Protein AF-A0A5D6YFV2-F1 (afdb_monomer)

Radius of gyration: 38.52 Å; Cα contacts (8 Å, |Δi|>4): 990; chains: 1; bounding box: 111×89×128 Å

Structure (mmCIF, N/CA/C/O backbone):
data_AF-A0A5D6YFV2-F1
#
_entry.id   AF-A0A5D6YFV2-F1
#
loop_
_atom_site.group_PDB
_atom_site.id
_atom_site.type_symbol
_atom_site.label_atom_id
_atom_site.label_alt_id
_atom_site.label_comp_id
_atom_site.label_asym_id
_atom_site.label_entity_id
_atom_site.label_seq_id
_atom_site.pdbx_PDB_ins_code
_atom_site.Cartn_x
_atom_site.Cartn_y
_atom_site.Cartn_z
_atom_site.occupancy
_atom_site.B_iso_or_equiv
_atom_site.auth_seq_id
_atom_site.auth_comp_id
_atom_site.auth_asym_id
_atom_site.auth_atom_id
_atom_site.pdbx_PDB_model_num
ATOM 1 N N . MET A 1 1 ? -24.839 -44.107 23.299 1.00 35.53 1 MET A N 1
ATOM 2 C CA . MET A 1 1 ? -23.986 -43.819 24.477 1.00 35.53 1 MET A CA 1
ATOM 3 C C . MET A 1 1 ? -22.687 -44.593 24.330 1.00 35.53 1 MET A C 1
ATOM 5 O O . MET A 1 1 ? -22.775 -45.678 23.767 1.00 35.53 1 MET A O 1
ATOM 9 N N . PRO A 1 2 ? -21.539 -44.120 24.850 1.00 41.88 2 PRO A N 1
ATOM 10 C CA . PRO A 1 2 ? -21.250 -42.819 25.483 1.00 41.88 2 PRO A CA 1
ATOM 11 C C . PRO A 1 2 ? -20.372 -41.919 24.570 1.00 41.88 2 PRO A C 1
ATOM 13 O O . PRO A 1 2 ? -19.940 -42.372 23.519 1.00 41.88 2 PRO A O 1
ATOM 16 N N . LEU A 1 3 ? -20.027 -40.661 24.872 1.00 28.83 3 LEU A N 1
ATOM 17 C CA . LEU A 1 3 ? -20.658 -39.598 25.675 1.00 28.83 3 LEU A CA 1
ATOM 18 C C . LEU A 1 3 ? -20.130 -38.251 25.133 1.00 28.83 3 LEU A C 1
ATOM 20 O O . LEU A 1 3 ? -18.968 -38.154 24.743 1.00 28.83 3 LEU A O 1
ATOM 24 N N . ALA A 1 4 ? -20.950 -37.199 25.126 1.00 34.59 4 ALA A N 1
ATOM 25 C CA . ALA A 1 4 ? -20.521 -35.880 24.653 1.00 34.59 4 ALA A CA 1
ATOM 26 C C . ALA A 1 4 ? -19.786 -35.082 25.745 1.00 34.59 4 ALA A C 1
ATOM 28 O O . ALA A 1 4 ? -20.222 -35.055 26.893 1.00 34.59 4 ALA A O 1
ATOM 29 N N . THR A 1 5 ? -18.736 -34.339 25.375 1.00 29.38 5 THR A N 1
ATOM 30 C CA . THR A 1 5 ? -18.154 -33.279 26.222 1.00 29.38 5 THR A CA 1
ATOM 31 C C . THR A 1 5 ? -17.934 -31.984 25.433 1.00 29.38 5 THR A C 1
ATOM 33 O O . THR A 1 5 ? -16.835 -31.668 24.982 1.00 29.38 5 THR A O 1
ATOM 36 N N . ARG A 1 6 ? -18.996 -31.173 25.308 1.00 32.97 6 ARG A N 1
ATOM 37 C CA . ARG A 1 6 ? -18.859 -29.748 24.956 1.00 32.97 6 ARG A CA 1
ATOM 38 C C . ARG A 1 6 ? -18.007 -29.064 26.032 1.00 32.97 6 ARG A C 1
ATOM 40 O O . ARG A 1 6 ? -18.499 -28.807 27.129 1.00 32.97 6 ARG A O 1
ATOM 47 N N . ARG A 1 7 ? -16.750 -28.725 25.729 1.00 31.53 7 ARG A N 1
ATOM 48 C CA . ARG A 1 7 ? -15.988 -27.783 26.560 1.00 31.53 7 ARG A CA 1
ATOM 49 C C . ARG A 1 7 ? -16.483 -26.368 26.280 1.00 31.53 7 ARG A C 1
ATOM 51 O O . ARG A 1 7 ? -16.124 -25.776 25.269 1.00 31.53 7 ARG A O 1
ATOM 58 N N . LEU A 1 8 ? -17.272 -25.820 27.202 1.00 32.00 8 LEU A N 1
ATOM 59 C CA . LEU A 1 8 ? -17.444 -24.373 27.312 1.00 32.00 8 LEU A CA 1
ATOM 60 C C . LEU A 1 8 ? -16.071 -23.747 27.596 1.00 32.00 8 LEU A C 1
ATOM 62 O O . LEU A 1 8 ? -15.563 -23.854 28.714 1.00 32.00 8 LEU A O 1
ATOM 66 N N . ARG A 1 9 ? -15.476 -23.072 26.607 1.00 29.91 9 ARG A N 1
ATOM 67 C CA . ARG A 1 9 ? -14.547 -21.984 26.922 1.00 29.91 9 ARG A CA 1
ATOM 68 C C . ARG A 1 9 ? -15.394 -20.860 27.517 1.00 29.91 9 ARG A C 1
ATOM 70 O O . ARG A 1 9 ? -16.321 -20.380 26.879 1.00 29.91 9 ARG A O 1
ATOM 77 N N . ARG A 1 10 ? -15.097 -20.489 28.763 1.00 31.03 10 ARG A N 1
ATOM 78 C CA . ARG A 1 10 ? -15.384 -19.136 29.239 1.00 31.03 10 ARG A CA 1
ATOM 79 C C . ARG A 1 10 ? -14.319 -18.239 28.635 1.00 31.03 10 ARG A C 1
ATOM 81 O O . ARG A 1 10 ? -13.136 -18.547 28.792 1.00 31.03 10 ARG A O 1
ATOM 88 N N . ASP A 1 11 ? -14.734 -17.143 28.023 1.00 30.80 11 ASP A N 1
ATOM 89 C CA . ASP A 1 11 ? -13.821 -16.109 27.552 1.00 30.80 11 ASP A CA 1
ATOM 90 C C . ASP A 1 11 ? -13.281 -15.330 28.756 1.00 30.80 11 ASP A C 1
ATOM 92 O O . ASP A 1 11 ? -13.808 -14.301 29.177 1.00 30.80 11 ASP A O 1
ATOM 96 N N . LEU A 1 12 ? -12.230 -15.878 29.368 1.00 33.62 12 LEU A N 1
ATOM 97 C CA . LEU A 1 12 ? -11.334 -15.095 30.205 1.00 33.62 12 LEU A CA 1
ATOM 98 C C . LEU A 1 12 ? -10.536 -14.190 29.271 1.00 33.62 12 LEU A C 1
ATOM 100 O O . LEU A 1 12 ? -9.853 -14.677 28.372 1.00 33.62 12 LEU A O 1
ATOM 104 N N . ASN A 1 13 ? -10.657 -12.884 29.492 1.00 37.09 13 ASN A N 1
ATOM 105 C CA . ASN A 1 13 ? -10.076 -11.843 28.655 1.00 37.09 13 ASN A CA 1
ATOM 106 C C . ASN A 1 13 ? -8.542 -11.818 28.795 1.00 37.09 13 ASN A C 1
ATOM 108 O O . ASN A 1 13 ? -7.990 -11.031 29.562 1.00 37.09 13 ASN A O 1
ATOM 112 N N . VAL A 1 14 ? -7.863 -12.726 28.092 1.00 35.38 14 VAL A N 1
ATOM 113 C CA . VAL A 1 14 ? -6.410 -12.707 27.920 1.00 35.38 14 VAL A CA 1
ATOM 114 C C . VAL A 1 14 ? -6.098 -11.651 26.869 1.00 35.38 14 VAL A C 1
ATOM 116 O O . VAL A 1 14 ? -6.455 -11.809 25.704 1.00 35.38 14 VAL A O 1
ATOM 119 N N . SER A 1 15 ? -5.442 -10.572 27.287 1.00 35.88 15 SER A N 1
ATOM 120 C CA . SER A 1 15 ? -4.888 -9.574 26.377 1.00 35.88 15 SER A CA 1
ATOM 121 C C . SER A 1 15 ? -3.721 -10.191 25.608 1.00 35.88 15 SER A C 1
ATOM 123 O O . SER A 1 15 ? -2.602 -10.264 26.117 1.00 35.88 15 SER A O 1
ATOM 125 N N . ASP A 1 16 ? -4.020 -10.673 24.406 1.00 39.03 16 ASP A N 1
ATOM 126 C CA . ASP A 1 16 ? -3.049 -11.135 23.419 1.00 39.03 16 ASP A CA 1
ATOM 127 C C . ASP A 1 16 ? -2.071 -9.987 23.080 1.00 39.03 16 ASP A C 1
ATOM 129 O O . ASP A 1 16 ? -2.526 -8.908 22.685 1.00 39.03 16 ASP A O 1
ATOM 133 N N . PRO A 1 17 ? -0.745 -10.164 23.249 1.00 44.19 17 PRO A N 1
ATOM 134 C CA . PRO A 1 17 ? 0.232 -9.104 23.001 1.00 44.19 17 PRO A CA 1
ATOM 135 C C . PRO A 1 17 ? 0.345 -8.707 21.519 1.00 44.19 17 PRO A C 1
ATOM 137 O O . PRO A 1 17 ? 0.905 -7.653 21.224 1.00 44.19 17 PRO A O 1
ATOM 140 N N . THR A 1 18 ? -0.187 -9.510 20.591 1.00 41.53 18 THR A N 1
ATOM 141 C CA . THR A 1 18 ? -0.239 -9.193 19.154 1.00 41.53 18 THR A CA 1
ATOM 142 C C . THR A 1 18 ? -1.463 -8.350 18.769 1.00 41.53 18 THR A C 1
ATOM 144 O O . THR A 1 18 ? -1.486 -7.785 17.672 1.00 41.53 18 THR A O 1
ATOM 147 N N . ALA A 1 19 ? -2.466 -8.214 19.653 1.00 39.03 19 ALA A N 1
ATOM 148 C CA . ALA A 1 19 ? -3.772 -7.609 19.365 1.00 39.03 19 ALA A CA 1
ATOM 149 C C . ALA A 1 19 ? -3.711 -6.086 19.116 1.00 39.03 19 ALA A C 1
ATOM 151 O O . ALA A 1 19 ? -4.071 -5.265 19.960 1.00 39.03 19 ALA A O 1
ATOM 152 N N . GLY A 1 20 ? -3.273 -5.722 17.912 1.00 48.12 20 GLY A N 1
ATOM 153 C CA . GLY A 1 20 ? -3.100 -4.350 17.434 1.00 48.12 20 GLY A CA 1
ATOM 154 C C . GLY A 1 20 ? -1.929 -4.186 16.457 1.00 48.12 20 GLY A C 1
ATOM 155 O O . GLY A 1 20 ? -1.920 -3.225 15.691 1.00 48.12 20 GLY A O 1
ATOM 156 N N . ILE A 1 21 ? -0.972 -5.124 16.430 1.00 58.47 21 ILE A N 1
ATOM 157 C CA . ILE A 1 21 ? 0.205 -5.072 15.549 1.00 58.47 21 ILE A CA 1
ATOM 158 C C . ILE A 1 21 ? -0.118 -5.750 14.211 1.00 58.47 21 ILE A C 1
ATOM 160 O O . ILE A 1 21 ? 0.247 -6.901 13.965 1.00 58.47 21 ILE A O 1
ATOM 164 N N . VAL A 1 22 ? -0.819 -5.016 13.345 1.00 71.62 22 VAL A N 1
ATOM 165 C CA . VAL A 1 22 ? -1.089 -5.421 11.958 1.00 71.62 22 VAL A CA 1
ATOM 166 C C . VAL A 1 22 ? 0.122 -5.078 11.091 1.00 71.62 22 VAL A C 1
ATOM 168 O O . VAL A 1 22 ? 0.454 -3.904 10.928 1.00 71.62 22 VAL A O 1
ATOM 171 N N . VAL A 1 23 ? 0.775 -6.091 10.518 1.00 73.50 23 VAL A N 1
ATOM 172 C CA . VAL A 1 23 ? 1.847 -5.891 9.531 1.00 73.50 23 VAL A CA 1
ATOM 173 C C . VAL A 1 23 ? 1.238 -5.267 8.260 1.00 73.50 23 VAL A C 1
ATOM 175 O O . VAL A 1 23 ? 0.237 -5.789 7.766 1.00 73.50 23 VAL A O 1
ATOM 178 N N . PRO A 1 24 ? 1.789 -4.160 7.719 1.00 76.94 24 PRO A N 1
ATOM 179 C CA . PRO A 1 24 ? 1.215 -3.444 6.577 1.00 76.94 24 PRO A CA 1
ATOM 180 C C . PRO A 1 24 ? 1.545 -4.146 5.249 1.00 76.94 24 PRO A C 1
ATOM 182 O O . PRO A 1 24 ? 2.288 -3.628 4.418 1.00 76.94 24 PRO A O 1
ATOM 185 N N . ALA A 1 25 ? 1.019 -5.355 5.078 1.00 74.62 25 ALA A N 1
ATOM 186 C CA . ALA A 1 25 ? 1.188 -6.158 3.878 1.00 74.62 25 ALA A CA 1
ATOM 187 C C . ALA A 1 25 ? 0.149 -5.815 2.802 1.00 74.62 25 ALA A C 1
ATOM 189 O O . ALA A 1 25 ? -1.027 -5.579 3.089 1.00 74.62 25 ALA A O 1
ATOM 190 N N . GLU A 1 26 ? 0.577 -5.832 1.544 1.00 74.44 26 GLU A N 1
ATOM 191 C CA . GLU A 1 26 ? -0.286 -5.602 0.392 1.00 74.44 26 GLU A CA 1
ATOM 192 C C . GLU A 1 26 ? -1.013 -6.890 0.003 1.00 74.44 26 GLU A C 1
ATOM 194 O O . GLU A 1 26 ? -0.428 -7.869 -0.467 1.00 74.44 26 GLU A O 1
ATOM 199 N N . THR A 1 27 ? -2.333 -6.866 0.180 1.00 60.03 27 THR A N 1
ATOM 200 C CA . THR A 1 27 ? -3.248 -7.970 -0.153 1.00 60.03 27 THR A CA 1
ATOM 201 C C . THR A 1 27 ? -3.311 -8.277 -1.651 1.00 60.03 27 THR A C 1
ATOM 203 O O . THR A 1 27 ? -3.638 -9.402 -2.017 1.00 60.03 27 THR A O 1
ATOM 206 N N . MET A 1 28 ? -2.964 -7.302 -2.498 1.00 67.00 28 MET A N 1
ATOM 207 C CA . MET A 1 28 ? -2.949 -7.407 -3.963 1.00 67.00 28 MET A CA 1
ATOM 208 C C . MET A 1 28 ? -1.536 -7.506 -4.561 1.00 67.00 28 MET A C 1
ATOM 210 O O . MET A 1 28 ? -1.401 -7.613 -5.779 1.00 67.00 28 MET A O 1
ATOM 214 N N . PHE A 1 29 ? -0.476 -7.494 -3.741 1.00 76.62 29 PHE A N 1
ATOM 215 C CA . PHE A 1 29 ? 0.890 -7.657 -4.243 1.00 76.62 29 PHE A CA 1
ATOM 216 C C . PHE A 1 29 ? 1.061 -9.040 -4.887 1.00 76.62 29 PHE A C 1
ATOM 218 O O . PHE A 1 29 ? 0.683 -10.063 -4.313 1.00 76.62 29 PHE A O 1
ATOM 225 N N . VAL A 1 30 ? 1.681 -9.081 -6.066 1.00 79.00 30 VAL A N 1
ATOM 226 C CA . VAL A 1 30 ? 2.044 -10.318 -6.764 1.00 79.00 30 VAL A CA 1
ATOM 227 C C . VAL A 1 30 ? 3.493 -10.203 -7.208 1.00 79.00 30 VAL A C 1
ATOM 229 O O . VAL A 1 30 ? 3.828 -9.334 -8.011 1.00 79.00 30 VAL A O 1
ATOM 232 N N . PHE A 1 31 ? 4.357 -11.108 -6.740 1.00 82.69 31 PHE A N 1
ATOM 233 C CA . PHE A 1 31 ? 5.738 -11.168 -7.213 1.00 82.69 31 PHE A CA 1
ATOM 234 C C . PHE A 1 31 ? 5.804 -11.712 -8.649 1.00 82.69 31 PHE A C 1
ATOM 236 O O . PHE A 1 31 ? 5.993 -12.902 -8.881 1.00 82.69 31 PHE A O 1
ATOM 243 N N . ASN A 1 32 ? 5.637 -10.807 -9.609 1.00 77.50 32 ASN A N 1
ATOM 244 C CA . ASN A 1 32 ? 5.796 -10.983 -11.056 1.00 77.50 32 ASN A CA 1
ATOM 245 C C . ASN A 1 32 ? 7.164 -10.472 -11.568 1.00 77.50 32 ASN A C 1
ATOM 247 O O . ASN A 1 32 ? 7.466 -10.598 -12.751 1.00 77.50 32 ASN A O 1
ATOM 251 N N . GLY A 1 33 ? 7.976 -9.872 -10.688 1.00 76.44 33 GLY A N 1
ATOM 252 C CA . GLY A 1 33 ? 9.259 -9.257 -11.023 1.00 76.44 33 GLY A CA 1
ATOM 253 C C . GLY A 1 33 ? 9.188 -7.873 -11.674 1.00 76.44 33 GLY A C 1
ATOM 254 O O . GLY A 1 33 ? 10.175 -7.468 -12.277 1.00 76.44 33 GLY A O 1
ATOM 255 N N . SER A 1 34 ? 8.076 -7.136 -11.560 1.00 78.62 34 SER A N 1
ATOM 256 C CA . SER A 1 34 ? 8.010 -5.704 -11.911 1.00 78.62 34 SER A CA 1
ATOM 257 C C . SER A 1 34 ? 8.313 -4.764 -10.732 1.00 78.62 34 SER A C 1
ATOM 259 O O . SER A 1 34 ? 8.278 -3.550 -10.900 1.00 78.62 34 SER A O 1
ATOM 261 N N . SER A 1 35 ? 8.587 -5.309 -9.542 1.00 86.44 35 SER A N 1
ATOM 262 C CA . SER A 1 35 ? 8.900 -4.578 -8.305 1.00 86.44 35 SER A CA 1
ATOM 263 C C . SER A 1 35 ? 10.035 -5.271 -7.547 1.00 86.44 35 SER A C 1
ATOM 265 O O . SER A 1 35 ? 10.163 -6.496 -7.612 1.00 86.44 35 SER A O 1
ATOM 267 N N . ALA A 1 36 ? 10.837 -4.490 -6.817 1.00 93.31 36 ALA A N 1
ATOM 268 C CA . ALA A 1 36 ? 11.890 -4.980 -5.930 1.00 93.31 36 ALA A CA 1
ATOM 269 C C . ALA A 1 36 ? 11.419 -5.125 -4.466 1.00 93.31 36 ALA A C 1
ATOM 271 O O . ALA A 1 36 ? 12.233 -5.408 -3.583 1.00 93.31 36 ALA A O 1
ATOM 272 N N . ASP A 1 37 ? 10.115 -4.988 -4.179 1.00 92.25 37 ASP A N 1
ATOM 273 C CA . ASP A 1 37 ? 9.571 -5.259 -2.842 1.00 92.25 37 ASP A CA 1
ATOM 274 C C . ASP A 1 37 ? 9.513 -6.765 -2.537 1.00 92.25 37 ASP A C 1
ATOM 276 O O . ASP A 1 37 ? 8.481 -7.439 -2.570 1.00 92.25 37 ASP A O 1
ATOM 280 N N . LEU A 1 38 ? 10.679 -7.317 -2.222 1.00 93.69 38 LEU A N 1
ATOM 281 C CA . LEU A 1 38 ? 10.806 -8.695 -1.775 1.00 93.69 38 LEU A CA 1
ATOM 282 C C . LEU A 1 38 ? 10.366 -8.858 -0.314 1.00 93.69 38 LEU A C 1
ATOM 284 O O . LEU A 1 38 ? 10.139 -9.988 0.113 1.00 93.69 38 LEU A O 1
ATOM 288 N N . ALA A 1 39 ? 10.196 -7.772 0.451 1.00 94.31 39 ALA A N 1
ATOM 289 C CA . ALA A 1 39 ? 9.686 -7.838 1.818 1.00 94.31 39 ALA A CA 1
ATOM 290 C C . ALA A 1 39 ? 8.206 -8.254 1.833 1.00 94.31 39 ALA A C 1
ATOM 292 O O . ALA A 1 39 ? 7.849 -9.160 2.591 1.00 94.31 39 ALA A O 1
ATOM 293 N N . GLN A 1 40 ? 7.388 -7.694 0.932 1.00 92.69 40 GLN A N 1
ATOM 294 C CA . GLN A 1 40 ? 6.024 -8.166 0.659 1.00 92.69 40 GLN A CA 1
ATOM 295 C C . GLN A 1 40 ? 6.023 -9.653 0.285 1.00 92.69 40 GLN A C 1
ATOM 297 O O . GLN A 1 40 ? 5.297 -10.443 0.891 1.00 92.69 40 GLN A O 1
ATOM 302 N N . GLN A 1 41 ? 6.893 -10.078 -0.643 1.00 92.25 41 GLN A N 1
ATOM 303 C CA . GLN A 1 41 ? 6.957 -11.484 -1.058 1.00 92.25 41 GLN A CA 1
ATOM 304 C C . GLN A 1 41 ? 7.345 -12.421 0.097 1.00 92.25 41 GLN A C 1
ATOM 306 O O . GLN A 1 41 ? 6.686 -13.441 0.304 1.00 92.25 41 GLN A O 1
ATOM 311 N N . PHE A 1 42 ? 8.378 -12.089 0.880 1.00 94.44 42 PHE A N 1
ATOM 312 C CA . PHE A 1 42 ? 8.787 -12.886 2.041 1.00 94.44 42 PHE A CA 1
ATOM 313 C C . PHE A 1 42 ? 7.686 -12.966 3.108 1.00 94.44 42 PHE A C 1
ATOM 315 O O . PHE A 1 42 ? 7.531 -14.021 3.726 1.00 94.44 42 PHE A O 1
ATOM 322 N N . TYR A 1 43 ? 6.903 -11.902 3.305 1.00 93.44 43 TYR A N 1
ATOM 323 C CA . TYR A 1 43 ? 5.790 -11.905 4.253 1.00 93.44 43 TYR A CA 1
ATOM 324 C C . TYR A 1 43 ? 4.584 -12.701 3.753 1.00 93.44 43 TYR A C 1
ATOM 326 O O . TYR A 1 43 ? 4.098 -13.572 4.468 1.00 93.44 43 TYR A O 1
ATOM 334 N N . GLN A 1 44 ? 4.160 -12.522 2.498 1.00 89.56 44 GLN A N 1
ATOM 335 C CA . GLN A 1 44 ? 3.104 -13.357 1.919 1.00 89.56 44 GLN A CA 1
ATOM 336 C C . GLN A 1 44 ? 3.473 -14.847 1.922 1.00 89.56 44 GLN A C 1
ATOM 338 O O . GLN A 1 44 ? 2.607 -15.702 2.110 1.00 89.56 44 GLN A O 1
ATOM 343 N N . ARG A 1 45 ? 4.755 -15.189 1.720 1.00 89.31 45 ARG A N 1
ATOM 344 C CA . ARG A 1 45 ? 5.211 -16.581 1.836 1.00 89.31 45 ARG A CA 1
ATOM 345 C C . ARG A 1 45 ? 5.186 -17.079 3.287 1.00 89.31 45 ARG A C 1
ATOM 347 O O . ARG A 1 45 ? 4.888 -18.250 3.492 1.00 89.31 45 ARG A O 1
ATOM 354 N N . TYR A 1 46 ? 5.426 -16.217 4.276 1.00 91.06 46 TYR A N 1
ATOM 355 C CA . TYR A 1 46 ? 5.279 -16.543 5.700 1.00 91.06 46 TYR A CA 1
ATOM 356 C C . TYR A 1 46 ? 3.813 -16.775 6.101 1.00 91.06 46 TYR A C 1
ATOM 358 O O . TYR A 1 46 ? 3.523 -17.814 6.689 1.00 91.06 46 TYR A O 1
ATOM 366 N N . GLU A 1 47 ? 2.890 -15.896 5.700 1.00 87.38 47 GLU A N 1
ATOM 367 C CA . GLU A 1 47 ? 1.440 -16.074 5.904 1.00 87.38 47 GLU A CA 1
ATOM 368 C C . GLU A 1 47 ? 0.917 -17.349 5.216 1.00 87.38 47 GLU A C 1
ATOM 370 O O . GLU A 1 47 ? 0.096 -18.079 5.765 1.00 87.38 47 GLU A O 1
ATOM 375 N N . ALA A 1 48 ? 1.462 -17.690 4.042 1.00 83.50 48 ALA A N 1
ATOM 376 C CA . ALA A 1 48 ? 1.197 -18.955 3.353 1.00 83.50 48 ALA A CA 1
ATOM 377 C C . ALA A 1 48 ? 1.874 -20.190 4.002 1.00 83.50 48 ALA A C 1
ATOM 379 O O . ALA A 1 48 ? 1.850 -21.276 3.420 1.00 83.50 48 ALA A O 1
ATOM 380 N N . GLY A 1 49 ? 2.506 -20.045 5.173 1.00 82.75 49 GLY A N 1
ATOM 381 C CA . GLY A 1 49 ? 3.154 -21.125 5.922 1.00 82.75 49 GLY A CA 1
ATOM 382 C C . GLY A 1 49 ? 4.439 -21.677 5.292 1.00 82.75 49 GLY A C 1
ATOM 383 O O . GLY A 1 49 ? 4.899 -22.751 5.685 1.00 82.75 49 GLY A O 1
ATOM 384 N N . ALA A 1 50 ? 5.023 -20.990 4.307 1.00 80.75 50 ALA A N 1
ATOM 385 C CA . ALA A 1 50 ? 6.189 -21.483 3.586 1.00 80.75 50 ALA A CA 1
ATOM 386 C C . ALA A 1 50 ? 7.470 -21.388 4.432 1.00 80.75 50 ALA A C 1
ATOM 388 O O . ALA A 1 50 ? 7.753 -20.382 5.086 1.00 80.75 50 ALA A O 1
ATOM 389 N N . MET A 1 51 ? 8.275 -22.447 4.376 1.00 81.06 51 MET A N 1
ATOM 390 C CA . MET A 1 51 ? 9.531 -22.570 5.114 1.00 81.06 51 MET A CA 1
ATOM 391 C C . MET A 1 51 ? 10.732 -22.429 4.176 1.00 81.06 51 MET A C 1
ATOM 393 O O . MET A 1 51 ? 10.685 -22.839 3.019 1.00 81.06 51 MET A O 1
ATOM 397 N N . ALA A 1 52 ? 11.831 -21.892 4.703 1.00 85.50 52 ALA A N 1
ATOM 398 C CA . ALA A 1 52 ? 13.116 -21.792 4.017 1.00 85.50 52 ALA A CA 1
ATOM 399 C C . ALA A 1 52 ? 14.248 -22.234 4.952 1.00 85.50 52 ALA A C 1
ATOM 401 O O . ALA A 1 52 ? 14.102 -22.178 6.176 1.00 85.50 52 ALA A O 1
ATOM 402 N N . ALA A 1 53 ? 15.396 -22.621 4.389 1.00 86.12 53 ALA A N 1
ATOM 403 C CA . ALA A 1 53 ? 16.599 -22.884 5.176 1.00 86.12 53 ALA A CA 1
ATOM 404 C C . ALA A 1 53 ? 16.975 -21.643 6.003 1.00 86.12 53 ALA A C 1
ATOM 406 O O . ALA A 1 53 ? 16.955 -20.515 5.491 1.00 86.12 53 ALA A O 1
ATOM 407 N N . LYS A 1 54 ? 17.291 -21.839 7.287 1.00 87.38 54 LYS A N 1
ATOM 408 C CA . LYS A 1 54 ? 17.652 -20.737 8.181 1.00 87.38 54 LYS A CA 1
ATOM 409 C C . LYS A 1 54 ? 18.998 -20.143 7.768 1.00 87.38 54 LYS A C 1
ATOM 411 O O . LYS A 1 54 ? 19.910 -20.886 7.427 1.00 87.38 54 LYS A O 1
ATOM 416 N N . LEU A 1 55 ? 19.107 -18.817 7.797 1.00 88.88 55 LEU A N 1
ATOM 417 C CA . LEU A 1 55 ? 20.381 -18.136 7.598 1.00 88.88 55 LEU A CA 1
ATOM 418 C C . LEU A 1 55 ? 21.173 -18.222 8.902 1.00 88.88 55 LEU A C 1
ATOM 420 O O . LEU A 1 55 ? 20.779 -17.617 9.906 1.00 88.88 55 LEU A O 1
ATOM 424 N N . ASP A 1 56 ? 22.245 -19.008 8.884 1.00 83.25 56 ASP A N 1
ATOM 425 C CA . ASP A 1 56 ? 23.156 -19.172 10.013 1.00 83.25 56 ASP A CA 1
ATOM 426 C C . ASP A 1 56 ? 24.314 -18.184 9.845 1.00 83.25 56 ASP A C 1
ATOM 428 O O . ASP A 1 56 ? 25.262 -18.411 9.097 1.00 83.25 56 ASP A O 1
ATOM 432 N N . ILE A 1 57 ? 24.147 -17.011 10.456 1.00 85.94 57 ILE A N 1
ATOM 433 C CA . ILE A 1 57 ? 25.095 -15.897 10.411 1.00 85.94 57 ILE A CA 1
ATOM 434 C C . ILE A 1 57 ? 25.407 -15.533 11.857 1.00 85.94 57 ILE A C 1
ATOM 436 O O . ILE A 1 57 ? 24.493 -15.224 12.635 1.00 85.94 57 ILE A O 1
ATOM 440 N N . ASP A 1 58 ? 26.690 -15.578 12.213 1.00 80.25 58 ASP A N 1
ATOM 441 C CA . ASP A 1 58 ? 27.159 -15.216 13.546 1.00 80.25 58 ASP A CA 1
ATOM 442 C C . ASP A 1 58 ? 26.794 -13.775 13.901 1.00 80.25 58 ASP A C 1
ATOM 444 O O . ASP A 1 58 ? 26.737 -12.887 13.050 1.00 80.25 58 ASP A O 1
ATOM 448 N N . SER A 1 59 ? 26.541 -13.530 15.188 1.00 77.94 59 SER A N 1
ATOM 449 C CA . SER A 1 59 ? 26.010 -12.230 15.630 1.00 77.94 59 SER A CA 1
ATOM 450 C C . SER A 1 59 ? 26.993 -11.085 15.368 1.00 77.94 59 SER A C 1
ATOM 452 O O . SER A 1 59 ? 26.562 -9.987 15.028 1.00 77.94 59 SER A O 1
ATOM 454 N N . ASP A 1 60 ? 28.292 -11.376 15.435 1.00 79.06 60 ASP A N 1
ATOM 455 C CA . ASP A 1 60 ? 29.382 -10.432 15.174 1.00 79.06 60 ASP A CA 1
ATOM 456 C C . ASP A 1 60 ? 29.667 -10.247 13.667 1.00 79.06 60 ASP A C 1
ATOM 458 O O . ASP A 1 60 ? 30.294 -9.268 13.272 1.00 79.06 60 ASP A O 1
ATOM 462 N N . ALA A 1 61 ? 29.168 -11.155 12.817 1.00 84.75 61 ALA A N 1
ATOM 463 C CA . ALA A 1 61 ? 29.240 -11.073 11.355 1.00 84.75 61 ALA A CA 1
ATOM 464 C C . ALA A 1 61 ? 28.034 -10.342 10.725 1.00 84.75 61 ALA A C 1
ATOM 466 O O . ALA A 1 61 ? 28.030 -10.070 9.522 1.00 84.75 61 ALA A O 1
ATOM 467 N N . LEU A 1 62 ? 27.005 -10.009 11.513 1.00 90.88 62 LEU A N 1
ATOM 468 C CA . LEU A 1 62 ? 25.871 -9.207 11.049 1.00 90.88 62 LEU A CA 1
ATOM 469 C C . LEU A 1 62 ? 26.266 -7.729 10.884 1.00 90.88 62 LEU A C 1
ATOM 471 O O . LEU A 1 62 ? 26.918 -7.179 11.773 1.00 90.88 62 LEU A O 1
ATOM 475 N N . PRO A 1 63 ? 25.807 -7.034 9.827 1.00 92.88 63 PRO A N 1
ATOM 476 C CA . PRO A 1 63 ? 26.052 -5.603 9.660 1.00 92.88 63 PRO A CA 1
ATOM 477 C C . PRO A 1 63 ? 25.482 -4.758 10.808 1.00 92.88 63 PRO A C 1
ATOM 479 O O . PRO A 1 63 ? 24.401 -5.043 11.326 1.00 92.88 63 PRO A O 1
ATOM 482 N N . GLN A 1 64 ? 26.171 -3.673 11.177 1.00 91.12 64 GLN A N 1
ATOM 483 C CA . GLN A 1 64 ? 25.801 -2.824 12.323 1.00 91.12 64 GLN A CA 1
ATOM 484 C C . GLN A 1 64 ? 24.383 -2.235 12.227 1.00 91.12 64 GLN A C 1
ATOM 486 O O . GLN A 1 64 ? 23.686 -2.151 13.234 1.00 91.12 64 GLN A O 1
ATOM 491 N N . SER A 1 65 ? 23.920 -1.882 11.026 1.00 91.25 65 SER A N 1
ATOM 492 C CA . SER A 1 65 ? 22.547 -1.423 10.761 1.00 91.25 65 SER A CA 1
ATOM 493 C C . SER A 1 65 ? 21.502 -2.504 11.074 1.00 91.25 65 SER A C 1
ATOM 495 O O . SER A 1 65 ? 20.503 -2.235 11.743 1.00 91.25 65 SER A O 1
ATOM 497 N N . VAL A 1 66 ? 21.766 -3.754 10.680 1.00 95.06 66 VAL A N 1
ATOM 498 C CA . VAL A 1 66 ? 20.933 -4.924 11.006 1.00 95.06 66 VAL A CA 1
ATOM 499 C C . VAL A 1 66 ? 20.945 -5.190 12.516 1.00 95.06 66 VAL A C 1
ATOM 501 O O . VAL A 1 66 ? 19.884 -5.397 13.108 1.00 95.06 66 VAL A O 1
ATOM 504 N N . GLN A 1 67 ? 22.116 -5.118 13.162 1.00 94.31 67 GLN A N 1
ATOM 505 C CA . GLN A 1 67 ? 22.234 -5.237 14.621 1.00 94.31 67 GLN A CA 1
ATOM 506 C C . GLN A 1 67 ? 21.438 -4.144 15.356 1.00 94.31 67 GLN A C 1
ATOM 508 O O . GLN A 1 67 ? 20.727 -4.448 16.312 1.00 94.31 67 GLN A O 1
ATOM 513 N N . ALA A 1 68 ? 21.494 -2.890 14.896 1.00 92.88 68 ALA A N 1
ATOM 514 C CA . ALA A 1 68 ? 20.770 -1.770 15.498 1.00 92.88 68 ALA A CA 1
ATOM 515 C C . ALA A 1 68 ? 19.243 -1.942 15.400 1.00 92.88 68 ALA A C 1
ATOM 517 O O . ALA A 1 68 ? 18.541 -1.777 16.402 1.00 92.88 68 ALA A O 1
ATOM 518 N N . ARG A 1 69 ? 18.725 -2.357 14.232 1.00 93.75 69 ARG A N 1
ATOM 519 C CA . ARG A 1 69 ? 17.292 -2.669 14.053 1.00 93.75 69 ARG A CA 1
ATOM 520 C C . ARG A 1 69 ? 16.832 -3.796 14.978 1.00 93.75 69 ARG A C 1
ATOM 522 O O . ARG A 1 69 ? 15.762 -3.694 15.569 1.00 93.75 69 ARG A O 1
ATOM 529 N N . LEU A 1 70 ? 17.647 -4.841 15.140 1.00 93.56 70 LEU A N 1
ATOM 530 C CA . LEU A 1 70 ? 17.388 -5.952 16.064 1.00 93.56 70 LEU A CA 1
ATOM 531 C C . LEU A 1 70 ? 17.406 -5.514 17.535 1.00 93.56 70 LEU A C 1
ATOM 533 O O . LEU A 1 70 ? 16.535 -5.922 18.304 1.00 93.56 70 LEU A O 1
ATOM 537 N N . ALA A 1 71 ? 18.364 -4.671 17.924 1.00 91.31 71 ALA A N 1
ATOM 538 C CA . ALA A 1 71 ? 18.499 -4.167 19.288 1.00 91.31 71 ALA A CA 1
ATOM 539 C C . ALA A 1 71 ? 17.301 -3.295 19.702 1.00 91.31 71 ALA A C 1
ATOM 541 O O . ALA A 1 71 ? 16.775 -3.470 20.801 1.00 91.31 71 ALA A O 1
ATOM 542 N N . ALA A 1 72 ? 16.808 -2.429 18.806 1.00 89.94 72 ALA A N 1
ATOM 543 C CA . ALA A 1 72 ? 15.639 -1.578 19.054 1.00 89.94 72 ALA A CA 1
ATOM 544 C C . ALA A 1 72 ? 14.369 -2.377 19.425 1.00 89.94 72 ALA A C 1
ATOM 546 O O . ALA A 1 72 ? 13.551 -1.927 20.232 1.00 89.94 72 ALA A O 1
ATOM 547 N N . VAL A 1 73 ? 14.217 -3.593 18.887 1.00 90.19 73 VAL A N 1
ATOM 548 C CA . VAL A 1 73 ? 13.093 -4.496 19.189 1.00 90.19 73 VAL A CA 1
ATOM 549 C C . VAL A 1 73 ? 13.434 -5.622 20.177 1.00 90.19 73 VAL A C 1
ATOM 551 O O . VAL A 1 73 ? 12.576 -6.460 20.429 1.00 90.19 73 VAL A O 1
ATOM 554 N N . ASP A 1 74 ? 14.638 -5.662 20.762 1.00 89.38 74 ASP A N 1
ATOM 555 C CA . ASP A 1 74 ? 15.125 -6.804 21.562 1.00 89.38 74 ASP A CA 1
ATOM 556 C C . ASP A 1 74 ? 14.903 -8.153 20.836 1.00 89.38 74 ASP A C 1
ATOM 558 O O . ASP A 1 74 ? 14.243 -9.071 21.329 1.00 89.38 74 ASP A O 1
ATOM 562 N N . LEU A 1 75 ? 15.431 -8.295 19.620 1.00 91.12 75 LEU A N 1
ATOM 563 C CA . LEU A 1 75 ? 15.454 -9.571 18.899 1.00 91.12 75 LEU A CA 1
ATOM 564 C C . LEU A 1 75 ? 16.883 -10.013 18.582 1.00 91.12 75 LEU A C 1
ATOM 566 O O . LEU A 1 75 ? 17.824 -9.227 18.563 1.00 91.12 75 LEU A O 1
ATOM 570 N N . LYS A 1 76 ? 17.050 -11.317 18.339 1.00 90.62 76 LYS A N 1
ATOM 571 C CA . LYS A 1 76 ? 18.317 -11.911 17.896 1.00 90.62 76 LYS A CA 1
ATOM 572 C C . LYS A 1 76 ? 18.087 -12.592 16.559 1.00 90.62 76 LYS A C 1
ATOM 574 O O . LYS A 1 76 ? 17.173 -13.408 16.446 1.00 90.62 76 LYS A O 1
ATOM 579 N N . PHE A 1 77 ? 18.938 -12.309 15.575 1.00 92.44 77 PHE A N 1
ATOM 580 C CA . PHE A 1 77 ? 18.792 -12.795 14.199 1.00 92.44 77 PHE A CA 1
ATOM 581 C C . PHE A 1 77 ? 18.574 -14.315 14.111 1.00 92.44 77 PHE A C 1
ATOM 583 O O . PHE A 1 77 ? 17.650 -14.775 13.444 1.00 92.44 77 PHE A O 1
ATOM 590 N N . LYS A 1 78 ? 19.347 -15.097 14.878 1.00 89.44 78 LYS A N 1
ATOM 591 C CA . LYS A 1 78 ? 19.234 -16.566 14.950 1.00 89.44 78 LYS A CA 1
ATOM 592 C C . LYS A 1 78 ? 17.926 -17.103 15.553 1.00 89.44 78 LYS A C 1
ATOM 594 O O . LYS A 1 78 ? 17.673 -18.306 15.497 1.00 89.44 78 LYS A O 1
ATOM 599 N N . HIS A 1 79 ? 17.071 -16.248 16.114 1.00 89.19 79 HIS A N 1
ATOM 600 C CA . HIS A 1 79 ? 15.746 -16.618 16.626 1.00 89.19 79 HIS A CA 1
ATOM 601 C C . HIS A 1 79 ? 14.591 -16.143 15.731 1.00 89.19 79 HIS A C 1
ATOM 603 O O . HIS A 1 79 ? 13.486 -16.644 15.895 1.00 89.19 79 HIS A O 1
ATOM 609 N N . LEU A 1 80 ? 14.842 -15.286 14.733 1.00 91.31 80 LEU A N 1
ATOM 610 C CA . LEU A 1 80 ? 13.836 -14.888 13.741 1.00 91.31 80 LEU A CA 1
ATOM 611 C C . LEU A 1 80 ? 13.357 -16.071 12.879 1.00 91.31 80 LEU A C 1
ATOM 613 O O . LEU A 1 80 ? 14.039 -17.098 12.762 1.00 91.31 80 LEU A O 1
ATOM 617 N N . HIS A 1 81 ? 12.209 -15.894 12.222 1.00 92.81 81 HIS A N 1
ATOM 618 C CA . HIS A 1 81 ? 11.729 -16.784 11.163 1.00 92.81 81 HIS A CA 1
ATOM 619 C C . HIS A 1 81 ? 12.655 -16.719 9.922 1.00 92.81 81 HIS A C 1
ATOM 621 O O . HIS A 1 81 ? 13.091 -15.617 9.580 1.00 92.81 81 HIS A O 1
ATOM 627 N N . PRO A 1 82 ? 12.941 -17.824 9.198 1.00 91.69 82 PRO A N 1
ATOM 628 C CA . PRO A 1 82 ? 13.857 -17.820 8.044 1.00 91.69 82 PRO A CA 1
ATOM 629 C C . PRO A 1 82 ? 13.495 -16.863 6.896 1.00 91.69 82 PRO A C 1
ATOM 631 O O . PRO A 1 82 ? 14.374 -16.462 6.131 1.00 91.69 82 PRO A O 1
ATOM 634 N N . LEU A 1 83 ? 12.217 -16.487 6.769 1.00 94.25 83 LEU A N 1
ATOM 635 C CA . LEU A 1 83 ? 11.765 -15.474 5.805 1.00 94.25 83 LEU A CA 1
ATOM 636 C C . LEU A 1 83 ? 11.943 -14.042 6.339 1.00 94.25 83 LEU A C 1
ATOM 638 O O . LEU A 1 83 ? 12.394 -13.179 5.596 1.00 94.25 83 LEU A O 1
ATOM 642 N N . LEU A 1 84 ? 11.717 -13.807 7.638 1.00 95.31 84 LEU A N 1
ATOM 643 C CA . LEU A 1 84 ? 11.998 -12.517 8.288 1.00 95.31 84 LEU A CA 1
ATOM 644 C C . LEU A 1 84 ? 13.510 -12.234 8.362 1.00 95.31 84 LEU A C 1
ATOM 646 O O . LEU A 1 84 ? 13.919 -11.086 8.248 1.00 95.31 84 LEU A O 1
ATOM 650 N N . GLN A 1 85 ? 14.361 -13.262 8.467 1.00 94.94 85 GLN A N 1
ATOM 651 C CA . GLN A 1 85 ? 15.814 -13.106 8.300 1.00 94.94 85 GLN A CA 1
ATOM 652 C C . GLN A 1 85 ? 16.179 -12.541 6.917 1.00 94.94 85 GLN A C 1
ATOM 654 O O . GLN A 1 85 ? 16.983 -11.615 6.830 1.00 94.94 85 GLN A O 1
ATOM 659 N N . ARG A 1 86 ? 15.582 -13.080 5.843 1.00 94.81 86 ARG A N 1
ATOM 660 C CA . ARG A 1 86 ? 15.818 -12.624 4.462 1.00 94.81 86 ARG A CA 1
ATOM 661 C C . ARG A 1 86 ? 15.242 -11.232 4.221 1.00 94.81 86 ARG A C 1
ATOM 663 O O . ARG A 1 86 ? 15.952 -10.376 3.704 1.00 94.81 86 ARG A O 1
ATOM 670 N N . ALA A 1 87 ? 14.011 -10.987 4.670 1.00 96.19 87 ALA A N 1
ATOM 671 C CA . ALA A 1 87 ? 13.374 -9.678 4.589 1.00 96.19 87 ALA A CA 1
ATOM 672 C C . ALA A 1 87 ? 14.179 -8.603 5.335 1.00 96.19 87 ALA A C 1
ATOM 674 O O . ALA A 1 87 ? 14.384 -7.526 4.792 1.00 96.19 87 ALA A O 1
ATOM 675 N N . LEU A 1 88 ? 14.703 -8.903 6.529 1.00 96.50 88 LEU A N 1
ATOM 676 C CA . LEU A 1 88 ? 15.523 -7.968 7.302 1.00 96.50 88 LEU A CA 1
ATOM 677 C C . LEU A 1 88 ? 16.862 -7.637 6.636 1.00 96.50 88 LEU A C 1
ATOM 679 O O . LEU A 1 88 ? 17.276 -6.481 6.680 1.00 96.50 88 LEU A O 1
ATOM 683 N N . LEU A 1 89 ? 17.545 -8.617 6.037 1.00 95.75 89 LEU A N 1
ATOM 684 C CA . LEU A 1 89 ? 18.775 -8.351 5.286 1.00 95.75 89 LEU A CA 1
ATOM 685 C C . LEU A 1 89 ? 18.483 -7.504 4.044 1.00 95.75 89 LEU A C 1
ATOM 687 O O . LEU A 1 89 ? 19.117 -6.466 3.867 1.00 95.75 89 LEU A O 1
ATOM 691 N N . TRP A 1 90 ? 17.474 -7.893 3.255 1.00 96.38 90 TRP A N 1
ATOM 692 C CA . TRP A 1 90 ? 17.054 -7.166 2.057 1.00 96.38 90 TRP A CA 1
ATOM 693 C C . TRP A 1 90 ? 16.701 -5.712 2.367 1.00 96.38 90 TRP A C 1
ATOM 695 O O . TRP A 1 90 ? 17.333 -4.799 1.852 1.00 96.38 90 TRP A O 1
ATOM 705 N N . ASP A 1 91 ? 15.761 -5.501 3.285 1.00 96.62 91 ASP A N 1
ATOM 706 C CA . ASP A 1 91 ? 15.231 -4.195 3.689 1.00 96.62 91 ASP A CA 1
ATOM 707 C C . ASP A 1 91 ? 16.241 -3.323 4.462 1.00 96.62 91 ASP A C 1
ATOM 709 O O . ASP A 1 91 ? 15.979 -2.155 4.727 1.00 96.62 91 ASP A O 1
ATOM 713 N N . SER A 1 92 ? 17.400 -3.876 4.835 1.00 95.75 92 SER A N 1
ATOM 714 C CA . SER A 1 92 ? 18.522 -3.116 5.407 1.00 95.75 92 SER A CA 1
ATOM 715 C C . SER A 1 92 ? 19.662 -2.881 4.408 1.00 95.75 92 SER A C 1
ATOM 717 O O . SER A 1 92 ? 20.702 -2.370 4.812 1.00 95.75 92 SER A O 1
ATOM 719 N N . GLY A 1 93 ? 19.498 -3.262 3.135 1.00 95.88 93 GLY A N 1
ATOM 720 C CA . GLY A 1 93 ? 20.508 -3.064 2.093 1.00 95.88 93 GLY A CA 1
ATOM 721 C C . GLY A 1 93 ? 21.613 -4.120 2.071 1.00 95.88 93 GLY A C 1
ATOM 722 O O . GLY A 1 93 ? 22.773 -3.770 1.872 1.00 95.88 93 GLY A O 1
ATOM 723 N N . TYR A 1 94 ? 21.298 -5.405 2.278 1.00 94.62 94 TYR A N 1
ATOM 724 C CA . TYR A 1 94 ? 22.287 -6.489 2.196 1.00 94.62 94 TYR A CA 1
ATOM 725 C C . TYR A 1 94 ? 21.840 -7.665 1.331 1.00 94.62 94 TYR A C 1
ATOM 727 O O . TYR A 1 94 ? 20.714 -8.155 1.423 1.00 94.62 94 TYR A O 1
ATOM 735 N N . VAL A 1 95 ? 22.789 -8.156 0.536 1.00 92.94 95 VAL A N 1
ATOM 736 C CA . VAL A 1 95 ? 22.686 -9.356 -0.305 1.00 92.94 95 VAL A CA 1
ATOM 737 C C . VAL A 1 95 ? 23.929 -10.220 -0.114 1.00 92.94 95 VAL A C 1
ATOM 739 O O . VAL A 1 95 ? 24.956 -9.741 0.369 1.00 92.94 95 VAL A O 1
ATOM 742 N N . PHE A 1 96 ? 23.867 -11.494 -0.491 1.00 90.25 96 PHE A N 1
ATOM 743 C CA . PHE A 1 96 ? 25.056 -12.344 -0.492 1.00 90.25 96 PHE A CA 1
ATOM 744 C C . PHE A 1 96 ? 25.914 -12.061 -1.730 1.00 90.25 96 PHE A C 1
ATOM 746 O O . PHE A 1 96 ? 25.386 -11.864 -2.822 1.00 90.25 96 PHE A O 1
ATOM 753 N N . ALA A 1 97 ? 27.238 -12.095 -1.602 1.00 87.06 97 ALA A N 1
ATOM 754 C CA . ALA A 1 97 ? 28.097 -12.367 -2.749 1.00 87.06 97 ALA A CA 1
ATOM 755 C C . ALA A 1 97 ? 27.682 -13.718 -3.357 1.00 87.06 97 ALA A C 1
ATOM 757 O O . ALA A 1 97 ? 27.443 -14.672 -2.611 1.00 87.06 97 ALA A O 1
ATOM 758 N N . SER A 1 98 ? 27.579 -13.802 -4.685 1.00 78.62 98 SER A N 1
ATOM 759 C CA . SER A 1 98 ? 27.437 -15.095 -5.358 1.00 78.62 98 SER A CA 1
ATOM 760 C C . SER A 1 98 ? 28.612 -15.996 -4.981 1.00 78.62 98 SER A C 1
ATOM 762 O O . SER A 1 98 ? 29.755 -15.549 -5.030 1.00 78.62 98 SER A O 1
ATOM 764 N N . ASP A 1 99 ? 28.335 -17.258 -4.646 1.00 66.06 99 ASP A N 1
ATOM 765 C CA . ASP A 1 99 ? 29.360 -18.294 -4.544 1.00 66.06 99 ASP A CA 1
ATOM 766 C C . ASP A 1 99 ? 29.304 -19.225 -5.763 1.00 66.06 99 ASP A C 1
ATOM 768 O O . ASP A 1 99 ? 28.251 -19.480 -6.356 1.00 66.06 99 ASP A O 1
ATOM 772 N N . SER A 1 100 ? 30.456 -19.776 -6.138 1.00 49.22 100 SER A N 1
ATOM 773 C CA . SER A 1 100 ? 30.588 -20.752 -7.230 1.00 49.22 100 SER A CA 1
ATOM 774 C C . SER A 1 100 ? 30.031 -22.147 -6.874 1.00 49.22 100 SER A C 1
ATOM 776 O O . SER A 1 100 ? 30.253 -23.115 -7.601 1.00 49.22 100 SER A O 1
ATOM 778 N N . ARG A 1 101 ? 29.282 -22.267 -5.764 1.00 49.78 101 ARG A N 1
ATOM 779 C CA . ARG A 1 101 ? 28.560 -23.477 -5.330 1.00 49.78 101 ARG A CA 1
ATOM 780 C C . ARG A 1 101 ? 27.040 -23.347 -5.498 1.00 49.78 101 ARG A C 1
ATOM 782 O O . ARG A 1 101 ? 26.333 -24.333 -5.300 1.00 49.78 101 ARG A O 1
ATOM 789 N N . GLY A 1 102 ? 26.544 -22.177 -5.911 1.00 48.38 102 GLY A N 1
ATOM 790 C CA . GLY A 1 102 ? 25.130 -21.927 -6.193 1.00 48.38 102 GLY A CA 1
ATOM 791 C C . GLY A 1 102 ? 24.271 -21.666 -4.951 1.00 48.38 102 GLY A C 1
ATOM 792 O O . GLY A 1 102 ? 23.059 -21.852 -5.013 1.00 48.38 102 GLY A O 1
ATOM 793 N N . GLY A 1 103 ? 24.867 -21.257 -3.828 1.00 50.12 103 GLY A N 1
ATOM 794 C CA . GLY A 1 103 ? 24.159 -21.001 -2.573 1.00 50.12 103 GLY A CA 1
ATOM 795 C C . GLY A 1 103 ? 23.844 -19.521 -2.337 1.00 50.12 103 GLY A C 1
ATOM 796 O O . GLY A 1 103 ? 24.597 -18.821 -1.663 1.00 50.12 103 GLY A O 1
ATOM 797 N N . GLY A 1 104 ? 22.673 -19.041 -2.779 1.00 54.28 104 GLY A N 1
ATOM 798 C CA . GLY A 1 104 ? 22.170 -17.675 -2.508 1.00 54.28 104 GLY A CA 1
ATOM 799 C C . GLY A 1 104 ? 21.755 -17.417 -1.045 1.00 54.28 104 GLY A C 1
ATOM 800 O O . GLY A 1 104 ? 20.722 -16.803 -0.774 1.00 54.28 104 GLY A O 1
ATOM 801 N N . SER A 1 105 ? 22.488 -17.995 -0.090 1.00 58.22 105 SER A N 1
ATOM 802 C CA . SER A 1 105 ? 22.258 -17.960 1.362 1.00 58.22 105 SER A CA 1
ATOM 803 C C . SER A 1 105 ? 23.512 -18.310 2.197 1.00 58.22 105 SER A C 1
ATOM 805 O O . SER A 1 105 ? 23.401 -18.381 3.418 1.00 58.22 105 SER A O 1
ATOM 807 N N . THR A 1 106 ? 24.679 -18.552 1.575 1.00 60.75 106 THR A N 1
ATOM 808 C CA . THR A 1 106 ? 25.908 -19.060 2.238 1.00 60.75 106 THR A CA 1
ATOM 809 C C . THR A 1 106 ? 27.162 -18.196 2.049 1.00 60.75 106 THR A C 1
ATOM 811 O O . THR A 1 106 ? 28.216 -18.530 2.588 1.00 60.75 106 THR A O 1
ATOM 814 N N . GLY A 1 107 ? 27.072 -17.096 1.297 1.00 71.06 107 GLY A N 1
ATOM 815 C CA . GLY A 1 107 ? 28.209 -16.224 0.983 1.00 71.06 107 GLY A CA 1
ATOM 816 C C . GLY A 1 107 ? 28.528 -15.151 2.037 1.00 71.06 107 GLY A C 1
ATOM 817 O O . GLY A 1 107 ? 27.865 -15.009 3.064 1.00 71.06 107 GLY A O 1
ATOM 818 N N . LYS A 1 108 ? 29.529 -14.319 1.731 1.00 85.81 108 LYS A N 1
ATOM 819 C CA . LYS A 1 108 ? 29.790 -13.045 2.425 1.00 85.81 108 LYS A CA 1
ATOM 820 C C . LYS A 1 108 ? 28.635 -12.069 2.161 1.00 85.81 108 LYS A C 1
ATOM 822 O O . LYS A 1 108 ? 28.208 -11.948 1.017 1.00 85.81 108 LYS A O 1
ATOM 827 N N . LEU A 1 109 ? 28.169 -11.328 3.169 1.00 90.69 109 LEU A N 1
ATOM 828 C CA . LEU A 1 109 ? 27.232 -10.218 2.944 1.00 90.69 109 LEU A CA 1
ATOM 829 C C . LEU A 1 109 ? 27.943 -9.015 2.305 1.00 90.69 109 LEU A C 1
ATOM 831 O O . LEU A 1 109 ? 29.007 -8.597 2.766 1.00 90.69 109 LEU A O 1
ATOM 835 N N . LEU A 1 110 ? 27.326 -8.445 1.273 1.00 91.75 110 LEU A N 1
ATOM 836 C CA . LEU A 1 110 ? 27.735 -7.208 0.608 1.00 91.75 110 LEU A CA 1
ATOM 837 C C . LEU A 1 110 ? 26.638 -6.149 0.755 1.00 91.75 110 LEU A C 1
ATOM 839 O O . LEU A 1 110 ? 25.448 -6.473 0.811 1.00 91.75 110 LEU A O 1
ATOM 843 N N . ARG A 1 111 ? 27.054 -4.883 0.852 1.00 93.75 111 ARG A N 1
ATOM 844 C CA . ARG A 1 111 ? 26.171 -3.737 1.101 1.00 93.75 111 ARG A CA 1
ATOM 845 C C . ARG A 1 111 ? 25.645 -3.169 -0.211 1.00 93.75 111 ARG A C 1
ATOM 847 O O . ARG A 1 111 ? 26.410 -2.944 -1.152 1.00 93.75 111 ARG A O 1
ATOM 854 N N . VAL A 1 112 ? 24.343 -2.920 -0.236 1.00 95.31 112 VAL A N 1
ATOM 855 C CA . VAL A 1 112 ? 23.611 -2.268 -1.317 1.00 95.31 112 VAL A CA 1
ATOM 856 C C . VAL A 1 112 ? 23.211 -0.879 -0.839 1.00 95.31 112 VAL A C 1
ATOM 858 O O . VAL A 1 112 ? 22.444 -0.728 0.109 1.00 95.31 112 VAL A O 1
ATOM 861 N N . TYR A 1 113 ? 23.742 0.126 -1.517 1.00 94.00 113 TYR A N 1
ATOM 862 C CA . TYR A 1 113 ? 23.325 1.515 -1.406 1.00 94.00 113 TYR A CA 1
ATOM 863 C C . TYR A 1 113 ? 22.233 1.796 -2.436 1.00 94.00 113 TYR A C 1
ATOM 865 O O . TYR A 1 113 ? 22.197 1.175 -3.502 1.00 94.00 113 TYR A O 1
ATOM 873 N N . THR A 1 114 ? 21.372 2.766 -2.157 1.00 94.44 114 THR A N 1
ATOM 874 C CA . THR A 1 114 ? 20.286 3.169 -3.053 1.00 94.44 114 THR A CA 1
ATOM 875 C C . THR A 1 114 ? 20.422 4.627 -3.474 1.00 94.44 114 THR A C 1
ATOM 877 O O . THR A 1 114 ? 21.098 5.437 -2.827 1.00 94.44 114 THR A O 1
ATOM 880 N N . ALA A 1 115 ? 19.812 4.962 -4.610 1.00 91.38 115 ALA A N 1
ATOM 881 C CA . ALA A 1 115 ? 19.783 6.313 -5.142 1.00 91.38 115 ALA A CA 1
ATOM 882 C C . ALA A 1 115 ? 19.030 7.243 -4.179 1.00 91.38 115 ALA A C 1
ATOM 884 O O . ALA A 1 115 ? 17.839 7.069 -3.927 1.00 91.38 115 ALA A O 1
ATOM 885 N N . ASN A 1 116 ? 19.731 8.246 -3.651 1.00 88.19 116 ASN A N 1
ATOM 886 C CA . ASN A 1 116 ? 19.202 9.279 -2.759 1.00 88.19 116 ASN A CA 1
ATOM 887 C C . ASN A 1 116 ? 18.521 8.730 -1.482 1.00 88.19 116 ASN A C 1
ATOM 889 O O . ASN A 1 116 ? 17.688 9.414 -0.891 1.00 88.19 116 ASN A O 1
ATOM 893 N N . GLY A 1 117 ? 18.875 7.511 -1.053 1.00 86.06 117 GLY A N 1
ATOM 894 C CA . GLY A 1 117 ? 18.331 6.863 0.147 1.00 86.06 117 GLY A CA 1
ATOM 895 C C . GLY A 1 117 ? 16.934 6.253 -0.015 1.00 86.06 117 GLY A C 1
ATOM 896 O O . GLY A 1 117 ? 16.286 5.961 0.988 1.00 86.06 117 GLY A O 1
ATOM 897 N N . MET A 1 118 ? 16.454 6.051 -1.249 1.00 92.00 118 MET A N 1
ATOM 898 C CA . MET A 1 118 ? 15.180 5.361 -1.516 1.00 92.00 118 MET A CA 1
ATOM 899 C C . MET A 1 118 ? 15.153 3.930 -0.945 1.00 92.00 118 MET A C 1
ATOM 901 O O . MET A 1 118 ? 16.198 3.346 -0.643 1.00 92.00 118 MET A O 1
ATOM 905 N N . SER A 1 119 ? 13.973 3.340 -0.776 1.00 94.44 119 SER A N 1
ATOM 906 C CA . SER A 1 119 ? 13.852 2.002 -0.191 1.00 94.44 119 SER A CA 1
ATOM 907 C C . SER A 1 119 ? 14.307 0.898 -1.156 1.00 94.44 119 SER A C 1
ATOM 909 O O . SER A 1 119 ? 14.312 1.054 -2.380 1.00 94.44 119 SER A O 1
ATOM 911 N N . MET A 1 120 ? 14.632 -0.276 -0.610 1.00 95.06 120 MET A N 1
ATOM 912 C CA . MET A 1 120 ? 14.983 -1.462 -1.407 1.00 95.06 120 MET A CA 1
ATOM 913 C C . MET A 1 120 ? 13.799 -2.028 -2.215 1.00 95.06 120 MET A C 1
ATOM 915 O O . MET A 1 120 ? 14.007 -2.882 -3.071 1.00 95.06 120 MET A O 1
ATOM 919 N N . ALA A 1 121 ? 12.573 -1.538 -1.995 1.00 92.94 121 ALA A N 1
ATOM 920 C CA . ALA A 1 121 ? 11.411 -1.857 -2.823 1.00 92.94 121 ALA A CA 1
ATOM 921 C C . ALA A 1 121 ? 11.448 -1.172 -4.205 1.00 92.94 121 ALA A C 1
ATOM 923 O O . ALA A 1 121 ? 10.900 -1.690 -5.179 1.00 92.94 121 ALA A O 1
ATOM 924 N N . GLU A 1 122 ? 12.116 -0.019 -4.305 1.00 91.88 122 GLU A N 1
ATOM 925 C CA . GLU A 1 122 ? 12.044 0.881 -5.465 1.00 91.88 122 GLU A CA 1
ATOM 926 C C . GLU A 1 122 ? 13.177 0.671 -6.484 1.00 91.88 122 GLU A C 1
ATOM 928 O O . GLU A 1 122 ? 13.125 1.208 -7.591 1.00 91.88 122 GLU A O 1
ATOM 933 N N . ILE A 1 123 ? 14.206 -0.115 -6.141 1.00 94.88 123 ILE A N 1
ATOM 934 C CA . ILE A 1 123 ? 15.438 -0.219 -6.942 1.00 94.88 123 ILE A CA 1
ATOM 935 C C . ILE A 1 123 ? 15.302 -1.024 -8.246 1.00 94.88 123 ILE A C 1
ATOM 937 O O . ILE A 1 123 ? 16.257 -1.089 -9.020 1.00 94.88 123 ILE A O 1
ATOM 941 N N . ALA A 1 124 ? 14.139 -1.622 -8.522 1.00 93.88 124 ALA A N 1
ATOM 942 C CA . ALA A 1 124 ? 13.879 -2.287 -9.797 1.00 93.88 124 ALA A CA 1
ATOM 943 C C . ALA A 1 124 ? 13.956 -1.286 -10.963 1.00 93.88 124 ALA A C 1
ATOM 945 O O . ALA A 1 124 ? 13.266 -0.265 -10.974 1.00 93.88 124 ALA A O 1
ATOM 946 N N . VAL A 1 125 ? 14.760 -1.604 -11.978 1.00 92.44 125 VAL A N 1
ATOM 947 C CA . VAL A 1 125 ? 14.729 -0.911 -13.274 1.00 92.44 125 VAL A CA 1
ATOM 948 C C . VAL A 1 125 ? 13.606 -1.538 -14.097 1.00 92.44 125 VAL A C 1
ATOM 950 O O . VAL A 1 125 ? 13.652 -2.733 -14.390 1.00 92.44 125 VAL A O 1
ATOM 953 N N . SER A 1 126 ? 12.581 -0.760 -14.432 1.00 91.25 126 SER A N 1
ATOM 954 C CA . SER A 1 126 ? 11.439 -1.223 -15.228 1.00 91.25 126 SER A CA 1
ATOM 955 C C . SER A 1 126 ? 11.826 -1.508 -16.683 1.00 91.25 126 SER A C 1
ATOM 957 O O . SER A 1 126 ? 12.867 -1.064 -17.168 1.00 91.25 126 SER A O 1
ATOM 959 N N . THR A 1 127 ? 10.969 -2.235 -17.408 1.00 88.88 127 THR A N 1
ATOM 960 C CA . THR A 1 127 ? 11.202 -2.548 -18.828 1.00 88.88 127 THR A CA 1
ATOM 961 C C . THR A 1 127 ? 11.349 -1.285 -19.679 1.00 88.88 127 THR A C 1
ATOM 963 O O . THR A 1 127 ? 12.246 -1.247 -20.513 1.00 88.88 127 THR A O 1
ATOM 966 N N . SER A 1 128 ? 10.544 -0.241 -19.437 1.00 89.31 128 SER A N 1
ATOM 967 C CA . SER A 1 128 ? 10.664 1.043 -20.144 1.00 89.31 128 SER A CA 1
ATOM 968 C C . SER A 1 128 ? 11.972 1.757 -19.815 1.00 89.31 128 SER A C 1
ATOM 970 O O . SER A 1 128 ? 12.721 2.074 -20.732 1.00 89.31 128 SER A O 1
ATOM 972 N N . GLU A 1 129 ? 12.315 1.907 -18.527 1.00 91.25 129 GLU A N 1
ATOM 973 C CA . GLU A 1 129 ? 13.588 2.522 -18.115 1.00 91.25 129 GLU A CA 1
ATOM 974 C C . GLU A 1 129 ? 14.795 1.792 -18.723 1.00 91.25 129 GLU A C 1
ATOM 976 O O . GLU A 1 129 ? 15.781 2.428 -19.080 1.00 91.25 129 GLU A O 1
ATOM 981 N N . PHE A 1 130 ? 14.723 0.467 -18.886 1.00 90.00 130 PHE A N 1
ATOM 982 C CA . PHE A 1 130 ? 15.778 -0.303 -19.540 1.00 90.00 130 PHE A CA 1
ATOM 983 C C . PHE A 1 130 ? 15.835 -0.081 -21.063 1.00 90.00 130 PHE A C 1
ATOM 985 O O . PHE A 1 130 ? 16.928 0.056 -21.611 1.00 90.00 130 PHE A O 1
ATOM 992 N N . THR A 1 131 ? 14.693 -0.035 -21.761 1.00 89.56 131 THR A N 1
ATOM 993 C CA . THR A 1 131 ? 14.650 0.168 -23.225 1.00 89.56 131 THR A CA 1
ATOM 994 C C . THR A 1 131 ? 14.886 1.613 -23.662 1.00 89.56 131 THR A C 1
ATOM 996 O O . THR A 1 131 ? 15.356 1.837 -24.776 1.00 89.56 131 THR A O 1
ATOM 999 N N . ASP A 1 132 ? 14.608 2.590 -22.796 1.00 88.50 132 ASP A N 1
ATOM 1000 C CA . ASP A 1 132 ? 14.885 4.009 -23.048 1.00 88.50 132 ASP A CA 1
ATOM 1001 C C . ASP A 1 132 ? 16.402 4.296 -23.072 1.00 88.50 132 ASP A C 1
ATOM 1003 O O . ASP A 1 132 ? 16.861 5.283 -23.659 1.00 88.50 132 ASP A O 1
ATOM 1007 N N . VAL A 1 133 ? 17.219 3.399 -22.500 1.00 85.94 133 VAL A N 1
ATOM 1008 C CA . VAL A 1 133 ? 18.673 3.433 -22.664 1.00 85.94 133 VAL A CA 1
ATOM 1009 C C . VAL A 1 133 ? 19.045 3.027 -24.091 1.00 85.94 133 VAL A C 1
ATOM 1011 O O . VAL A 1 133 ? 19.077 1.853 -24.456 1.00 85.94 133 VAL A O 1
ATOM 1014 N N . ALA A 1 134 ? 19.412 4.017 -24.903 1.00 80.56 134 ALA A N 1
ATOM 1015 C CA . ALA A 1 134 ? 19.849 3.812 -26.281 1.00 80.56 134 ALA A CA 1
ATOM 1016 C C . ALA A 1 134 ? 20.937 2.721 -26.416 1.00 80.56 134 ALA A C 1
ATOM 1018 O O . ALA A 1 134 ? 22.040 2.838 -25.875 1.00 80.56 134 ALA A O 1
ATOM 1019 N N . GLY A 1 135 ? 20.627 1.683 -27.198 1.00 79.69 135 GLY A N 1
ATOM 1020 C CA . GLY A 1 135 ? 21.476 0.503 -27.400 1.00 79.69 135 GLY A CA 1
ATOM 1021 C C . GLY A 1 135 ? 21.151 -0.679 -26.481 1.00 79.69 135 GLY A C 1
ATOM 1022 O O . GLY A 1 135 ? 21.804 -1.714 -26.605 1.00 79.69 135 GLY A O 1
ATOM 1023 N N . CYS A 1 136 ? 20.168 -0.547 -25.586 1.00 87.88 136 CYS A N 1
ATOM 1024 C CA . CYS A 1 136 ? 19.704 -1.611 -24.703 1.00 87.88 136 CYS A CA 1
ATOM 1025 C C . CYS A 1 136 ? 18.376 -2.197 -25.199 1.00 87.88 136 CYS A C 1
ATOM 1027 O O . CYS A 1 136 ? 17.470 -1.479 -25.616 1.00 87.88 136 CYS A O 1
ATOM 1029 N N . ALA A 1 137 ? 18.302 -3.526 -25.240 1.00 87.75 137 ALA A N 1
ATOM 1030 C CA . ALA A 1 137 ? 17.231 -4.274 -25.894 1.00 87.75 137 ALA A CA 1
ATOM 1031 C C . ALA A 1 137 ? 16.811 -5.486 -25.058 1.00 87.75 137 ALA A C 1
ATOM 1033 O O . ALA A 1 137 ? 17.613 -6.036 -24.297 1.00 87.75 137 ALA A O 1
ATOM 1034 N N . THR A 1 138 ? 15.556 -5.907 -25.220 1.00 88.56 138 THR A N 1
ATOM 1035 C CA . THR A 1 138 ? 14.922 -6.954 -24.409 1.00 88.56 138 THR A CA 1
ATOM 1036 C C . THR A 1 138 ? 14.275 -8.039 -25.264 1.00 88.56 138 THR A C 1
ATOM 1038 O O . THR A 1 138 ? 13.663 -7.733 -26.287 1.00 88.56 138 THR A O 1
ATOM 1041 N N . ALA A 1 139 ? 14.303 -9.286 -24.794 1.00 85.56 139 ALA A N 1
ATOM 1042 C CA . ALA A 1 139 ? 13.482 -10.379 -25.313 1.00 85.56 139 ALA A CA 1
ATOM 1043 C C . ALA A 1 139 ? 12.445 -10.823 -24.277 1.00 85.56 139 ALA A C 1
ATOM 1045 O O . ALA A 1 139 ? 12.748 -10.903 -23.085 1.00 85.56 139 ALA A O 1
ATOM 1046 N N . ASN A 1 140 ? 11.240 -11.152 -24.745 1.00 83.94 140 ASN A N 1
ATOM 1047 C CA . ASN A 1 140 ? 10.165 -11.677 -23.908 1.00 83.94 140 ASN A CA 1
ATOM 1048 C C . ASN A 1 140 ? 10.169 -13.211 -23.946 1.00 83.94 140 ASN A C 1
ATOM 1050 O O . ASN A 1 140 ? 9.917 -13.816 -24.986 1.00 83.94 140 ASN A O 1
ATOM 1054 N N . CYS A 1 141 ? 10.436 -13.829 -22.800 1.00 75.00 141 CYS A N 1
ATOM 1055 C CA . CYS A 1 141 ? 10.418 -15.271 -22.605 1.00 75.00 141 CYS A CA 1
ATOM 1056 C C . CYS A 1 141 ? 9.002 -15.709 -22.207 1.00 75.00 141 CYS A C 1
ATOM 1058 O O . CYS A 1 141 ? 8.540 -15.417 -21.101 1.00 75.00 141 CYS A O 1
ATOM 1060 N N . SER A 1 142 ? 8.311 -16.423 -23.096 1.00 64.50 142 SER A N 1
ATOM 1061 C CA . SER A 1 142 ? 7.022 -17.053 -22.806 1.00 64.50 142 SER A CA 1
ATOM 1062 C C . SER A 1 142 ? 7.219 -18.480 -22.286 1.00 64.50 142 SER A C 1
ATOM 1064 O O . SER A 1 142 ? 7.643 -19.380 -23.009 1.00 64.50 142 SER A O 1
ATOM 1066 N N . ALA A 1 143 ? 6.892 -18.697 -21.012 1.00 54.84 143 ALA A N 1
ATOM 1067 C CA . ALA A 1 143 ? 6.799 -20.028 -20.419 1.00 54.84 143 ALA A CA 1
ATOM 1068 C C . ALA A 1 143 ? 5.398 -20.637 -20.638 1.00 54.84 143 ALA A C 1
ATOM 1070 O O . ALA A 1 143 ? 4.427 -19.927 -20.892 1.00 54.84 143 ALA A O 1
ATOM 1071 N N . SER A 1 144 ? 5.257 -21.952 -20.450 1.00 48.22 144 SER A N 1
ATOM 1072 C CA . SER A 1 144 ? 3.970 -22.676 -20.452 1.00 48.22 144 SER A CA 1
ATOM 1073 C C . SER A 1 144 ? 3.132 -22.464 -19.170 1.00 48.22 144 SER A C 1
ATOM 1075 O O . SER A 1 144 ? 2.343 -23.317 -18.772 1.00 48.22 144 SER A O 1
ATOM 1077 N N . SER A 1 145 ? 3.335 -21.331 -18.498 1.00 45.28 145 SER A N 1
ATOM 1078 C CA . SER A 1 145 ? 2.756 -20.919 -17.216 1.00 45.28 145 SER A CA 1
ATOM 1079 C C . SER A 1 145 ? 2.784 -19.380 -17.173 1.00 45.28 145 SER A C 1
ATOM 1081 O O . SER A 1 145 ? 3.732 -18.814 -17.719 1.00 45.28 145 SER A O 1
ATOM 1083 N N . PRO A 1 146 ? 1.802 -18.673 -16.575 1.00 46.75 146 PRO A N 1
ATOM 1084 C CA . PRO A 1 146 ? 1.567 -17.235 -16.809 1.00 46.75 146 PRO A CA 1
ATOM 1085 C C . PRO A 1 146 ? 2.652 -16.245 -16.327 1.00 46.75 146 PRO A C 1
ATOM 1087 O O . PRO A 1 146 ? 2.455 -15.037 -16.437 1.00 46.75 146 PRO A O 1
ATOM 1090 N N . ALA A 1 147 ? 3.801 -16.715 -15.835 1.00 53.31 147 ALA A N 1
ATOM 1091 C CA . ALA A 1 147 ? 4.964 -15.874 -15.566 1.00 53.31 147 ALA A CA 1
ATOM 1092 C C . ALA A 1 147 ? 5.639 -15.441 -16.884 1.00 53.31 147 ALA A C 1
ATOM 1094 O O . ALA A 1 147 ? 6.495 -16.144 -17.424 1.00 53.31 147 ALA A O 1
ATOM 1095 N N . GLN A 1 148 ? 5.249 -14.274 -17.403 1.00 66.12 148 GLN A N 1
ATOM 1096 C CA . GLN A 1 148 ? 6.008 -13.577 -18.444 1.00 66.12 148 GLN A CA 1
ATOM 1097 C C . GLN A 1 148 ? 7.339 -13.079 -17.855 1.00 66.12 148 GLN A C 1
ATOM 1099 O O . GLN A 1 148 ? 7.342 -12.472 -16.785 1.00 66.12 148 GLN A O 1
ATOM 1104 N N . ARG A 1 149 ? 8.458 -13.303 -18.558 1.00 78.56 149 ARG A N 1
ATOM 1105 C CA . ARG A 1 149 ? 9.755 -12.663 -18.266 1.00 78.56 149 ARG A CA 1
ATOM 1106 C C . ARG A 1 149 ? 10.171 -11.785 -19.435 1.00 78.56 149 ARG A C 1
ATOM 1108 O O . ARG A 1 149 ? 10.085 -12.227 -20.577 1.00 78.56 149 ARG A O 1
ATOM 1115 N N . SER A 1 150 ? 10.707 -10.604 -19.155 1.00 84.38 150 SER A N 1
ATOM 1116 C CA . SER A 1 150 ? 11.531 -9.852 -20.105 1.00 84.38 150 SER A CA 1
ATOM 1117 C C . SER A 1 150 ? 12.983 -9.926 -19.637 1.00 84.38 150 SER A C 1
ATOM 1119 O O . SER A 1 150 ? 13.257 -9.777 -18.452 1.00 84.38 150 SER A O 1
ATOM 1121 N N . THR A 1 151 ? 13.926 -10.176 -20.543 1.00 86.88 151 THR A N 1
ATOM 1122 C CA . THR A 1 151 ? 15.362 -10.283 -20.230 1.00 86.88 151 THR A CA 1
ATOM 1123 C C . THR A 1 151 ? 16.178 -9.418 -21.178 1.00 86.88 151 THR A C 1
ATOM 1125 O O . THR A 1 151 ? 15.831 -9.308 -22.355 1.00 86.88 151 THR A O 1
ATOM 1128 N N . GLY A 1 152 ? 17.271 -8.825 -20.698 1.00 85.31 152 GLY A N 1
ATOM 1129 C CA . GLY A 1 152 ? 18.184 -8.059 -21.548 1.00 85.31 152 GLY A CA 1
ATOM 1130 C C . GLY A 1 152 ? 18.864 -8.960 -22.585 1.00 85.31 152 GLY A C 1
ATOM 1131 O O . GLY A 1 152 ? 19.219 -10.098 -22.272 1.00 85.31 152 GLY A O 1
ATOM 1132 N N . THR A 1 153 ? 19.036 -8.463 -23.813 1.00 79.94 153 THR A N 1
ATOM 1133 C CA . THR A 1 153 ? 19.721 -9.167 -24.920 1.00 79.94 153 THR A CA 1
ATOM 1134 C C . THR A 1 153 ? 20.927 -8.425 -25.477 1.00 79.94 153 THR A C 1
ATOM 1136 O O . THR A 1 153 ? 21.849 -9.052 -25.987 1.00 79.94 153 THR A O 1
ATOM 1139 N N . ALA A 1 154 ? 20.936 -7.100 -25.372 1.00 75.69 154 ALA A N 1
ATOM 1140 C CA . ALA A 1 154 ? 22.076 -6.237 -25.661 1.00 75.69 154 ALA A CA 1
ATOM 1141 C C . ALA A 1 154 ? 21.973 -4.990 -24.777 1.00 75.69 154 ALA A C 1
ATOM 1143 O O . ALA A 1 154 ? 20.865 -4.628 -24.381 1.00 75.69 154 ALA A O 1
ATOM 1144 N N . CYS A 1 155 ? 23.102 -4.350 -24.458 1.00 77.06 155 CYS A N 1
ATOM 1145 C CA . CYS A 1 155 ? 23.151 -3.033 -23.817 1.00 77.06 155 CYS A CA 1
ATOM 1146 C C . CYS A 1 155 ? 24.557 -2.422 -23.916 1.00 77.06 155 CYS A C 1
ATOM 1148 O O . CYS A 1 155 ? 25.552 -3.150 -23.893 1.00 77.06 155 CYS A O 1
ATOM 1150 N N . SER A 1 156 ? 24.662 -1.091 -23.991 1.00 69.31 156 SER A N 1
ATOM 1151 C CA . SER A 1 156 ? 25.953 -0.390 -23.891 1.00 69.31 156 SER A CA 1
ATOM 1152 C C . SER A 1 156 ? 26.167 0.093 -22.454 1.00 69.31 156 SER A C 1
ATOM 1154 O O . SER A 1 156 ? 25.439 0.956 -21.967 1.00 69.31 156 SER A O 1
ATOM 1156 N N . GLY A 1 157 ? 27.149 -0.476 -21.745 1.00 62.91 157 GLY A N 1
ATOM 1157 C CA . GLY A 1 157 ? 27.290 -0.266 -20.296 1.00 62.91 157 GLY A CA 1
ATOM 1158 C C . GLY A 1 157 ? 27.501 1.198 -19.902 1.00 62.91 157 GLY A C 1
ATOM 1159 O O . GLY A 1 157 ? 26.932 1.655 -18.914 1.00 62.91 157 GLY A O 1
ATOM 1160 N N . ALA A 1 158 ? 28.198 1.968 -20.745 1.00 62.78 158 ALA A N 1
ATOM 1161 C CA . ALA A 1 158 ? 28.377 3.415 -20.593 1.00 62.78 158 ALA A CA 1
ATOM 1162 C C . ALA A 1 158 ? 27.066 4.225 -20.500 1.00 62.78 158 ALA A C 1
ATOM 1164 O O . ALA A 1 158 ? 27.096 5.377 -20.074 1.00 62.78 158 ALA A O 1
ATOM 1165 N N . ARG A 1 159 ? 25.921 3.657 -20.909 1.00 72.69 159 ARG A N 1
ATOM 1166 C CA . ARG A 1 159 ? 24.608 4.319 -20.877 1.00 72.69 159 ARG A CA 1
ATOM 1167 C C . ARG A 1 159 ? 23.644 3.738 -19.839 1.00 72.69 159 ARG A C 1
ATOM 1169 O O . ARG A 1 159 ? 22.558 4.283 -19.689 1.00 72.69 159 ARG A O 1
ATOM 1176 N N . LEU A 1 160 ? 24.030 2.703 -19.085 1.00 82.56 160 LEU A N 1
ATOM 1177 C CA . LEU A 1 160 ? 23.209 2.199 -17.975 1.00 82.56 160 LEU A CA 1
ATOM 1178 C C . LEU A 1 160 ? 23.193 3.151 -16.775 1.00 82.56 160 LEU A C 1
ATOM 1180 O O . LEU A 1 160 ? 22.159 3.276 -16.127 1.00 82.56 160 LEU A O 1
ATOM 1184 N N . ALA A 1 161 ? 24.305 3.836 -16.482 1.00 82.06 161 ALA A N 1
ATOM 1185 C CA . ALA A 1 161 ? 24.450 4.649 -15.269 1.00 82.06 161 ALA A CA 1
ATOM 1186 C C . ALA A 1 161 ? 23.278 5.630 -15.001 1.00 82.06 161 ALA A C 1
ATOM 1188 O O . ALA A 1 161 ? 22.846 5.687 -13.850 1.00 82.06 161 ALA A O 1
ATOM 1189 N N . PRO A 1 162 ? 22.671 6.318 -15.997 1.00 84.06 162 PRO A N 1
ATOM 1190 C CA . PRO A 1 162 ? 21.451 7.126 -15.835 1.00 84.06 162 PRO A CA 1
ATOM 1191 C C . PRO A 1 162 ? 20.180 6.417 -15.329 1.00 84.06 162 PRO A C 1
ATOM 1193 O O . PRO A 1 162 ? 19.308 7.109 -14.808 1.00 84.06 162 PRO A O 1
ATOM 1196 N N . VAL A 1 163 ? 20.076 5.083 -15.383 1.00 89.19 163 VAL A N 1
ATOM 1197 C CA . VAL A 1 163 ? 18.887 4.333 -14.903 1.00 89.19 163 VAL A CA 1
ATOM 1198 C C . VAL A 1 163 ? 19.148 3.411 -13.706 1.00 89.19 163 VAL A C 1
ATOM 1200 O O . VAL A 1 163 ? 18.204 2.864 -13.143 1.00 89.19 163 VAL A O 1
ATOM 1203 N N . LEU A 1 164 ? 20.402 3.256 -13.263 1.00 91.44 164 LEU A N 1
ATOM 1204 C CA . LEU A 1 164 ? 20.730 2.457 -12.073 1.00 91.44 164 LEU A CA 1
ATOM 1205 C C . LEU A 1 164 ? 20.206 3.131 -10.791 1.00 91.44 164 LEU A C 1
ATOM 1207 O O . LEU A 1 164 ? 20.550 4.275 -10.496 1.00 91.44 164 LEU A O 1
ATOM 1211 N N . LYS A 1 165 ? 19.399 2.401 -10.011 1.00 94.31 165 LYS A N 1
ATOM 1212 C CA . LYS A 1 165 ? 18.786 2.870 -8.747 1.00 94.31 165 LYS A CA 1
ATOM 1213 C C . LYS A 1 165 ? 19.493 2.354 -7.490 1.00 94.31 165 LYS A C 1
ATOM 1215 O O . LYS A 1 165 ? 19.215 2.817 -6.387 1.00 94.31 165 LYS A O 1
ATOM 1220 N N . CYS A 1 166 ? 20.420 1.418 -7.656 1.00 95.19 166 CYS A N 1
ATOM 1221 C CA . CYS A 1 166 ? 21.216 0.813 -6.595 1.00 95.19 166 CYS A CA 1
ATOM 1222 C C . CYS A 1 166 ? 22.704 0.812 -6.953 1.00 95.19 166 CYS A C 1
ATOM 1224 O O . CYS A 1 166 ? 23.083 0.927 -8.121 1.00 95.19 166 CYS A O 1
ATOM 1226 N N . ALA A 1 167 ? 23.542 0.634 -5.939 1.00 93.38 167 ALA A N 1
ATOM 1227 C CA . ALA A 1 167 ? 24.986 0.522 -6.049 1.00 93.38 167 ALA A CA 1
ATOM 1228 C C . ALA A 1 167 ? 25.514 -0.492 -5.026 1.00 93.38 167 ALA A C 1
ATOM 1230 O O . ALA A 1 167 ? 24.994 -0.569 -3.917 1.00 93.38 167 ALA A O 1
ATOM 1231 N N . VAL A 1 168 ? 26.526 -1.284 -5.382 1.00 93.12 168 VAL A N 1
ATOM 1232 C CA . VAL A 1 168 ? 27.050 -2.358 -4.517 1.00 93.12 168 VAL A CA 1
ATOM 1233 C C . VAL A 1 168 ? 28.516 -2.114 -4.183 1.00 93.12 168 VAL A C 1
ATOM 1235 O O . VAL A 1 168 ? 29.326 -1.845 -5.074 1.00 93.12 168 VAL A O 1
ATOM 1238 N N . GLU A 1 169 ? 28.833 -2.216 -2.893 1.00 87.69 169 GLU A N 1
ATOM 1239 C CA . GLU A 1 169 ? 30.169 -2.019 -2.329 1.00 87.69 169 GLU A CA 1
ATOM 1240 C C . GLU A 1 169 ? 30.973 -3.327 -2.262 1.00 87.69 169 GLU A C 1
ATOM 1242 O O . GLU A 1 169 ? 30.494 -4.355 -1.776 1.00 87.69 169 GLU A O 1
ATOM 1247 N N . GLY A 1 170 ? 32.243 -3.241 -2.666 1.00 80.62 170 GLY A N 1
ATOM 1248 C CA . GLY A 1 170 ? 33.248 -4.286 -2.476 1.00 80.62 170 GLY A CA 1
ATOM 1249 C C . GLY A 1 170 ? 33.456 -5.212 -3.676 1.00 80.62 170 GLY A C 1
ATOM 1250 O O . GLY A 1 170 ? 32.940 -4.998 -4.775 1.00 80.62 170 GLY A O 1
ATOM 1251 N N . ASP A 1 171 ? 34.272 -6.242 -3.461 1.00 79.50 171 ASP A N 1
ATOM 1252 C CA . ASP A 1 171 ? 34.608 -7.223 -4.489 1.00 79.50 171 ASP A CA 1
ATOM 1253 C C . ASP A 1 171 ? 33.467 -8.218 -4.714 1.00 79.50 171 ASP A C 1
ATOM 1255 O O . ASP A 1 171 ? 33.104 -8.995 -3.830 1.00 79.50 171 ASP A O 1
ATOM 1259 N N . VAL A 1 172 ? 32.924 -8.174 -5.929 1.00 85.69 172 VAL A N 1
ATOM 1260 C CA . VAL A 1 172 ? 31.856 -9.039 -6.433 1.00 85.69 172 VAL A CA 1
ATOM 1261 C C . VAL A 1 172 ? 32.467 -10.030 -7.431 1.00 85.69 172 VAL A C 1
ATOM 1263 O O . VAL A 1 172 ? 33.198 -9.612 -8.333 1.00 85.69 172 VAL A O 1
ATOM 1266 N N . GLU A 1 173 ? 32.185 -11.329 -7.281 1.00 85.62 173 GLU A N 1
ATOM 1267 C CA . GLU A 1 173 ? 32.633 -12.369 -8.225 1.00 85.62 173 GLU A CA 1
ATOM 1268 C C . GLU A 1 173 ? 31.967 -12.205 -9.602 1.00 85.62 173 GLU A C 1
ATOM 1270 O O . GLU A 1 173 ? 30.811 -11.787 -9.697 1.00 85.62 173 GLU A O 1
ATOM 1275 N N . SER A 1 174 ? 32.690 -12.526 -10.679 1.00 85.38 174 SER A N 1
ATOM 1276 C CA . SER A 1 174 ? 32.169 -12.386 -12.04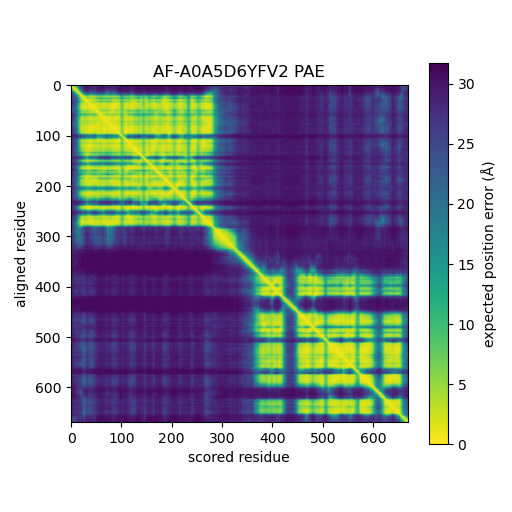3 1.00 85.38 174 SER A CA 1
ATOM 1277 C C . SER A 1 174 ? 31.140 -13.464 -12.396 1.00 85.38 174 SER A C 1
ATOM 1279 O O . SER A 1 174 ? 31.333 -14.640 -12.087 1.00 85.38 174 SER A O 1
ATOM 1281 N N . SER A 1 175 ? 30.071 -13.073 -13.089 1.00 82.81 175 SER A N 1
ATOM 1282 C CA . SER A 1 175 ? 29.101 -13.996 -13.685 1.00 82.81 175 SER A CA 1
ATOM 1283 C C . SER A 1 175 ? 29.650 -14.649 -14.969 1.00 82.81 175 SER A C 1
ATOM 1285 O O . SER A 1 175 ? 30.582 -14.128 -15.589 1.00 82.81 175 SER A O 1
ATOM 1287 N N . PRO A 1 176 ? 29.071 -15.779 -15.417 1.00 79.62 176 PRO A N 1
ATOM 1288 C CA . PRO A 1 176 ? 29.279 -16.284 -16.772 1.00 79.62 176 PRO A CA 1
ATOM 1289 C C . PRO A 1 176 ? 28.725 -15.309 -17.824 1.00 79.62 176 PRO A C 1
ATOM 1291 O O . PRO A 1 176 ? 27.599 -14.832 -17.687 1.00 79.62 176 PRO A O 1
ATOM 1294 N N . GLU A 1 177 ? 29.462 -15.097 -18.921 1.00 74.00 177 GLU A N 1
ATOM 1295 C CA . GLU A 1 177 ? 29.103 -14.181 -20.027 1.00 74.00 177 GLU A CA 1
ATOM 1296 C C . GLU A 1 177 ? 27.717 -14.443 -20.650 1.00 74.00 177 GLU A C 1
ATOM 1298 O O . GLU A 1 177 ? 27.125 -13.561 -21.268 1.00 74.00 177 GLU A O 1
ATOM 1303 N N . SER A 1 178 ? 27.189 -15.660 -20.502 1.00 72.81 178 SER A N 1
ATOM 1304 C CA . SER A 1 178 ? 25.878 -16.064 -21.014 1.00 72.81 178 SER A CA 1
ATOM 1305 C C . SER A 1 178 ? 24.694 -15.630 -20.143 1.00 72.81 178 SER A C 1
ATOM 1307 O O . SER A 1 178 ? 23.555 -15.911 -20.514 1.00 72.81 178 SER A O 1
ATOM 1309 N N . GLN A 1 179 ? 24.913 -14.976 -18.998 1.00 79.81 179 GLN A N 1
ATOM 1310 C CA . GLN A 1 179 ? 23.848 -14.566 -18.076 1.00 79.81 179 GLN A CA 1
ATOM 1311 C C . GLN A 1 179 ? 23.418 -13.110 -18.275 1.00 79.81 179 GLN A C 1
ATOM 1313 O O . GLN A 1 179 ? 24.207 -12.247 -18.648 1.00 79.81 179 GLN A O 1
ATOM 1318 N N . ALA A 1 180 ? 22.138 -12.828 -18.027 1.00 85.25 180 ALA A N 1
ATOM 1319 C CA . ALA A 1 180 ? 21.611 -11.471 -18.101 1.00 85.25 180 ALA A CA 1
ATOM 1320 C C . ALA A 1 180 ? 21.886 -10.697 -16.800 1.00 85.25 180 ALA A C 1
ATOM 1322 O O . ALA A 1 180 ? 21.703 -11.231 -15.710 1.00 85.25 180 ALA A O 1
ATOM 1323 N N . PHE A 1 181 ? 22.251 -9.420 -16.921 1.00 88.75 181 PHE A N 1
ATOM 1324 C CA . PHE A 1 181 ? 22.385 -8.463 -15.807 1.00 88.75 181 PHE A CA 1
ATOM 1325 C C . PHE A 1 181 ? 21.090 -7.681 -15.516 1.00 88.75 181 PHE A C 1
ATOM 1327 O O . PHE A 1 181 ? 21.033 -6.910 -14.561 1.00 88.75 181 PHE A O 1
ATOM 1334 N N . TRP A 1 182 ? 20.056 -7.852 -16.344 1.00 92.00 182 TRP A N 1
ATOM 1335 C CA . TRP A 1 182 ? 18.723 -7.280 -16.149 1.00 92.00 182 TRP A CA 1
ATOM 1336 C C . TRP A 1 182 ? 17.651 -8.245 -16.657 1.00 92.00 182 TRP A C 1
ATOM 1338 O O . TRP A 1 182 ? 17.758 -8.771 -17.772 1.00 92.00 182 TRP A O 1
ATOM 1348 N N . ALA A 1 183 ? 16.610 -8.441 -15.848 1.00 89.62 183 ALA A N 1
ATOM 1349 C CA . ALA A 1 183 ? 15.381 -9.117 -16.237 1.00 89.62 183 ALA A CA 1
ATOM 1350 C C . ALA A 1 183 ? 14.235 -8.750 -15.285 1.00 89.62 183 ALA A C 1
ATOM 1352 O O . ALA A 1 183 ? 14.428 -8.713 -14.069 1.00 89.62 183 ALA A O 1
ATOM 1353 N N . THR A 1 184 ? 13.033 -8.568 -15.827 1.00 87.94 184 THR A N 1
ATOM 1354 C CA . THR A 1 184 ? 11.782 -8.579 -15.061 1.00 87.94 184 THR A CA 1
ATOM 1355 C C . THR A 1 184 ? 11.161 -9.967 -15.165 1.00 87.94 184 THR A C 1
ATOM 1357 O O . THR A 1 184 ? 10.986 -10.504 -16.258 1.00 87.94 184 THR A O 1
ATOM 1360 N N . GLY A 1 185 ? 10.858 -10.587 -14.028 1.00 80.00 185 GLY A N 1
ATOM 1361 C CA . GLY A 1 185 ? 10.245 -11.912 -13.969 1.00 80.00 185 GLY A CA 1
ATOM 1362 C C . GLY A 1 185 ? 10.067 -12.396 -12.532 1.00 80.00 185 GLY A C 1
ATOM 1363 O O . GLY A 1 185 ? 10.872 -12.102 -11.652 1.00 80.00 185 GLY A O 1
ATOM 1364 N N . GLY A 1 186 ? 8.999 -13.135 -12.267 1.00 76.69 186 GLY A N 1
ATOM 1365 C CA . GLY A 1 186 ? 8.659 -13.558 -10.916 1.00 76.69 186 GLY A CA 1
ATOM 1366 C C . GLY A 1 186 ? 7.524 -14.568 -10.906 1.00 76.69 186 GLY A C 1
ATOM 1367 O O . GLY A 1 186 ? 6.789 -14.724 -11.883 1.00 76.69 186 GLY A O 1
ATOM 1368 N N . HIS A 1 187 ? 7.403 -15.270 -9.786 1.00 76.31 187 HIS A N 1
ATOM 1369 C CA . HIS A 1 187 ? 6.384 -16.278 -9.570 1.00 76.31 187 HIS A CA 1
ATOM 1370 C C . HIS A 1 187 ? 5.857 -16.164 -8.141 1.00 76.31 187 HIS A C 1
ATOM 1372 O O . HIS A 1 187 ? 6.633 -16.200 -7.185 1.00 76.31 187 HIS A O 1
ATOM 1378 N N . GLU A 1 188 ? 4.533 -16.108 -7.991 1.00 79.12 188 GLU A N 1
ATOM 1379 C CA . GLU A 1 188 ? 3.817 -15.944 -6.715 1.00 79.12 188 GLU A CA 1
ATOM 1380 C C . GLU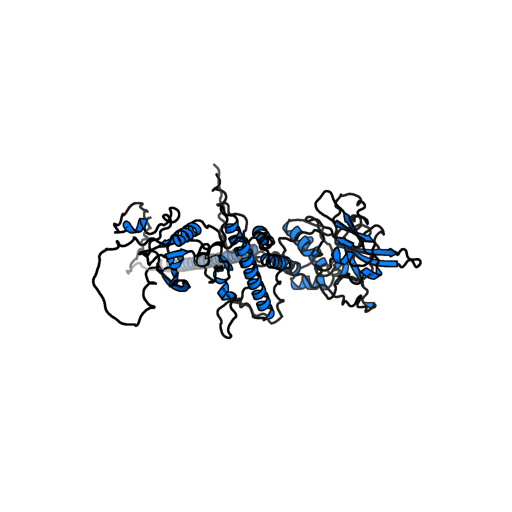 A 1 188 ? 4.316 -16.853 -5.574 1.00 79.12 188 GLU A C 1
ATOM 1382 O O . GLU A 1 188 ? 4.325 -16.442 -4.418 1.00 79.12 188 GLU A O 1
ATOM 1387 N N . ARG A 1 189 ? 4.779 -18.076 -5.871 1.00 81.12 189 ARG A N 1
ATOM 1388 C CA . ARG A 1 189 ? 5.255 -19.054 -4.866 1.00 81.12 189 ARG A CA 1
ATOM 1389 C C . ARG A 1 189 ? 6.775 -19.074 -4.665 1.00 81.12 189 ARG A C 1
ATOM 1391 O O . ARG A 1 189 ? 7.262 -19.919 -3.922 1.00 81.12 189 ARG A O 1
ATOM 1398 N N . ALA A 1 190 ? 7.530 -18.200 -5.329 1.00 81.81 190 ALA A N 1
ATOM 1399 C CA . ALA A 1 190 ? 8.982 -18.144 -5.178 1.00 81.81 190 ALA A CA 1
ATOM 1400 C C . ALA A 1 190 ? 9.387 -17.652 -3.777 1.00 81.81 190 ALA A C 1
ATOM 1402 O O . ALA A 1 190 ? 8.738 -16.780 -3.199 1.00 81.81 190 ALA A O 1
ATOM 1403 N N . ILE A 1 191 ? 10.497 -18.170 -3.256 1.00 87.75 191 ILE A N 1
ATOM 1404 C CA . ILE A 1 191 ? 11.217 -17.589 -2.119 1.00 87.75 191 ILE A CA 1
ATOM 1405 C C . ILE A 1 191 ? 12.543 -17.075 -2.695 1.00 87.75 191 ILE A C 1
ATOM 1407 O O . ILE A 1 191 ? 13.363 -17.908 -3.078 1.00 87.75 191 ILE A O 1
ATOM 1411 N N . PRO A 1 192 ? 12.745 -15.750 -2.824 1.00 88.44 192 PRO A N 1
ATOM 1412 C CA . PRO A 1 192 ? 13.968 -15.207 -3.409 1.00 88.44 192 PRO A CA 1
ATOM 1413 C C . PRO A 1 192 ? 15.251 -15.618 -2.666 1.00 88.44 192 PRO A C 1
ATOM 1415 O O . PRO A 1 192 ? 15.335 -15.537 -1.436 1.00 88.44 192 PRO A O 1
ATOM 1418 N N . GLU A 1 193 ? 16.265 -16.012 -3.434 1.00 86.38 193 GLU A N 1
ATOM 1419 C CA . GLU A 1 193 ? 17.627 -16.334 -2.993 1.00 86.38 193 GLU A CA 1
ATOM 1420 C C . GLU A 1 193 ? 18.565 -15.246 -3.525 1.00 86.38 193 GLU A C 1
ATOM 1422 O O . GLU A 1 193 ? 18.895 -15.223 -4.709 1.00 86.38 193 GLU A O 1
ATOM 1427 N N . LEU A 1 194 ? 18.930 -14.295 -2.662 1.00 89.94 194 LEU A N 1
ATOM 1428 C CA . LEU A 1 194 ? 19.470 -13.003 -3.088 1.00 89.94 194 LEU A CA 1
ATOM 1429 C C . LEU A 1 194 ? 20.995 -13.001 -3.138 1.00 89.94 194 LEU A C 1
ATOM 1431 O O . LEU A 1 194 ? 21.659 -12.939 -2.101 1.00 89.94 194 LEU A O 1
ATOM 1435 N N . SER A 1 195 ? 21.533 -13.032 -4.356 1.00 89.50 195 SER A N 1
ATOM 1436 C CA . SER A 1 195 ? 22.974 -13.039 -4.619 1.00 89.50 195 SER A CA 1
ATOM 1437 C C . SER A 1 195 ? 23.375 -11.973 -5.638 1.00 89.50 195 SER A C 1
ATOM 1439 O O . SER A 1 195 ? 22.618 -11.690 -6.561 1.00 89.50 195 SER A O 1
ATOM 1441 N N . VAL A 1 196 ? 24.551 -11.363 -5.479 1.00 91.81 196 VAL A N 1
ATOM 1442 C CA . VAL A 1 196 ? 25.104 -10.386 -6.430 1.00 91.81 196 VAL A CA 1
ATOM 1443 C C . VAL A 1 196 ? 26.308 -10.954 -7.176 1.00 91.81 196 VAL A C 1
ATOM 1445 O O . VAL A 1 196 ? 27.185 -11.578 -6.573 1.00 91.81 196 VAL A O 1
ATOM 1448 N N . ALA A 1 197 ? 26.349 -10.708 -8.485 1.00 90.31 197 ALA A N 1
ATOM 1449 C CA . ALA A 1 197 ? 27.449 -11.067 -9.374 1.00 90.31 197 ALA A CA 1
ATOM 1450 C C . ALA A 1 197 ? 27.810 -9.904 -10.314 1.00 90.31 197 ALA A C 1
ATOM 1452 O O . ALA A 1 197 ? 27.001 -9.009 -10.565 1.00 90.31 197 ALA A O 1
ATOM 1453 N N . ARG A 1 198 ? 29.043 -9.906 -10.822 1.00 90.62 198 ARG A N 1
ATOM 1454 C CA . ARG A 1 198 ? 29.608 -8.863 -11.682 1.00 90.62 198 ARG A CA 1
ATOM 1455 C C . ARG A 1 198 ? 29.561 -9.317 -13.137 1.00 90.62 198 ARG A C 1
ATOM 1457 O O . ARG A 1 198 ? 30.276 -10.235 -13.523 1.00 90.62 198 ARG A O 1
ATOM 1464 N N . HIS A 1 199 ? 28.758 -8.650 -13.951 1.00 88.75 199 HIS A N 1
ATOM 1465 C CA . HIS A 1 199 ? 28.658 -8.920 -15.382 1.00 88.75 199 HIS A CA 1
ATOM 1466 C C . HIS A 1 199 ? 29.619 -8.008 -16.139 1.00 88.75 199 HIS A C 1
ATOM 1468 O O . HIS A 1 199 ? 29.598 -6.791 -15.943 1.00 88.75 199 HIS A O 1
ATOM 1474 N N . THR A 1 200 ? 30.447 -8.592 -17.004 1.00 86.00 200 THR A N 1
ATOM 1475 C CA . THR A 1 200 ? 31.460 -7.875 -17.788 1.00 86.00 200 THR A CA 1
ATOM 1476 C C . THR A 1 200 ? 31.382 -8.291 -19.255 1.00 86.00 200 THR A C 1
ATOM 1478 O O . THR A 1 200 ? 31.283 -9.475 -19.555 1.00 86.00 200 THR A O 1
ATOM 1481 N N . TRP A 1 201 ? 31.416 -7.321 -20.172 1.00 83.00 201 TRP A N 1
ATOM 1482 C CA . TRP A 1 201 ? 31.336 -7.550 -21.619 1.00 83.00 201 TRP A CA 1
ATOM 1483 C C . TRP A 1 201 ? 32.132 -6.501 -22.400 1.00 83.00 201 TRP A C 1
ATOM 1485 O O . TRP A 1 201 ? 32.507 -5.467 -21.851 1.00 83.00 201 TRP A O 1
ATOM 1495 N N . GLN A 1 202 ? 32.395 -6.756 -23.683 1.00 81.94 202 GLN A N 1
ATOM 1496 C CA . GLN A 1 202 ? 33.043 -5.800 -24.589 1.00 81.94 202 GLN A CA 1
ATOM 1497 C C . GLN A 1 202 ? 32.071 -5.316 -25.666 1.00 81.94 202 GLN A C 1
ATOM 1499 O O . GLN A 1 202 ? 31.188 -6.065 -26.088 1.00 81.94 202 GLN A O 1
ATOM 1504 N N . ASP A 1 203 ? 32.234 -4.076 -26.132 1.00 73.12 203 ASP A N 1
ATOM 1505 C CA . ASP A 1 203 ? 31.562 -3.639 -27.356 1.00 73.12 203 ASP A CA 1
ATOM 1506 C C . ASP A 1 203 ? 32.211 -4.206 -28.626 1.00 73.12 203 ASP A C 1
ATOM 1508 O O . ASP A 1 203 ? 33.374 -4.607 -28.661 1.00 73.12 203 ASP A O 1
ATOM 1512 N N . GLY A 1 204 ? 31.441 -4.192 -29.716 1.00 69.69 204 GLY A N 1
ATOM 1513 C CA . GLY A 1 204 ? 31.936 -4.482 -31.061 1.00 69.69 204 GLY A CA 1
ATOM 1514 C C . GLY A 1 204 ? 32.751 -3.340 -31.681 1.00 69.69 204 GLY A C 1
ATOM 1515 O O . GLY A 1 204 ? 32.862 -3.287 -32.905 1.00 69.69 204 GLY A O 1
ATOM 1516 N N . SER A 1 205 ? 33.269 -2.391 -30.890 1.00 73.06 205 SER A N 1
ATOM 1517 C CA . SER A 1 205 ? 34.110 -1.316 -31.423 1.00 73.06 205 SER A CA 1
ATOM 1518 C C . SER A 1 205 ? 35.521 -1.825 -31.722 1.00 73.06 205 SER A C 1
ATOM 1520 O O . SER A 1 205 ? 36.004 -2.792 -31.130 1.00 73.06 205 SER A O 1
ATOM 1522 N N . ALA A 1 206 ? 36.244 -1.114 -32.590 1.00 73.25 206 ALA A N 1
ATOM 1523 C CA . ALA A 1 206 ? 37.660 -1.392 -32.839 1.00 73.25 206 ALA A CA 1
ATOM 1524 C C . ALA A 1 206 ? 38.547 -1.225 -31.583 1.00 73.25 206 ALA A C 1
ATOM 1526 O O . ALA A 1 206 ? 39.664 -1.735 -31.560 1.00 73.25 206 ALA A O 1
ATOM 1527 N N . ALA A 1 207 ? 38.055 -0.535 -30.545 1.00 77.38 207 ALA A N 1
ATOM 1528 C CA . ALA A 1 207 ? 38.741 -0.348 -29.269 1.00 77.38 207 ALA A CA 1
ATOM 1529 C C . ALA A 1 207 ? 38.382 -1.410 -28.210 1.00 77.38 207 ALA A C 1
ATOM 1531 O O . ALA A 1 207 ? 39.059 -1.466 -27.186 1.00 77.38 207 ALA A O 1
ATOM 1532 N N . LYS A 1 208 ? 37.342 -2.234 -28.440 1.00 80.12 208 LYS A N 1
ATOM 1533 C CA . LYS A 1 208 ? 36.827 -3.255 -27.508 1.00 80.12 208 LYS A CA 1
ATOM 1534 C C . LYS A 1 208 ? 36.671 -2.736 -26.074 1.00 80.12 208 LYS A C 1
ATOM 1536 O O . LYS A 1 208 ? 37.253 -3.280 -25.129 1.00 80.12 208 LYS A O 1
ATOM 1541 N N . GLN A 1 209 ? 35.912 -1.653 -25.902 1.00 78.88 209 GLN A N 1
ATOM 1542 C CA . GLN A 1 209 ? 35.705 -1.083 -24.574 1.00 78.88 209 GLN A CA 1
ATOM 1543 C C . GLN A 1 209 ? 35.012 -2.106 -23.678 1.00 78.88 209 GLN A C 1
ATOM 1545 O O . GLN A 1 209 ? 33.979 -2.665 -24.039 1.00 78.88 209 GLN A O 1
ATOM 1550 N N . THR A 1 210 ? 35.616 -2.360 -22.518 1.00 82.06 210 THR A N 1
ATOM 1551 C CA . THR A 1 210 ? 35.109 -3.322 -21.539 1.00 82.06 210 THR A CA 1
ATOM 1552 C C . THR A 1 210 ? 34.190 -2.603 -20.558 1.00 82.06 210 THR A C 1
ATOM 1554 O O . THR A 1 210 ? 34.602 -1.645 -19.905 1.00 82.06 210 THR A O 1
ATOM 1557 N N . TYR A 1 211 ? 32.952 -3.075 -20.455 1.00 81.75 211 TYR A N 1
ATOM 1558 C CA . TYR A 1 211 ? 31.937 -2.586 -19.531 1.00 81.75 211 TYR A CA 1
ATOM 1559 C C . TYR A 1 211 ? 31.712 -3.581 -18.404 1.00 81.75 211 TYR A C 1
ATOM 1561 O O . TYR A 1 211 ? 31.817 -4.787 -18.609 1.00 81.75 211 TYR A O 1
ATOM 1569 N N . THR A 1 212 ? 31.369 -3.057 -17.229 1.00 85.00 212 THR A N 1
ATOM 1570 C CA . THR A 1 212 ? 31.119 -3.834 -16.015 1.00 85.00 212 THR A CA 1
ATOM 1571 C C . THR A 1 212 ? 29.896 -3.271 -15.302 1.00 85.00 212 THR A C 1
ATOM 1573 O O . THR A 1 212 ? 29.781 -2.056 -15.144 1.00 85.00 212 THR A O 1
ATOM 1576 N N . VAL A 1 213 ? 28.999 -4.144 -14.844 1.00 88.94 213 VAL A N 1
ATOM 1577 C CA . VAL A 1 213 ? 27.874 -3.795 -13.965 1.00 88.94 213 VAL A CA 1
ATOM 1578 C C . VAL A 1 213 ? 27.707 -4.886 -12.906 1.00 88.94 213 VAL A C 1
ATOM 1580 O O . VAL A 1 213 ? 27.928 -6.064 -13.186 1.00 88.94 213 VAL A O 1
ATOM 1583 N N . ASN A 1 214 ? 27.328 -4.521 -11.684 1.00 92.25 214 ASN A N 1
ATOM 1584 C CA . ASN A 1 214 ? 26.918 -5.509 -10.686 1.00 92.25 214 ASN A CA 1
ATOM 1585 C C . ASN A 1 214 ? 25.429 -5.813 -10.900 1.00 92.25 214 ASN A C 1
ATOM 1587 O O . ASN A 1 214 ? 24.671 -4.910 -11.239 1.00 92.25 214 ASN A O 1
ATOM 1591 N N . ALA A 1 215 ? 24.983 -7.048 -10.696 1.00 92.81 215 ALA A N 1
ATOM 1592 C CA . ALA A 1 215 ? 23.571 -7.408 -10.798 1.00 92.81 215 ALA A CA 1
ATOM 1593 C C . ALA A 1 215 ? 23.144 -8.287 -9.622 1.00 92.81 215 ALA A C 1
ATOM 1595 O O . ALA A 1 215 ? 23.812 -9.272 -9.302 1.00 92.81 215 ALA A O 1
ATOM 1596 N N . ILE A 1 216 ? 22.037 -7.921 -8.976 1.00 94.38 216 ILE A N 1
ATOM 1597 C CA . ILE A 1 216 ? 21.407 -8.707 -7.914 1.00 94.38 216 ILE A CA 1
ATOM 1598 C C . ILE A 1 216 ? 20.421 -9.674 -8.564 1.00 94.38 216 ILE A C 1
ATOM 1600 O O . ILE A 1 216 ? 19.435 -9.250 -9.166 1.00 94.38 216 ILE A O 1
ATOM 1604 N N . HIS A 1 217 ? 20.675 -10.965 -8.406 1.00 91.25 217 HIS A N 1
ATOM 1605 C CA . HIS A 1 217 ? 19.816 -12.062 -8.826 1.00 91.25 217 HIS A CA 1
ATOM 1606 C C . HIS A 1 217 ? 18.925 -12.511 -7.665 1.00 91.25 217 HIS A C 1
ATOM 1608 O O . HIS A 1 217 ? 19.369 -12.593 -6.518 1.00 91.25 217 HIS A O 1
ATOM 1614 N N . SER A 1 218 ? 17.666 -12.827 -7.972 1.00 89.69 218 SER A N 1
ATOM 1615 C CA . SER A 1 218 ? 16.676 -13.344 -7.010 1.00 89.69 218 SER A CA 1
ATOM 1616 C C . SER A 1 218 ? 16.574 -14.878 -6.971 1.00 89.69 218 SER A C 1
ATOM 1618 O O . SER A 1 218 ? 15.772 -15.420 -6.209 1.00 89.69 218 SER A O 1
ATOM 1620 N N . ILE A 1 219 ? 17.395 -15.576 -7.761 1.00 83.75 219 ILE A N 1
ATOM 1621 C CA . ILE A 1 219 ? 17.662 -17.017 -7.670 1.00 83.75 219 ILE A CA 1
ATOM 1622 C C . ILE A 1 219 ? 19.176 -17.253 -7.767 1.00 83.75 219 ILE A C 1
ATOM 1624 O O . ILE A 1 219 ? 19.908 -16.399 -8.266 1.00 83.75 219 ILE A O 1
ATOM 1628 N N . ALA A 1 220 ? 19.653 -18.423 -7.338 1.00 79.25 220 ALA A N 1
ATOM 1629 C CA . ALA A 1 220 ? 21.049 -18.813 -7.531 1.00 79.25 220 ALA A CA 1
ATOM 1630 C C . ALA A 1 220 ? 21.477 -18.780 -9.015 1.00 79.25 220 ALA A C 1
ATOM 1632 O O . ALA A 1 220 ? 20.792 -19.348 -9.868 1.00 79.25 220 ALA A O 1
ATOM 1633 N N . LEU A 1 221 ? 22.656 -18.213 -9.310 1.00 77.62 221 LEU A N 1
ATOM 1634 C CA . LEU A 1 221 ? 23.169 -18.044 -10.680 1.00 77.62 221 LEU A CA 1
ATOM 1635 C C . LEU A 1 221 ? 23.206 -19.342 -11.503 1.00 77.62 221 LEU A C 1
ATOM 1637 O O . LEU A 1 221 ? 22.945 -19.310 -12.700 1.00 77.62 221 LEU A O 1
ATOM 1641 N N . ALA A 1 222 ? 23.472 -20.498 -10.889 1.00 74.62 222 ALA A N 1
ATOM 1642 C CA . ALA A 1 222 ? 23.471 -21.796 -11.579 1.00 74.62 222 ALA A CA 1
ATOM 1643 C C . ALA A 1 222 ? 22.086 -22.225 -12.124 1.00 74.62 222 ALA A C 1
ATOM 1645 O O . ALA A 1 222 ? 21.988 -23.213 -12.849 1.00 74.62 222 ALA A O 1
ATOM 1646 N N . ARG A 1 223 ? 21.016 -21.504 -11.760 1.00 75.94 223 ARG A N 1
ATOM 1647 C CA . ARG A 1 223 ? 19.625 -21.726 -12.186 1.00 75.94 223 ARG A CA 1
ATOM 1648 C C . ARG A 1 223 ? 19.085 -20.597 -13.072 1.00 75.94 223 ARG A C 1
ATOM 1650 O O . ARG A 1 223 ? 17.934 -20.675 -13.497 1.00 75.94 223 ARG A O 1
ATOM 1657 N N . GLU A 1 224 ? 19.876 -19.557 -13.335 1.00 76.44 224 GLU A N 1
ATOM 1658 C CA . GLU A 1 224 ? 19.469 -18.457 -14.210 1.00 76.44 224 GLU A CA 1
ATOM 1659 C C . GLU A 1 224 ? 19.303 -18.906 -15.660 1.00 76.44 224 GLU A C 1
ATOM 1661 O O . GLU A 1 224 ? 20.092 -19.689 -16.193 1.00 76.44 224 GLU A O 1
ATOM 1666 N N . ALA A 1 225 ? 18.276 -18.365 -16.316 1.00 71.12 225 ALA A N 1
ATOM 1667 C CA . ALA A 1 225 ? 18.121 -18.514 -17.754 1.00 71.12 225 ALA A CA 1
ATOM 1668 C C . ALA A 1 225 ? 19.136 -17.617 -18.469 1.00 71.12 225 ALA A C 1
ATOM 1670 O O . ALA A 1 225 ? 19.276 -16.434 -18.138 1.00 71.12 225 ALA A O 1
ATOM 1671 N N . ALA A 1 226 ? 19.819 -18.180 -19.462 1.00 70.50 226 ALA A N 1
ATOM 1672 C CA . ALA A 1 226 ? 20.803 -17.454 -20.243 1.00 70.50 226 ALA A CA 1
ATOM 1673 C C . ALA A 1 226 ? 20.147 -16.385 -21.142 1.00 70.50 226 ALA A C 1
ATOM 1675 O O . ALA A 1 226 ? 18.940 -16.405 -21.420 1.00 70.50 226 ALA A O 1
ATOM 1676 N N . VAL A 1 227 ? 20.965 -15.421 -21.571 1.00 72.88 227 VAL A N 1
ATOM 1677 C CA . VAL A 1 227 ? 20.580 -14.275 -22.406 1.00 72.88 227 VAL A CA 1
ATOM 1678 C C . VAL A 1 227 ? 19.733 -14.728 -23.603 1.00 72.88 227 VAL A C 1
ATOM 1680 O O . VAL A 1 227 ? 19.995 -15.755 -24.233 1.00 72.88 227 VAL A O 1
ATOM 1683 N N . GLY A 1 228 ? 18.682 -13.960 -23.911 1.00 63.50 228 GLY A N 1
ATOM 1684 C CA . GLY A 1 228 ? 17.794 -14.255 -25.040 1.00 63.50 228 GLY A CA 1
ATOM 1685 C C . GLY A 1 228 ? 16.895 -15.481 -24.851 1.00 63.50 228 GLY A C 1
ATOM 1686 O O . GLY A 1 228 ? 16.517 -16.105 -25.838 1.00 63.50 228 GLY A O 1
ATOM 1687 N N . CYS A 1 229 ? 16.535 -15.819 -23.607 1.00 69.94 229 CYS A N 1
ATOM 1688 C CA . CYS A 1 229 ? 15.589 -16.895 -23.271 1.00 69.94 229 CYS A CA 1
ATOM 1689 C C . CYS A 1 229 ? 16.067 -18.316 -23.627 1.00 69.94 229 CYS A C 1
ATOM 1691 O O . CYS A 1 229 ? 15.250 -19.226 -23.777 1.00 69.94 229 CYS A O 1
ATOM 1693 N N . THR A 1 230 ? 17.379 -18.531 -23.745 1.00 59.72 230 THR A N 1
ATOM 1694 C CA . THR A 1 230 ? 17.930 -19.877 -23.944 1.00 59.72 230 THR A CA 1
ATOM 1695 C C . THR A 1 230 ? 17.762 -20.719 -22.669 1.00 59.72 230 THR A C 1
ATOM 1697 O O . THR A 1 230 ? 17.877 -20.221 -21.547 1.00 59.72 230 THR A O 1
ATOM 1700 N N . ALA A 1 231 ? 17.375 -21.988 -22.839 1.00 54.62 231 ALA A N 1
ATOM 1701 C CA . ALA A 1 231 ? 16.778 -22.790 -21.769 1.00 54.62 231 ALA A CA 1
ATOM 1702 C C . ALA A 1 231 ? 17.723 -23.028 -20.576 1.00 54.62 231 ALA A C 1
ATOM 1704 O O . ALA A 1 231 ? 18.826 -23.548 -20.741 1.00 54.62 231 ALA A O 1
ATOM 1705 N N . ALA A 1 232 ? 17.248 -22.717 -19.365 1.00 50.62 232 ALA A N 1
ATOM 1706 C CA . ALA A 1 232 ? 17.951 -23.047 -18.128 1.00 50.62 232 ALA A CA 1
ATOM 1707 C C . ALA A 1 232 ? 18.065 -24.573 -17.954 1.00 50.62 232 ALA A C 1
ATOM 1709 O O . ALA A 1 232 ? 17.111 -25.321 -18.197 1.00 50.62 232 ALA A O 1
ATOM 1710 N N . SER A 1 233 ? 19.227 -25.045 -17.502 1.00 43.91 233 SER A N 1
ATOM 1711 C CA . SER A 1 233 ? 19.484 -26.468 -17.283 1.00 43.91 233 SER A CA 1
ATOM 1712 C C . SER A 1 233 ? 18.683 -27.007 -16.093 1.00 43.91 233 SER A C 1
ATOM 1714 O O . SER A 1 233 ? 19.066 -26.826 -14.940 1.00 43.91 233 SER A O 1
ATOM 1716 N N . SER A 1 234 ? 17.613 -27.746 -16.408 1.00 41.78 234 SER A N 1
ATOM 1717 C CA . SER A 1 234 ? 16.637 -28.380 -15.502 1.00 41.78 234 SER A CA 1
ATOM 1718 C C . SER A 1 234 ? 15.679 -27.427 -14.755 1.00 41.78 234 SER A C 1
ATOM 1720 O O . SER A 1 234 ? 16.066 -26.391 -14.228 1.00 41.78 234 SER A O 1
ATOM 1722 N N . GLY A 1 235 ? 14.393 -27.802 -14.687 1.00 45.28 235 GLY A N 1
ATOM 1723 C CA . GLY A 1 235 ? 13.393 -27.191 -13.792 1.00 45.28 235 GLY A CA 1
ATOM 1724 C C . GLY A 1 235 ? 12.252 -26.406 -14.455 1.00 45.28 235 GLY A C 1
ATOM 1725 O O . GLY A 1 235 ? 11.167 -26.347 -13.887 1.00 45.28 235 GLY A O 1
ATOM 1726 N N . GLY A 1 236 ? 12.438 -25.851 -15.658 1.00 45.06 236 GLY A N 1
ATOM 1727 C CA . GLY A 1 236 ? 11.331 -25.324 -16.478 1.00 45.06 236 GLY A CA 1
ATOM 1728 C C . GLY A 1 236 ? 10.609 -24.062 -15.968 1.00 45.06 236 GLY A C 1
ATOM 1729 O O . GLY A 1 236 ? 9.506 -23.783 -16.432 1.00 45.06 236 GLY A O 1
ATOM 1730 N N . GLN A 1 237 ? 11.198 -23.286 -15.049 1.00 51.62 237 GLN A N 1
ATOM 1731 C CA . GLN A 1 237 ? 10.647 -22.000 -14.596 1.00 51.62 237 GLN A CA 1
ATOM 1732 C C . GLN A 1 237 ? 11.609 -20.841 -14.887 1.00 51.62 237 GLN A C 1
ATOM 1734 O O . GLN A 1 237 ? 12.613 -20.664 -14.205 1.00 51.62 237 GLN A O 1
ATOM 1739 N N . TYR A 1 238 ? 11.262 -20.018 -15.878 1.00 52.62 238 TYR A N 1
ATOM 1740 C CA . TYR A 1 238 ? 12.028 -18.850 -16.341 1.00 52.62 238 TYR A CA 1
ATOM 1741 C C . TYR A 1 238 ? 11.802 -17.606 -15.458 1.00 52.62 238 TYR A C 1
ATOM 1743 O O . TYR A 1 238 ? 11.593 -16.509 -15.964 1.00 52.62 238 TYR A O 1
ATOM 1751 N N . SER A 1 239 ? 11.759 -17.773 -14.136 1.00 63.88 239 SER A N 1
ATOM 1752 C CA . SER A 1 239 ? 11.253 -16.762 -13.199 1.00 63.88 239 SER A CA 1
ATOM 1753 C C . SER A 1 239 ? 12.341 -16.259 -12.246 1.00 63.88 239 SER A C 1
ATOM 1755 O O . SER A 1 239 ? 12.490 -16.781 -11.139 1.00 63.88 239 SER A O 1
ATOM 1757 N N . SER A 1 240 ? 13.032 -15.189 -12.636 1.00 82.69 240 SER A N 1
ATOM 1758 C CA . SER A 1 240 ? 13.760 -14.328 -11.698 1.00 82.69 240 SER A CA 1
ATOM 1759 C C . SER A 1 240 ? 13.688 -12.857 -12.111 1.00 82.69 240 SER A C 1
ATOM 1761 O O . SER A 1 240 ? 13.590 -12.523 -13.297 1.00 82.69 240 SER A O 1
ATOM 1763 N N . LEU A 1 241 ? 13.756 -12.008 -11.091 1.00 90.69 241 LEU A N 1
ATOM 1764 C CA . LEU A 1 241 ? 14.077 -10.593 -11.157 1.00 90.69 241 LEU A CA 1
ATOM 1765 C C . LEU A 1 241 ? 15.602 -10.462 -11.069 1.00 90.69 241 LEU A C 1
ATOM 1767 O O . LEU A 1 241 ? 16.213 -11.060 -10.174 1.00 90.69 241 LEU A O 1
ATOM 1771 N N . ILE A 1 242 ? 16.193 -9.677 -11.969 1.00 92.81 242 ILE A N 1
ATOM 1772 C CA . ILE A 1 242 ? 17.621 -9.350 -11.967 1.00 92.81 242 ILE A CA 1
ATOM 1773 C C . ILE A 1 242 ? 17.766 -7.829 -12.020 1.00 92.81 242 ILE A C 1
ATOM 1775 O O . ILE A 1 242 ? 17.297 -7.192 -12.966 1.00 92.81 242 ILE A O 1
ATOM 1779 N N . ILE A 1 243 ? 18.396 -7.255 -10.995 1.00 95.38 243 ILE A N 1
ATOM 1780 C CA . ILE A 1 243 ? 18.467 -5.807 -10.765 1.00 95.38 243 ILE A CA 1
ATOM 1781 C C . ILE A 1 243 ? 19.907 -5.327 -10.999 1.00 95.38 243 ILE A C 1
ATOM 1783 O O . ILE A 1 243 ? 20.779 -5.663 -10.193 1.00 95.38 243 ILE A O 1
ATOM 1787 N N . PRO A 1 244 ? 20.190 -4.539 -12.053 1.00 94.06 244 PRO A N 1
ATOM 1788 C CA . PRO A 1 244 ? 21.510 -3.965 -12.265 1.00 94.06 244 PRO A CA 1
ATOM 1789 C C . PRO A 1 244 ? 21.765 -2.812 -11.283 1.00 94.06 244 PRO A C 1
ATOM 1791 O O . PRO A 1 244 ? 20.931 -1.923 -11.107 1.00 94.06 244 PRO A O 1
ATOM 1794 N N . CYS A 1 245 ? 22.955 -2.805 -10.690 1.00 94.00 245 CYS A N 1
ATOM 1795 C CA . CYS A 1 245 ? 23.442 -1.811 -9.744 1.00 94.00 245 CYS A CA 1
ATOM 1796 C C . CYS A 1 245 ? 24.833 -1.300 -10.154 1.00 94.00 245 CYS A C 1
ATOM 1798 O O . CYS A 1 245 ? 25.645 -2.026 -10.735 1.00 94.00 245 CYS A O 1
ATOM 1800 N N . ALA A 1 246 ? 25.143 -0.053 -9.802 1.00 91.00 246 ALA A N 1
ATOM 1801 C CA . ALA A 1 246 ? 26.462 0.5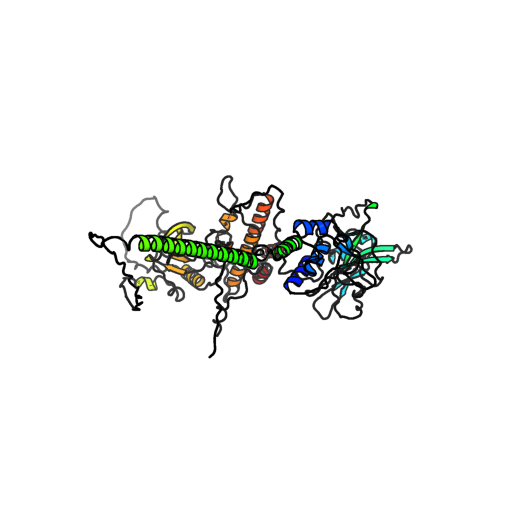27 -10.027 1.00 91.00 246 ALA A CA 1
ATOM 1802 C C . ALA A 1 246 ? 27.547 -0.200 -9.207 1.00 91.00 246 ALA A C 1
ATOM 1804 O O . ALA A 1 246 ? 27.290 -0.734 -8.122 1.00 91.00 246 ALA A O 1
ATOM 1805 N N . GLN A 1 247 ? 28.784 -0.192 -9.705 1.00 86.75 247 GLN A N 1
ATOM 1806 C CA . GLN A 1 247 ? 29.948 -0.567 -8.905 1.00 86.75 247 GLN A CA 1
ATOM 1807 C C . GLN A 1 247 ? 30.347 0.628 -8.034 1.00 86.75 247 GLN A C 1
ATOM 1809 O O . GLN A 1 247 ? 30.664 1.692 -8.562 1.00 86.75 247 GLN A O 1
ATOM 1814 N N . TYR A 1 248 ? 30.350 0.457 -6.711 1.00 83.56 248 TYR A N 1
ATOM 1815 C CA . TYR A 1 248 ? 30.651 1.535 -5.770 1.00 83.56 248 TYR A CA 1
ATOM 1816 C C . TYR A 1 248 ? 31.895 1.242 -4.933 1.00 83.56 248 TYR A C 1
ATOM 1818 O O . TYR A 1 248 ? 32.158 0.115 -4.513 1.00 83.56 248 TYR A O 1
ATOM 1826 N N . SER A 1 249 ? 32.678 2.294 -4.708 1.00 76.19 249 SER A N 1
ATOM 1827 C CA . SER A 1 249 ? 33.901 2.269 -3.918 1.00 76.19 249 SER A CA 1
ATOM 1828 C C . SER A 1 249 ? 33.951 3.560 -3.098 1.00 76.19 249 SER A C 1
ATOM 1830 O O . SER A 1 249 ? 34.127 4.627 -3.687 1.00 76.19 249 SER A O 1
ATOM 1832 N N . PRO A 1 250 ? 33.788 3.511 -1.762 1.00 65.56 250 PRO A N 1
ATOM 1833 C CA . PRO A 1 250 ? 33.751 4.721 -0.935 1.00 65.56 250 PRO A CA 1
ATOM 1834 C C . PRO A 1 250 ? 34.997 5.611 -1.070 1.00 65.56 250 PRO A C 1
ATOM 1836 O O . PRO A 1 250 ? 34.919 6.823 -0.883 1.00 65.56 250 PRO A O 1
ATOM 1839 N N . SER A 1 251 ? 36.143 5.029 -1.437 1.00 60.25 251 SER A N 1
ATOM 1840 C CA . SER A 1 251 ? 37.413 5.736 -1.629 1.00 60.25 251 SER A CA 1
ATOM 1841 C C . SER A 1 251 ? 37.505 6.566 -2.916 1.00 60.25 251 SER A C 1
ATOM 1843 O O . SER A 1 251 ? 38.421 7.379 -3.016 1.00 60.25 251 SER A O 1
ATOM 1845 N N . SER A 1 252 ? 36.593 6.415 -3.887 1.00 58.09 252 SER A N 1
ATOM 1846 C CA . SER A 1 252 ? 36.602 7.243 -5.106 1.00 58.09 252 SER A CA 1
ATOM 1847 C C . SER A 1 252 ? 35.881 8.587 -4.945 1.00 58.09 252 SER A C 1
ATOM 1849 O O . SER A 1 252 ? 36.029 9.456 -5.801 1.00 58.09 252 SER A O 1
ATOM 1851 N N . GLY A 1 253 ? 35.096 8.768 -3.872 1.00 50.62 253 GLY A N 1
ATOM 1852 C CA . GLY A 1 253 ? 34.369 10.011 -3.572 1.00 50.62 253 GLY A CA 1
ATOM 1853 C C . GLY A 1 253 ? 33.325 10.436 -4.617 1.00 50.62 253 GLY A C 1
ATOM 1854 O O . GLY A 1 253 ? 32.837 11.563 -4.564 1.00 50.62 253 GLY A O 1
ATOM 1855 N N . ALA A 1 254 ? 33.001 9.570 -5.582 1.00 48.72 254 ALA A N 1
ATOM 1856 C CA . ALA A 1 254 ? 32.269 9.945 -6.786 1.00 48.72 254 ALA A CA 1
ATOM 1857 C C . ALA A 1 254 ? 30.741 9.829 -6.635 1.00 48.72 254 ALA A C 1
ATOM 1859 O O . ALA A 1 254 ? 30.197 8.743 -6.418 1.00 48.72 254 ALA A O 1
ATOM 1860 N N . SER A 1 255 ? 30.042 10.945 -6.847 1.00 54.06 255 SER A N 1
ATOM 1861 C CA . SER A 1 255 ? 28.602 10.992 -7.117 1.00 54.06 255 SER A CA 1
ATOM 1862 C C . SER A 1 255 ? 28.315 10.573 -8.564 1.00 54.06 255 SER A C 1
ATOM 1864 O O . SER A 1 255 ? 28.231 11.402 -9.474 1.00 54.06 255 SER A O 1
ATOM 1866 N N . ASP A 1 256 ? 28.184 9.264 -8.795 1.00 59.72 256 ASP A N 1
ATOM 1867 C CA . ASP A 1 256 ? 27.898 8.728 -10.131 1.00 59.72 256 ASP A CA 1
ATOM 1868 C C . ASP A 1 256 ? 26.559 9.250 -10.686 1.00 59.72 256 ASP A C 1
ATOM 1870 O O . ASP A 1 256 ? 25.542 9.289 -9.987 1.00 59.72 256 ASP A O 1
ATOM 1874 N N . ALA A 1 257 ? 26.587 9.696 -11.945 1.00 59.34 257 ALA A N 1
ATOM 1875 C CA . ALA A 1 257 ? 25.492 10.355 -12.660 1.00 59.34 257 ALA A CA 1
ATOM 1876 C C . ALA A 1 257 ? 24.738 11.446 -11.854 1.00 59.34 257 ALA A C 1
ATOM 1878 O O . ALA A 1 257 ? 23.552 11.680 -12.084 1.00 59.34 257 ALA A O 1
ATOM 1879 N N . GLY A 1 258 ? 25.409 12.120 -10.909 1.00 63.69 258 GLY A N 1
ATOM 1880 C CA . GLY A 1 258 ? 24.810 13.167 -10.072 1.00 63.69 258 GLY A CA 1
ATOM 1881 C C . GLY A 1 258 ? 23.947 12.665 -8.906 1.00 63.69 258 GLY A C 1
ATOM 1882 O O . GLY A 1 258 ? 23.232 13.465 -8.305 1.00 63.69 258 GLY A O 1
ATOM 1883 N N . ARG A 1 259 ? 24.001 11.371 -8.565 1.00 75.94 259 ARG A N 1
ATOM 1884 C CA . ARG A 1 259 ? 23.279 10.799 -7.415 1.00 75.94 259 ARG A CA 1
ATOM 1885 C C . ARG A 1 259 ? 24.112 10.798 -6.140 1.00 75.94 259 ARG A C 1
ATOM 1887 O O . ARG A 1 259 ? 25.341 10.750 -6.181 1.00 75.94 259 ARG A O 1
ATOM 1894 N N . VAL A 1 260 ? 23.422 10.753 -5.002 1.00 84.94 260 VAL A N 1
ATOM 1895 C CA . VAL A 1 260 ? 24.020 10.390 -3.713 1.00 84.94 260 VAL A CA 1
ATOM 1896 C C . VAL A 1 260 ? 23.681 8.931 -3.424 1.00 84.94 260 VAL A C 1
ATOM 1898 O O . VAL A 1 260 ? 22.508 8.585 -3.304 1.00 84.94 260 VAL A O 1
ATOM 1901 N N . TRP A 1 261 ? 24.694 8.075 -3.311 1.00 89.38 261 TRP A N 1
ATOM 1902 C CA . TRP A 1 261 ? 24.523 6.699 -2.844 1.00 89.38 261 TRP A CA 1
ATOM 1903 C C . TRP A 1 261 ? 24.450 6.694 -1.314 1.00 89.38 261 TRP A C 1
ATOM 1905 O O . TRP A 1 261 ? 25.395 7.115 -0.649 1.00 89.38 261 TRP A O 1
ATOM 1915 N N . ALA A 1 262 ? 23.324 6.248 -0.758 1.00 90.62 262 ALA A N 1
ATOM 1916 C CA . ALA A 1 262 ? 23.065 6.220 0.683 1.00 90.62 262 ALA A CA 1
ATOM 1917 C C . ALA A 1 262 ? 22.524 4.850 1.123 1.00 90.62 262 ALA A C 1
ATOM 1919 O O . ALA A 1 262 ? 22.145 4.036 0.281 1.00 90.62 262 ALA A O 1
ATOM 1920 N N . ASP A 1 263 ? 22.504 4.581 2.431 1.00 90.81 263 ASP A N 1
ATOM 1921 C CA . ASP A 1 263 ? 21.781 3.419 2.957 1.00 90.81 263 ASP A CA 1
ATOM 1922 C C . ASP A 1 263 ? 20.277 3.539 2.635 1.00 90.81 263 ASP A C 1
ATOM 1924 O O . ASP A 1 263 ? 19.737 4.651 2.669 1.00 90.81 263 ASP A O 1
ATOM 1928 N N . PRO A 1 264 ? 19.584 2.426 2.337 1.00 94.25 264 PRO A N 1
ATOM 1929 C CA . PRO A 1 264 ? 18.159 2.456 2.033 1.00 94.25 264 PRO A CA 1
ATOM 1930 C C . PRO A 1 264 ? 17.306 2.888 3.223 1.00 94.25 264 PRO A C 1
ATOM 1932 O O . PRO A 1 264 ? 17.527 2.457 4.359 1.00 94.25 264 PRO A O 1
ATOM 1935 N N . ALA A 1 265 ? 16.250 3.652 2.940 1.00 90.50 265 ALA A N 1
ATOM 1936 C CA . ALA A 1 265 ? 15.157 3.870 3.878 1.00 90.50 265 ALA A CA 1
ATOM 1937 C C . ALA A 1 265 ? 14.518 2.520 4.290 1.00 90.50 265 ALA A C 1
ATOM 1939 O O . ALA A 1 265 ? 14.038 1.794 3.413 1.00 90.50 265 ALA A O 1
ATOM 1940 N N . PRO A 1 266 ? 14.474 2.174 5.596 1.00 88.62 266 PRO A N 1
ATOM 1941 C CA . PRO A 1 266 ? 13.871 0.926 6.060 1.00 88.62 266 PRO A CA 1
ATOM 1942 C C . PRO A 1 266 ? 12.362 0.873 5.804 1.00 88.62 266 PRO A C 1
ATOM 1944 O O . PRO A 1 266 ? 11.627 1.795 6.168 1.00 88.62 266 PRO A O 1
ATOM 1947 N N . GLY A 1 267 ? 11.876 -0.234 5.248 1.00 84.62 267 GLY A N 1
ATOM 1948 C CA . GLY A 1 267 ? 10.467 -0.437 4.947 1.00 84.62 267 GLY A CA 1
ATOM 1949 C C . GLY A 1 267 ? 9.597 -0.561 6.198 1.00 84.62 267 GLY A C 1
ATOM 1950 O O . GLY A 1 267 ? 9.978 -1.145 7.225 1.00 84.62 267 GLY A O 1
ATOM 1951 N N . ALA A 1 268 ? 8.370 -0.042 6.099 1.00 83.94 268 ALA A N 1
ATOM 1952 C CA . ALA A 1 268 ? 7.374 -0.136 7.164 1.00 83.94 268 ALA A CA 1
ATOM 1953 C C . ALA A 1 268 ? 7.019 -1.599 7.485 1.00 83.94 268 ALA A C 1
ATOM 1955 O O . ALA A 1 268 ? 6.906 -1.960 8.656 1.00 83.94 268 ALA A O 1
ATOM 1956 N N . LEU A 1 269 ? 6.911 -2.452 6.459 1.00 90.50 269 LEU A N 1
ATOM 1957 C CA . LEU A 1 269 ? 6.533 -3.858 6.599 1.00 90.50 269 LEU A CA 1
ATOM 1958 C C . LEU A 1 269 ? 7.488 -4.620 7.520 1.00 90.50 269 LEU A C 1
ATOM 1960 O O . LEU A 1 269 ? 7.056 -5.136 8.548 1.00 90.50 269 LEU A O 1
ATOM 1964 N N . VAL A 1 270 ? 8.786 -4.654 7.205 1.00 92.88 270 VAL A N 1
ATOM 1965 C CA . VAL A 1 270 ? 9.784 -5.379 8.014 1.00 92.88 270 VAL A CA 1
ATOM 1966 C C . VAL A 1 270 ? 9.890 -4.787 9.417 1.00 92.88 270 VAL A C 1
ATOM 1968 O O . VAL A 1 270 ? 10.011 -5.522 10.396 1.00 92.88 270 VAL A O 1
ATOM 1971 N N . SER A 1 271 ? 9.786 -3.463 9.534 1.00 91.31 271 SER A N 1
ATOM 1972 C CA . SER A 1 271 ? 9.863 -2.764 10.817 1.00 91.31 271 SER A CA 1
ATOM 1973 C C . SER A 1 271 ? 8.687 -3.101 11.748 1.00 91.31 271 SER A C 1
ATOM 1975 O O . SER A 1 271 ? 8.898 -3.242 12.952 1.00 91.31 271 SER A O 1
ATOM 1977 N N . VAL A 1 272 ? 7.477 -3.311 11.214 1.00 87.25 272 VAL A N 1
ATOM 1978 C CA . VAL A 1 272 ? 6.313 -3.787 11.988 1.00 87.25 272 VAL A CA 1
ATOM 1979 C C . VAL A 1 272 ? 6.338 -5.310 12.179 1.00 87.25 272 VAL A C 1
ATOM 1981 O O . VAL A 1 272 ? 6.015 -5.788 13.263 1.00 87.25 272 VAL A O 1
ATOM 1984 N N . TRP A 1 273 ? 6.798 -6.091 11.197 1.00 91.69 273 TRP A N 1
ATOM 1985 C CA . TRP A 1 273 ? 6.944 -7.550 11.324 1.00 91.69 273 TRP A CA 1
ATOM 1986 C C . TRP A 1 273 ? 7.958 -7.934 12.416 1.00 91.69 273 TRP A C 1
ATOM 1988 O O . TRP A 1 273 ? 7.731 -8.880 13.167 1.00 91.69 273 TRP A O 1
ATOM 1998 N N . LEU A 1 274 ? 9.020 -7.141 12.600 1.00 92.31 274 LEU A N 1
ATOM 1999 C CA . LEU A 1 274 ? 9.918 -7.238 13.756 1.00 92.31 274 LEU A CA 1
ATOM 2000 C C . LEU A 1 274 ? 9.213 -6.961 15.097 1.00 92.31 274 LEU A C 1
ATOM 2002 O O . LEU A 1 274 ? 9.523 -7.613 16.091 1.00 92.31 274 LEU A O 1
ATOM 2006 N N . GLN A 1 275 ? 8.267 -6.020 15.152 1.00 88.62 275 GLN A N 1
ATOM 2007 C CA . GLN A 1 275 ? 7.490 -5.747 16.370 1.00 88.62 275 GLN A CA 1
ATOM 2008 C C . GLN A 1 275 ? 6.490 -6.875 16.662 1.00 88.62 275 GLN A C 1
ATOM 2010 O O . GLN A 1 275 ? 6.358 -7.289 17.812 1.00 88.62 275 GLN A O 1
ATOM 2015 N N . HIS A 1 276 ? 5.861 -7.436 15.626 1.00 84.38 276 HIS A N 1
ATOM 2016 C CA . HIS A 1 276 ? 4.994 -8.612 15.730 1.00 84.38 276 HIS A CA 1
ATOM 2017 C C . HIS A 1 276 ? 5.783 -9.827 16.257 1.00 84.38 276 HIS A C 1
ATOM 2019 O O . HIS A 1 276 ? 5.442 -10.390 17.293 1.00 84.38 276 HIS A O 1
ATOM 2025 N N . ALA A 1 277 ? 6.945 -10.121 15.662 1.00 85.75 277 ALA A N 1
ATOM 2026 C CA . ALA A 1 277 ? 7.855 -11.174 16.123 1.00 85.75 277 ALA A CA 1
ATOM 2027 C C . ALA A 1 277 ? 8.448 -10.929 17.531 1.00 85.75 277 ALA A C 1
ATOM 2029 O O . ALA A 1 277 ? 8.968 -11.858 18.154 1.00 85.75 277 ALA A O 1
ATOM 2030 N N . ARG A 1 278 ? 8.386 -9.692 18.055 1.00 83.56 278 ARG A N 1
ATOM 2031 C CA . ARG A 1 278 ? 8.684 -9.380 19.463 1.00 83.56 278 ARG A CA 1
ATOM 2032 C C . ARG A 1 278 ? 7.501 -9.711 20.376 1.00 83.56 278 ARG A C 1
ATOM 2034 O O . ARG A 1 278 ? 7.733 -10.248 21.456 1.00 83.56 278 ARG A O 1
ATOM 2041 N N . ALA A 1 279 ? 6.272 -9.401 19.966 1.00 68.88 279 ALA A N 1
ATOM 2042 C CA . ALA A 1 279 ? 5.057 -9.747 20.706 1.00 68.88 279 ALA A CA 1
ATOM 2043 C C . ALA A 1 279 ? 4.856 -11.272 20.807 1.00 68.88 279 ALA A C 1
ATOM 2045 O O . ALA A 1 279 ? 4.472 -11.762 21.867 1.00 68.88 279 ALA A O 1
ATOM 2046 N N . ASP A 1 280 ? 5.238 -12.014 19.762 1.00 65.25 280 ASP A N 1
ATOM 2047 C CA . ASP A 1 280 ? 5.278 -13.484 19.732 1.00 65.25 280 ASP A CA 1
ATOM 2048 C C . ASP A 1 280 ? 6.340 -14.119 20.648 1.00 65.25 280 ASP A C 1
ATOM 2050 O O . ASP A 1 280 ? 6.325 -15.337 20.861 1.00 65.25 280 ASP A O 1
ATOM 2054 N N . LYS A 1 281 ? 7.288 -13.347 21.209 1.00 58.75 281 LYS A N 1
ATOM 2055 C CA . LYS A 1 281 ? 8.230 -13.901 22.196 1.00 58.75 281 LYS A CA 1
ATOM 2056 C C . LYS A 1 281 ? 7.406 -14.419 23.381 1.00 58.75 281 LYS A C 1
ATOM 2058 O O . LYS A 1 281 ? 6.705 -13.619 24.001 1.00 58.75 281 LYS A O 1
ATOM 2063 N N . PRO A 1 282 ? 7.526 -15.701 23.779 1.00 50.12 282 PRO A N 1
ATOM 2064 C CA . PRO A 1 282 ? 6.814 -16.214 24.941 1.00 50.12 282 PRO A CA 1
ATOM 2065 C C . PRO A 1 282 ? 7.359 -15.559 26.216 1.00 50.12 282 PRO A C 1
ATOM 2067 O O . PRO A 1 282 ? 8.317 -16.033 26.831 1.00 50.12 282 PRO A O 1
ATOM 2070 N N . GLY A 1 283 ? 6.735 -14.445 26.608 1.00 47.25 283 GLY A N 1
ATOM 2071 C CA . GLY A 1 283 ? 6.927 -13.811 27.903 1.00 47.25 283 GLY A CA 1
ATOM 2072 C C . GLY A 1 283 ? 6.681 -14.821 29.022 1.00 47.25 283 GLY A C 1
ATOM 2073 O O . GLY A 1 283 ? 5.880 -15.744 28.865 1.00 47.25 283 GLY A O 1
ATOM 2074 N N . PHE A 1 284 ? 7.406 -14.662 30.133 1.00 48.78 284 PHE A N 1
ATOM 2075 C CA . PHE A 1 284 ? 7.483 -15.627 31.237 1.00 48.78 284 PHE A CA 1
ATOM 2076 C C . PHE A 1 284 ? 6.103 -16.215 31.581 1.00 48.78 284 PHE A C 1
ATOM 2078 O O . PHE A 1 284 ? 5.239 -15.516 32.113 1.00 48.78 284 PHE A O 1
ATOM 2085 N N . ASN A 1 285 ? 5.889 -17.480 31.196 1.00 54.38 285 ASN A N 1
ATOM 2086 C CA . ASN A 1 285 ? 4.548 -18.008 30.934 1.00 54.38 285 ASN A CA 1
ATOM 2087 C C . ASN A 1 285 ? 3.620 -17.840 32.148 1.00 54.38 285 ASN A C 1
ATOM 2089 O O . ASN A 1 285 ? 3.848 -18.432 33.206 1.00 54.38 285 ASN A O 1
ATOM 2093 N N . GLN A 1 286 ? 2.547 -17.065 31.957 1.00 53.88 286 GLN A N 1
ATOM 2094 C CA . GLN A 1 286 ? 1.588 -16.655 32.988 1.00 53.88 286 GLN A CA 1
ATOM 2095 C C . GLN A 1 286 ? 0.982 -17.841 33.759 1.00 53.88 286 GLN A C 1
ATOM 2097 O O . GLN A 1 286 ? 0.608 -17.691 34.923 1.00 53.88 286 GLN A O 1
ATOM 2102 N N . TYR A 1 287 ? 0.945 -19.035 33.157 1.00 57.72 287 TYR A N 1
ATOM 2103 C CA . TYR A 1 287 ? 0.572 -20.276 33.834 1.00 57.72 287 TYR A CA 1
ATOM 2104 C C . TYR A 1 287 ? 1.475 -20.597 35.040 1.00 57.72 287 TYR A C 1
ATOM 2106 O O . TYR A 1 287 ? 0.962 -20.931 36.107 1.00 57.72 287 TYR A O 1
ATOM 2114 N N . TYR A 1 288 ? 2.799 -20.430 34.928 1.00 61.41 288 TYR A N 1
ATOM 2115 C CA . TYR A 1 288 ? 3.713 -20.619 36.062 1.00 61.41 288 TYR A CA 1
ATOM 2116 C C . TYR A 1 288 ? 3.516 -19.547 37.134 1.00 61.41 288 TYR A C 1
ATOM 2118 O O . TYR A 1 288 ? 3.523 -19.869 38.319 1.00 61.41 288 TYR A O 1
ATOM 2126 N N . THR A 1 289 ? 3.259 -18.297 36.743 1.00 63.75 289 THR A N 1
ATOM 2127 C CA . THR A 1 289 ? 2.937 -17.213 37.683 1.00 63.75 289 THR A CA 1
ATOM 2128 C C . THR A 1 289 ? 1.673 -17.537 38.486 1.00 63.75 289 THR A C 1
ATOM 2130 O O . THR A 1 289 ? 1.661 -17.397 39.708 1.00 63.75 289 THR A O 1
ATOM 2133 N N . LEU A 1 290 ? 0.633 -18.061 37.827 1.00 69.75 290 LEU A N 1
ATOM 2134 C CA . LEU A 1 290 ? -0.596 -18.524 38.478 1.00 69.75 290 LEU A CA 1
ATOM 2135 C C . LEU A 1 290 ? -0.362 -19.745 39.384 1.00 69.75 290 LEU A C 1
ATOM 2137 O O . LEU A 1 290 ? -0.927 -19.788 40.474 1.00 69.75 290 LEU A O 1
ATOM 2141 N N . LEU A 1 291 ? 0.489 -20.701 38.993 1.00 74.75 291 LEU A N 1
ATOM 2142 C CA . LEU A 1 291 ? 0.870 -21.833 39.851 1.00 74.75 291 LEU A CA 1
ATOM 2143 C C . LEU A 1 291 ? 1.632 -21.384 41.108 1.00 74.75 291 LEU A C 1
ATOM 2145 O O . LEU A 1 291 ? 1.351 -21.882 42.197 1.00 74.75 291 LEU A O 1
ATOM 2149 N N . ILE A 1 292 ? 2.552 -20.423 40.983 1.00 77.88 292 ILE A N 1
ATOM 2150 C CA . ILE A 1 292 ? 3.302 -19.852 42.114 1.00 77.88 292 ILE A CA 1
ATOM 2151 C C . ILE A 1 292 ? 2.349 -19.124 43.074 1.00 77.88 292 ILE A C 1
ATOM 2153 O O . ILE A 1 292 ? 2.400 -19.356 44.282 1.00 77.88 292 ILE A O 1
ATOM 2157 N N . ILE A 1 293 ? 1.429 -18.306 42.549 1.00 82.94 293 ILE A N 1
ATOM 2158 C CA . ILE A 1 293 ? 0.410 -17.609 43.351 1.00 82.94 293 ILE A CA 1
ATOM 2159 C C . ILE A 1 293 ? -0.531 -18.612 44.039 1.00 82.94 293 ILE A C 1
ATOM 2161 O O . ILE A 1 293 ? -0.791 -18.485 45.235 1.00 82.94 293 ILE A O 1
ATOM 2165 N N . ALA A 1 294 ? -1.000 -19.643 43.329 1.00 87.00 294 ALA A N 1
ATOM 2166 C CA . ALA A 1 294 ? -1.851 -20.686 43.901 1.00 87.00 294 ALA A CA 1
ATOM 2167 C C . ALA A 1 294 ? -1.134 -21.479 45.009 1.00 87.00 294 ALA A C 1
ATOM 2169 O O . ALA A 1 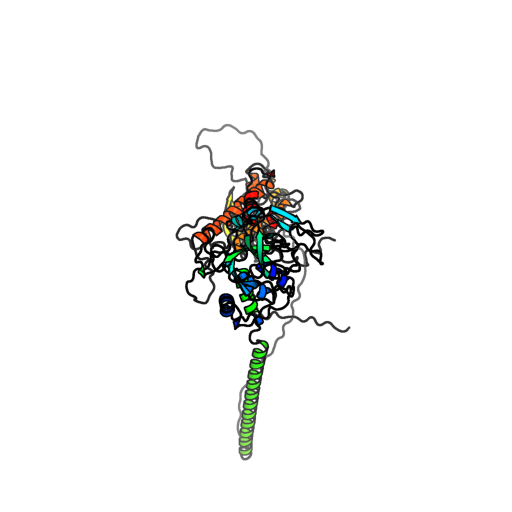294 ? -1.724 -21.729 46.061 1.00 87.00 294 ALA A O 1
ATOM 2170 N N . GLY A 1 295 ? 0.146 -21.816 44.817 1.00 89.06 295 GLY A N 1
ATOM 2171 C CA . GLY A 1 295 ? 0.981 -22.461 45.833 1.00 89.06 295 GLY A CA 1
ATOM 2172 C C . GLY A 1 295 ? 1.189 -21.587 47.073 1.00 89.06 295 GLY A C 1
ATOM 2173 O O . GLY A 1 295 ? 1.037 -22.068 48.197 1.00 89.06 295 GLY A O 1
ATOM 2174 N N . ALA A 1 296 ? 1.453 -20.290 46.888 1.00 90.06 296 ALA A N 1
ATOM 2175 C CA . ALA A 1 296 ? 1.588 -19.334 47.986 1.00 90.06 296 ALA A CA 1
ATOM 2176 C C . ALA A 1 296 ? 0.280 -19.181 48.784 1.00 90.06 296 ALA A C 1
ATOM 2178 O O . ALA A 1 296 ? 0.293 -19.250 50.014 1.00 90.06 296 ALA A O 1
ATOM 2179 N N . LEU A 1 297 ? -0.863 -19.048 48.100 1.00 93.19 297 LEU A N 1
ATOM 2180 C CA . LEU A 1 297 ? -2.183 -18.970 48.734 1.00 93.19 297 LEU A CA 1
ATOM 2181 C C . LEU A 1 297 ? -2.538 -20.263 49.483 1.00 93.19 297 LEU A C 1
ATOM 2183 O O . LEU A 1 297 ? -3.003 -20.196 50.621 1.00 93.19 297 LEU A O 1
ATOM 2187 N N . ALA A 1 298 ? -2.260 -21.435 48.904 1.00 91.94 298 ALA A N 1
ATOM 2188 C CA . ALA A 1 298 ? -2.443 -22.719 49.579 1.00 91.94 298 ALA A CA 1
ATOM 2189 C C . ALA A 1 298 ? -1.568 -22.833 50.842 1.00 91.94 298 ALA A C 1
ATOM 2191 O O . ALA A 1 298 ? -2.053 -23.273 51.885 1.00 91.94 298 ALA A O 1
ATOM 2192 N N . GLY A 1 299 ? -0.313 -22.371 50.782 1.00 92.31 299 GLY A N 1
ATOM 2193 C CA . GLY A 1 299 ? 0.588 -22.289 51.935 1.00 92.31 299 GLY A CA 1
ATOM 2194 C C . GLY A 1 299 ? 0.064 -21.368 53.042 1.00 92.31 299 GLY A C 1
ATOM 2195 O O . GLY A 1 299 ? 0.048 -21.759 54.210 1.00 92.31 299 GLY A O 1
ATOM 2196 N N . ILE A 1 300 ? -0.440 -20.182 52.686 1.00 93.62 300 ILE A N 1
ATOM 2197 C CA . ILE A 1 300 ? -1.064 -19.239 53.630 1.00 93.62 300 ILE A CA 1
ATOM 2198 C C . ILE A 1 300 ? -2.297 -19.867 54.296 1.00 93.62 300 ILE A C 1
ATOM 2200 O O . ILE A 1 300 ? -2.425 -19.808 55.519 1.00 93.62 300 ILE A O 1
ATOM 2204 N N . VAL A 1 301 ? -3.173 -20.528 53.531 1.00 93.06 301 VAL A N 1
ATOM 2205 C CA . VAL A 1 301 ? -4.342 -21.239 54.080 1.00 93.06 301 VAL A CA 1
ATOM 2206 C C . VAL A 1 301 ? -3.912 -22.361 55.031 1.00 93.06 301 VAL A C 1
ATOM 2208 O O . VAL A 1 301 ? -4.474 -22.475 56.120 1.00 93.06 301 VAL A O 1
ATOM 2211 N N . LEU A 1 302 ? -2.881 -23.141 54.691 1.00 92.81 302 LEU A N 1
ATOM 2212 C CA . LEU A 1 302 ? -2.322 -24.176 55.570 1.00 92.81 302 LEU A CA 1
ATOM 2213 C C . LEU A 1 302 ? -1.788 -23.596 56.889 1.00 92.81 302 LEU A C 1
ATOM 2215 O O . LEU A 1 302 ? -2.094 -24.123 57.960 1.00 92.81 302 LEU A O 1
ATOM 2219 N N . LEU A 1 303 ? -1.048 -22.485 56.834 1.00 92.75 303 LEU A N 1
ATOM 2220 C CA . LEU A 1 303 ? -0.540 -21.787 58.020 1.00 92.75 303 LEU A CA 1
ATOM 2221 C C . LEU A 1 303 ? -1.675 -21.218 58.885 1.00 92.75 303 LEU A C 1
ATOM 2223 O O . LEU A 1 303 ? -1.626 -21.338 60.112 1.00 92.75 303 LEU A O 1
ATOM 2227 N N . LEU A 1 304 ? -2.727 -20.665 58.275 1.00 92.69 304 LEU A N 1
ATOM 2228 C CA . LEU A 1 304 ? -3.919 -20.189 58.984 1.00 92.69 304 LEU A CA 1
ATOM 2229 C C . LEU A 1 304 ? -4.687 -21.344 59.645 1.00 92.69 304 LEU A C 1
ATOM 2231 O O . LEU A 1 304 ? -5.014 -21.253 60.828 1.00 92.69 304 LEU A O 1
ATOM 2235 N N . VAL A 1 305 ? -4.907 -22.461 58.944 1.00 91.50 305 VAL A N 1
ATOM 2236 C CA . VAL A 1 305 ? -5.564 -23.663 59.493 1.00 91.50 305 VAL A CA 1
ATOM 2237 C C . VAL A 1 305 ? -4.745 -24.275 60.633 1.00 91.50 305 VAL A C 1
ATOM 2239 O O . VAL A 1 305 ? -5.316 -24.648 61.662 1.00 91.50 305 VAL A O 1
ATOM 2242 N N . MET A 1 306 ? -3.416 -24.328 60.512 1.00 89.25 306 MET A N 1
ATOM 2243 C CA . MET A 1 306 ? -2.526 -24.790 61.582 1.00 89.25 306 MET A CA 1
ATOM 2244 C C . MET A 1 306 ? -2.531 -23.837 62.783 1.00 89.25 306 MET A C 1
ATOM 2246 O O . MET A 1 306 ? -2.663 -24.293 63.920 1.00 89.25 306 MET A O 1
ATOM 2250 N N . SER A 1 307 ? -2.487 -22.522 62.556 1.00 88.69 307 SER A N 1
ATOM 2251 C CA . SER A 1 307 ? -2.596 -21.502 63.607 1.00 88.69 307 SER A CA 1
ATOM 2252 C C . SER A 1 307 ? -3.934 -21.597 64.350 1.00 88.69 307 SER A C 1
ATOM 2254 O O . SER A 1 307 ? -3.959 -21.711 65.579 1.00 88.69 307 SER A O 1
ATOM 2256 N N . CYS A 1 308 ? -5.055 -21.679 63.627 1.00 86.75 308 CYS A N 1
ATOM 2257 C CA . CYS A 1 308 ? -6.386 -21.897 64.194 1.00 86.75 308 CYS A CA 1
ATOM 2258 C C . CYS A 1 308 ? -6.490 -23.233 64.944 1.00 86.75 308 CYS A C 1
ATOM 2260 O O . CYS A 1 308 ? -7.066 -23.274 66.032 1.00 86.75 308 CYS A O 1
ATOM 2262 N N . SER A 1 309 ? -5.884 -24.307 64.434 1.00 84.69 309 SER A N 1
ATOM 2263 C CA . SER A 1 309 ? -5.848 -25.619 65.095 1.00 84.69 309 SER A CA 1
ATOM 2264 C C . SER A 1 309 ? -5.035 -25.593 66.391 1.00 84.69 309 SER A C 1
ATOM 2266 O O . SER A 1 309 ? -5.477 -26.135 67.406 1.00 84.69 309 SER A O 1
ATOM 2268 N N . CYS A 1 310 ? -3.889 -24.910 66.411 1.00 85.44 310 CYS A N 1
ATOM 2269 C CA . CYS A 1 310 ? -3.088 -24.693 67.615 1.00 85.44 310 CYS A CA 1
ATOM 2270 C C . CYS A 1 310 ? -3.819 -23.800 68.629 1.00 85.44 310 CYS A C 1
ATOM 2272 O O . CYS A 1 310 ? -3.896 -24.156 69.803 1.00 85.44 310 CYS A O 1
ATOM 2274 N N . LYS A 1 311 ? -4.447 -22.703 68.187 1.00 85.00 311 LYS A N 1
ATOM 2275 C CA . LYS A 1 311 ? -5.243 -21.787 69.028 1.00 85.00 311 LYS A CA 1
ATOM 2276 C C . LYS A 1 311 ? -6.499 -22.469 69.594 1.00 85.00 311 LYS A C 1
ATOM 2278 O O . LYS A 1 311 ? -6.844 -22.253 70.755 1.00 85.00 311 LYS A O 1
ATOM 2283 N N . SER A 1 312 ? -7.125 -23.361 68.823 1.00 77.00 312 SER A N 1
ATOM 2284 C CA . SER A 1 312 ? -8.229 -24.240 69.237 1.00 77.00 312 SER A CA 1
ATOM 2285 C C . SER A 1 312 ? -7.779 -25.272 70.275 1.00 77.00 312 SER A C 1
ATOM 2287 O O . SER A 1 312 ? -8.354 -25.344 71.362 1.00 77.00 312 SER A O 1
ATOM 2289 N N . ARG A 1 313 ? -6.694 -26.016 70.012 1.00 79.94 313 ARG A N 1
ATOM 2290 C CA . ARG A 1 313 ? -6.101 -26.970 70.969 1.00 79.94 313 ARG A CA 1
ATOM 2291 C C . ARG A 1 313 ? -5.636 -26.274 72.254 1.00 79.94 313 ARG A C 1
ATOM 2293 O O . ARG A 1 313 ? -5.821 -26.829 73.334 1.00 79.94 313 ARG A O 1
ATOM 2300 N N . TYR A 1 314 ? -5.111 -25.052 72.164 1.00 75.25 314 TYR A N 1
ATOM 2301 C CA . TYR A 1 314 ? -4.756 -24.219 73.316 1.00 75.25 314 TYR A CA 1
ATOM 2302 C C . TYR A 1 314 ? -5.994 -23.779 74.113 1.00 75.25 314 TYR A C 1
ATOM 2304 O O . TYR A 1 314 ? -6.027 -23.997 75.322 1.00 75.25 314 TYR A O 1
ATOM 2312 N N . ARG A 1 315 ? -7.054 -23.264 73.463 1.00 72.56 315 ARG A N 1
ATOM 2313 C CA . ARG A 1 315 ? -8.338 -22.962 74.130 1.00 72.56 315 ARG A CA 1
ATOM 2314 C C . ARG A 1 315 ? -8.928 -24.198 74.815 1.00 72.56 315 ARG A C 1
ATOM 2316 O O . ARG A 1 315 ? -9.259 -24.113 75.990 1.00 72.56 315 ARG A O 1
ATOM 2323 N N . ARG A 1 316 ? -8.979 -25.356 74.143 1.00 73.19 316 ARG A N 1
ATOM 2324 C CA . ARG A 1 316 ? -9.463 -26.625 74.727 1.00 73.19 316 ARG A CA 1
ATOM 2325 C C . ARG A 1 316 ? -8.602 -27.096 75.909 1.00 73.19 316 ARG A C 1
ATOM 2327 O O . ARG A 1 316 ? -9.147 -27.587 76.890 1.00 73.19 316 ARG A O 1
ATOM 2334 N N . ARG A 1 317 ? -7.275 -26.907 75.869 1.00 72.81 317 ARG A N 1
ATOM 2335 C CA . ARG A 1 317 ? -6.378 -27.178 77.013 1.00 72.81 317 ARG A CA 1
ATOM 2336 C C . ARG A 1 317 ? -6.553 -26.173 78.160 1.00 72.81 317 ARG A C 1
ATOM 2338 O O . ARG A 1 317 ? -6.423 -26.575 79.311 1.00 72.81 317 ARG A O 1
ATOM 2345 N N . LYS A 1 318 ? -6.860 -24.899 77.879 1.00 74.12 318 LYS A N 1
ATOM 2346 C CA . LYS A 1 318 ? -7.176 -23.891 78.908 1.00 74.12 318 LYS A CA 1
ATOM 2347 C C . LYS A 1 318 ? -8.532 -24.170 79.568 1.00 74.12 318 LYS A C 1
ATOM 2349 O O . LYS A 1 318 ? -8.605 -24.106 80.786 1.00 74.12 318 LYS A O 1
ATOM 2354 N N . LEU A 1 319 ? -9.550 -24.540 78.787 1.00 64.88 319 LEU A N 1
ATOM 2355 C CA . LEU A 1 319 ? -10.871 -24.948 79.283 1.00 64.88 319 LEU A CA 1
ATOM 2356 C C . LEU A 1 319 ? -10.777 -26.202 80.158 1.00 64.88 319 LEU A C 1
ATOM 2358 O O . LEU A 1 319 ? -11.168 -26.133 81.313 1.00 64.88 319 LEU A O 1
ATOM 2362 N N . ARG A 1 320 ? -10.098 -27.268 79.710 1.00 66.25 320 ARG A N 1
ATOM 2363 C CA . ARG A 1 320 ? -9.868 -28.466 80.546 1.00 66.25 320 ARG A CA 1
ATOM 2364 C C . ARG A 1 320 ? -9.092 -28.197 81.837 1.00 66.25 320 ARG A C 1
ATOM 2366 O O . ARG A 1 320 ? -9.287 -28.899 82.820 1.00 66.25 320 ARG A O 1
ATOM 2373 N N . ARG A 1 321 ? -8.230 -27.173 81.858 1.00 62.41 321 ARG A N 1
ATOM 2374 C CA . ARG A 1 321 ? -7.547 -26.688 83.075 1.00 62.41 321 ARG A CA 1
ATOM 2375 C C . ARG A 1 321 ? -8.412 -25.777 83.957 1.00 62.41 321 ARG A C 1
ATOM 2377 O O . ARG A 1 321 ? -8.010 -25.516 85.084 1.00 62.41 321 ARG A O 1
ATOM 2384 N N . ALA A 1 322 ? -9.541 -25.280 83.457 1.00 59.38 322 ALA A N 1
ATOM 2385 C CA . ALA A 1 322 ? -10.557 -24.586 84.244 1.00 59.38 322 ALA A CA 1
ATOM 2386 C C . ALA A 1 322 ? -11.586 -25.589 84.791 1.00 59.38 322 ALA A C 1
ATOM 2388 O O . ALA A 1 322 ? -11.826 -25.593 85.989 1.00 59.38 322 ALA A O 1
ATOM 2389 N N . GLU A 1 323 ? -12.086 -26.506 83.956 1.00 58.66 323 GLU A N 1
ATOM 2390 C CA . GLU A 1 323 ? -12.977 -27.615 84.340 1.00 58.66 323 GLU A CA 1
ATOM 2391 C C . GLU A 1 323 ? -12.355 -28.452 85.474 1.00 58.66 323 GLU A C 1
ATOM 2393 O O . GLU A 1 323 ? -12.940 -28.569 86.547 1.00 58.66 323 GLU A O 1
ATOM 2398 N N . ALA A 1 324 ? -11.103 -28.905 85.314 1.00 57.12 324 ALA A N 1
ATOM 2399 C CA . ALA A 1 324 ? -10.353 -29.625 86.354 1.00 57.12 324 ALA A CA 1
ATOM 2400 C C . ALA A 1 324 ? -9.949 -28.767 87.578 1.00 57.12 324 ALA A C 1
ATOM 2402 O O . ALA A 1 324 ? -9.254 -29.250 88.468 1.00 57.12 324 ALA A O 1
ATOM 2403 N N . LYS A 1 325 ? -10.346 -27.488 87.613 1.00 52.47 325 LYS A N 1
ATOM 2404 C CA . LYS A 1 325 ? -10.217 -26.575 88.759 1.00 52.47 325 LYS A CA 1
ATOM 2405 C C . LYS A 1 325 ? -11.586 -26.117 89.296 1.00 52.47 325 LYS A C 1
ATOM 2407 O O . LYS A 1 325 ? -11.641 -25.263 90.173 1.00 52.47 325 LYS A O 1
ATOM 2412 N N . MET A 1 326 ? -12.670 -26.662 88.741 1.00 46.44 326 MET A N 1
ATOM 2413 C CA . MET A 1 326 ? -14.061 -26.344 89.066 1.00 46.44 326 MET A CA 1
ATOM 2414 C C . MET A 1 326 ? -14.817 -27.584 89.574 1.00 46.44 326 MET A C 1
ATOM 2416 O O . MET A 1 326 ? -15.764 -27.445 90.336 1.00 46.44 326 MET A O 1
ATOM 2420 N N . THR A 1 327 ? -14.323 -28.797 89.290 1.00 47.34 327 THR A N 1
ATOM 2421 C CA . THR A 1 327 ? -14.732 -30.071 89.925 1.00 47.34 327 THR A CA 1
ATOM 2422 C C . THR A 1 327 ? -14.292 -30.205 91.397 1.00 47.34 327 THR A C 1
ATOM 2424 O O . THR A 1 327 ? -13.945 -31.294 91.849 1.00 47.34 327 THR A O 1
ATOM 2427 N N . SER A 1 328 ? -14.240 -29.099 92.142 1.00 47.28 328 SER A N 1
ATOM 2428 C CA . SER A 1 328 ? -13.906 -29.048 93.574 1.00 47.28 328 SER A CA 1
ATOM 2429 C C . SER A 1 328 ? -14.667 -27.930 94.308 1.00 47.28 328 SER A C 1
ATOM 2431 O O . SER A 1 328 ? -14.151 -27.365 95.271 1.00 47.28 328 SER A O 1
ATOM 2433 N N . ALA A 1 329 ? -15.849 -27.558 93.809 1.00 41.06 329 ALA A N 1
ATOM 2434 C CA . ALA A 1 329 ? -16.742 -26.563 94.397 1.00 41.06 329 ALA A CA 1
ATOM 2435 C C . ALA A 1 329 ? -18.204 -27.030 94.271 1.00 41.06 329 ALA A C 1
ATOM 2437 O O . ALA A 1 329 ? -18.547 -27.722 93.311 1.00 41.06 329 ALA A O 1
ATOM 2438 N N . ASP A 1 330 ? -19.032 -26.678 95.256 1.00 38.53 330 ASP A N 1
ATOM 2439 C CA . ASP A 1 330 ? -20.406 -27.178 95.414 1.00 38.53 330 ASP A CA 1
ATOM 2440 C C . ASP A 1 330 ? -21.378 -26.674 94.324 1.00 38.53 330 ASP A C 1
ATOM 2442 O O . ASP A 1 330 ? -21.271 -25.521 93.892 1.00 38.53 330 ASP A O 1
ATOM 2446 N N . PRO A 1 331 ? -22.370 -27.484 93.899 1.00 38.44 331 PRO A N 1
ATOM 2447 C CA . PRO A 1 331 ? -23.355 -27.082 92.903 1.00 38.44 331 PRO A CA 1
ATOM 2448 C C . PRO A 1 331 ? -24.560 -26.378 93.547 1.00 38.44 331 PRO A C 1
ATOM 2450 O O . PRO A 1 331 ? -25.526 -27.014 93.970 1.00 38.44 331 PRO A O 1
ATOM 2453 N N . SER A 1 332 ? -24.548 -25.045 93.576 1.00 34.38 332 SER A N 1
ATOM 2454 C CA . SER A 1 332 ? -25.751 -24.234 93.819 1.00 34.38 332 SER A CA 1
ATOM 2455 C C . SER A 1 332 ? -25.632 -22.820 93.248 1.00 34.38 332 SER A C 1
ATOM 2457 O O . SER A 1 332 ? -24.535 -22.273 93.176 1.00 34.38 332 SER A O 1
ATOM 2459 N N . ALA A 1 333 ? -26.802 -22.242 92.941 1.00 31.11 333 ALA A N 1
ATOM 2460 C CA . ALA A 1 333 ? -27.079 -20.882 92.453 1.00 31.11 333 ALA A CA 1
ATOM 2461 C C . ALA A 1 333 ? -27.018 -20.625 90.922 1.00 31.11 333 ALA A C 1
ATOM 2463 O O . ALA A 1 333 ? -25.965 -20.743 90.307 1.00 31.11 333 ALA A O 1
ATOM 2464 N N . LEU A 1 334 ? -28.157 -20.110 90.408 1.00 31.45 334 LEU A N 1
ATOM 2465 C CA . LEU A 1 334 ? -28.315 -19.141 89.294 1.00 31.45 334 LEU A CA 1
ATOM 2466 C C . LEU A 1 334 ? -28.101 -19.684 87.849 1.00 31.45 334 LEU A C 1
ATOM 2468 O O . LEU A 1 334 ? -27.087 -20.312 87.574 1.00 31.45 334 LEU A O 1
ATOM 2472 N N . LEU A 1 335 ? -29.016 -19.579 86.859 1.00 30.44 335 LEU A N 1
ATOM 2473 C CA . LEU A 1 335 ? -30.080 -18.599 86.496 1.00 30.44 335 LEU A CA 1
ATOM 2474 C C . LEU A 1 335 ? -29.523 -17.173 86.297 1.00 30.44 335 LEU A C 1
ATOM 2476 O O . LEU A 1 335 ? -28.990 -16.607 87.238 1.00 30.44 335 LEU A O 1
ATOM 2480 N N . GLU A 1 336 ? -29.592 -16.505 85.141 1.00 29.00 336 GLU A N 1
ATOM 2481 C CA . GLU A 1 336 ? -30.408 -16.663 83.912 1.00 29.00 336 GLU A CA 1
ATOM 2482 C C . GLU A 1 336 ? -29.620 -16.007 82.720 1.00 29.00 336 GLU A C 1
ATOM 2484 O O . GLU A 1 336 ? -28.434 -15.732 82.913 1.00 29.00 336 GLU A O 1
ATOM 2489 N N . SER A 1 337 ? -30.054 -15.741 81.474 1.00 29.44 337 SER A N 1
ATOM 2490 C CA . SER A 1 337 ? -31.336 -15.764 80.726 1.00 29.44 337 SER A CA 1
ATOM 2491 C C . SER A 1 337 ? -31.057 -15.899 79.187 1.00 29.44 337 SER A C 1
ATOM 2493 O O . SER A 1 337 ? -30.134 -16.614 78.801 1.00 29.44 337 SER A O 1
ATOM 2495 N N . ASP A 1 338 ? -31.826 -15.201 78.334 1.00 29.33 338 ASP A N 1
ATOM 2496 C CA . ASP A 1 338 ? -31.542 -14.726 76.955 1.00 29.33 338 ASP A CA 1
ATOM 2497 C C . ASP A 1 338 ? -31.570 -15.699 75.745 1.00 29.33 338 ASP A C 1
ATOM 2499 O O . ASP A 1 338 ? -30.555 -16.198 75.264 1.00 29.33 338 ASP A O 1
ATOM 2503 N N . ASP A 1 339 ? -32.787 -15.852 75.204 1.00 28.91 339 ASP A N 1
ATOM 2504 C CA . ASP A 1 339 ? -33.223 -15.658 73.802 1.00 28.91 339 ASP A CA 1
ATOM 2505 C C . ASP A 1 339 ? -32.417 -16.169 72.584 1.00 28.91 339 ASP A C 1
ATOM 2507 O O . ASP A 1 339 ? -31.235 -15.903 72.372 1.00 28.91 339 ASP A O 1
ATOM 2511 N N . ALA A 1 340 ? -33.157 -16.783 71.647 1.00 28.38 340 ALA A N 1
ATOM 2512 C CA . ALA A 1 340 ? -32.670 -17.220 70.339 1.00 28.38 340 ALA A CA 1
ATOM 2513 C C . ALA A 1 340 ? -33.533 -16.678 69.182 1.00 28.38 340 ALA A C 1
ATOM 2515 O O . ALA A 1 340 ? -34.749 -16.862 69.159 1.00 28.38 340 ALA A O 1
ATOM 2516 N N . ILE A 1 341 ? -32.891 -16.089 68.165 1.00 26.78 341 ILE A N 1
ATOM 2517 C CA . ILE A 1 341 ? -33.537 -15.684 66.904 1.00 26.78 341 ILE A CA 1
ATOM 2518 C C . ILE A 1 341 ? -33.222 -16.716 65.816 1.00 26.78 341 ILE A C 1
ATOM 2520 O O . ILE A 1 341 ? -32.059 -16.962 65.494 1.00 26.78 341 ILE A O 1
ATOM 2524 N N . VAL A 1 342 ? -34.265 -17.293 65.214 1.00 29.58 342 VAL A N 1
ATOM 2525 C CA . VAL A 1 342 ? -34.159 -18.254 64.104 1.00 29.58 342 VAL A CA 1
ATOM 2526 C C . VAL A 1 342 ? -34.490 -17.558 62.784 1.00 29.58 342 VAL A C 1
ATOM 2528 O O . VAL A 1 342 ? -35.587 -17.032 62.612 1.00 29.58 342 VAL A O 1
ATOM 2531 N N . VAL A 1 343 ? -33.560 -17.589 61.826 1.00 27.39 343 VAL A N 1
ATOM 2532 C CA . VAL A 1 343 ? -33.787 -17.092 60.459 1.00 27.39 343 VAL A CA 1
ATOM 2533 C C . VAL A 1 343 ? -34.173 -18.261 59.554 1.00 27.39 343 VAL A C 1
ATOM 2535 O O . VAL A 1 343 ? -33.385 -19.185 59.360 1.00 27.39 343 VAL A O 1
ATOM 2538 N N . SER A 1 344 ? -35.381 -18.213 58.990 1.00 26.91 344 SER A N 1
ATOM 2539 C CA . SER A 1 344 ? -35.856 -19.187 58.000 1.00 26.91 344 SER A CA 1
ATOM 2540 C C . SER A 1 344 ? -35.507 -18.747 56.574 1.00 26.91 344 SER A C 1
ATOM 2542 O O . SER A 1 344 ? -35.545 -17.557 56.261 1.00 26.91 344 SER A O 1
ATOM 2544 N N . ALA A 1 345 ? -35.187 -19.704 55.701 1.00 25.98 345 ALA A N 1
ATOM 2545 C CA . ALA A 1 345 ? -34.888 -19.459 54.293 1.00 25.98 345 ALA A CA 1
ATOM 2546 C C . ALA A 1 345 ? -36.101 -19.802 53.413 1.00 25.98 345 ALA A C 1
ATOM 2548 O O . ALA A 1 345 ? -36.588 -20.931 53.434 1.00 25.98 345 ALA A O 1
ATOM 2549 N N . VAL A 1 346 ? -36.560 -18.842 52.606 1.00 27.61 346 VAL A N 1
ATOM 2550 C CA . VAL A 1 346 ? -37.653 -19.034 51.638 1.00 27.61 346 VAL A CA 1
ATOM 2551 C C . VAL A 1 346 ? -37.067 -19.255 50.243 1.00 27.61 346 VAL A C 1
ATOM 2553 O O . VAL A 1 346 ? -36.231 -18.477 49.784 1.00 27.61 346 VAL A O 1
ATOM 2556 N N . ALA A 1 347 ? -37.501 -20.321 49.570 1.00 26.28 347 ALA A N 1
ATOM 2557 C CA . ALA A 1 347 ? -37.087 -20.650 48.207 1.00 26.28 347 ALA A CA 1
ATOM 2558 C C . ALA A 1 347 ? -37.975 -19.962 47.154 1.00 26.28 347 ALA A C 1
ATOM 2560 O O . ALA A 1 347 ? -39.160 -19.723 47.382 1.00 26.28 347 ALA A O 1
ATOM 2561 N N . LEU A 1 348 ? -37.400 -19.675 45.983 1.00 26.25 348 LEU A N 1
ATOM 2562 C CA . LEU A 1 348 ? -38.102 -19.077 44.843 1.00 26.25 348 LEU A CA 1
ATOM 2563 C C . LEU A 1 348 ? -38.805 -20.146 43.995 1.00 26.25 348 LEU A C 1
ATOM 2565 O O . LEU A 1 348 ? -38.215 -21.181 43.684 1.00 26.25 348 LEU A O 1
ATOM 2569 N N . THR A 1 349 ? -40.029 -19.858 43.553 1.00 26.48 349 THR A N 1
ATOM 2570 C CA . THR A 1 349 ? -40.760 -20.627 42.533 1.00 26.48 349 THR A CA 1
ATOM 2571 C C . THR A 1 349 ? -40.734 -19.904 41.175 1.00 26.48 349 THR A C 1
ATOM 2573 O O . THR A 1 349 ? -40.654 -18.674 41.135 1.00 26.48 349 THR A O 1
ATOM 2576 N N . PRO A 1 350 ? -40.772 -20.632 40.041 1.00 27.98 350 PRO A N 1
ATOM 2577 C CA . PRO A 1 350 ? -40.779 -20.026 38.711 1.00 27.98 350 PRO A CA 1
ATOM 2578 C C . PRO A 1 350 ? -42.179 -19.540 38.306 1.00 27.98 350 PRO A C 1
ATOM 2580 O O . PRO A 1 350 ? -43.186 -20.168 38.628 1.00 27.98 350 PRO A O 1
ATOM 2583 N N . VAL A 1 351 ? -42.234 -18.452 37.535 1.00 25.23 351 VAL A N 1
ATOM 2584 C CA . VAL A 1 351 ? -43.469 -17.940 36.919 1.00 25.23 351 VAL A CA 1
ATOM 2585 C C . VAL A 1 351 ? -43.628 -18.533 35.517 1.00 25.23 351 VAL A C 1
ATOM 2587 O O . VAL A 1 351 ? -42.692 -18.504 34.718 1.00 25.23 351 VAL A O 1
ATOM 2590 N N . HIS A 1 352 ? -44.817 -19.058 35.212 1.00 25.88 352 HIS A N 1
ATOM 2591 C CA . HIS A 1 352 ? -45.180 -19.500 33.864 1.00 25.88 352 HIS A CA 1
ATOM 2592 C C . HIS A 1 352 ? -45.339 -18.307 32.913 1.00 25.88 352 HIS A C 1
ATOM 2594 O O . HIS A 1 352 ? -45.991 -17.320 33.248 1.00 25.88 352 HIS A O 1
ATOM 2600 N N . VAL A 1 353 ? -44.821 -18.437 31.691 1.00 24.38 353 VAL A N 1
ATOM 2601 C CA . VAL A 1 353 ? -45.227 -17.585 30.565 1.00 24.38 353 VAL A CA 1
ATOM 2602 C C . VAL A 1 353 ? -46.522 -18.158 29.989 1.00 24.38 353 VAL A C 1
ATOM 2604 O O . VAL A 1 353 ? -46.565 -19.341 29.652 1.00 24.38 353 VAL A O 1
ATOM 2607 N N . MET A 1 354 ? -47.566 -17.333 29.884 1.00 23.08 354 MET A N 1
ATOM 2608 C CA . MET A 1 354 ? -48.784 -17.653 29.130 1.00 23.08 354 MET A CA 1
ATOM 2609 C C . MET A 1 354 ? -48.742 -17.024 27.733 1.00 23.08 354 MET A C 1
ATOM 2611 O O . MET A 1 354 ? -47.993 -16.075 27.495 1.00 23.08 354 MET A O 1
ATOM 2615 N N . LEU A 1 355 ? -49.521 -17.592 26.813 1.00 30.78 355 LEU A N 1
ATOM 2616 C CA . LEU A 1 355 ? -49.517 -17.266 25.389 1.00 30.78 355 LEU A CA 1
ATOM 2617 C C . LEU A 1 355 ? -50.962 -17.242 24.873 1.00 30.78 355 LEU A C 1
ATOM 2619 O O . LEU A 1 355 ? -51.527 -18.289 24.587 1.00 30.78 355 LEU A O 1
ATOM 2623 N N . GLU A 1 356 ? -51.517 -16.036 24.776 1.00 24.94 356 GLU A N 1
ATOM 2624 C CA . GLU A 1 356 ? -52.818 -15.652 24.200 1.00 24.94 356 GLU A CA 1
ATOM 2625 C C . GLU A 1 356 ? -52.601 -14.219 23.655 1.00 24.94 356 GLU A C 1
ATOM 2627 O O . GLU A 1 356 ? -51.980 -13.400 24.336 1.00 24.94 356 GLU A O 1
ATOM 2632 N N . SER A 1 357 ? -52.756 -13.913 22.363 1.00 26.53 357 SER A N 1
ATOM 2633 C CA . SER A 1 357 ? -53.914 -13.981 21.447 1.00 26.53 357 SER A CA 1
ATOM 2634 C C . SER A 1 357 ? -54.758 -12.698 21.454 1.00 26.53 357 SER A C 1
ATOM 2636 O O . SER A 1 357 ? -55.347 -12.333 22.463 1.00 26.53 357 SER A O 1
ATOM 2638 N N . ASP A 1 358 ? -54.801 -12.057 20.286 1.00 29.78 358 ASP A N 1
ATOM 2639 C CA . ASP A 1 358 ? -55.894 -11.261 19.717 1.00 29.78 358 ASP A CA 1
ATOM 2640 C C . ASP A 1 358 ? -56.652 -10.272 20.622 1.00 29.78 358 ASP A C 1
ATOM 2642 O O . ASP A 1 358 ? -57.624 -10.594 21.303 1.00 29.78 358 ASP A O 1
ATOM 2646 N N . LEU A 1 359 ? -56.277 -8.995 20.493 1.00 27.69 359 LEU A N 1
ATOM 2647 C CA . LEU A 1 359 ? -57.091 -7.845 20.892 1.00 27.69 359 LEU A CA 1
ATOM 2648 C C . LEU A 1 359 ? -57.250 -6.894 19.699 1.00 27.69 359 LEU A C 1
ATOM 2650 O O . LEU A 1 359 ? -56.426 -6.003 19.477 1.00 27.69 359 LEU A O 1
ATOM 2654 N N . GLU A 1 360 ? -58.327 -7.076 18.932 1.00 30.67 360 GLU A N 1
ATOM 2655 C CA . GLU A 1 360 ? -58.761 -6.094 17.937 1.00 30.67 360 GLU A CA 1
ATOM 2656 C C . GLU A 1 360 ? -59.290 -4.835 18.639 1.00 30.67 360 GLU A C 1
ATOM 2658 O O . GLU A 1 360 ? -60.436 -4.767 19.081 1.00 30.67 360 GLU A O 1
ATOM 2663 N N . ALA A 1 361 ? -58.447 -3.808 18.738 1.00 27.44 361 ALA A N 1
ATOM 2664 C CA . ALA A 1 361 ? -58.886 -2.474 19.124 1.00 27.44 361 ALA A CA 1
ATOM 2665 C C . ALA A 1 361 ? -59.491 -1.759 17.905 1.00 27.44 361 ALA A C 1
ATOM 2667 O O . ALA A 1 361 ? -58.793 -1.492 16.924 1.00 27.44 361 ALA A O 1
ATOM 2668 N N . SER A 1 362 ? -60.781 -1.428 17.973 1.00 32.34 362 SER A N 1
ATOM 2669 C CA . SER A 1 362 ? -61.473 -0.667 16.931 1.00 32.34 362 SER A CA 1
ATOM 2670 C C . SER A 1 362 ? -60.921 0.759 16.828 1.00 32.34 362 SER A C 1
ATOM 2672 O O . SER A 1 362 ? -61.114 1.568 17.737 1.00 32.34 362 SER A O 1
ATOM 2674 N N . ASP A 1 363 ? -60.296 1.080 15.700 1.00 29.27 363 ASP A N 1
ATOM 2675 C CA . ASP A 1 363 ? -59.898 2.434 15.310 1.00 29.27 363 ASP A CA 1
ATOM 2676 C C . ASP A 1 363 ? -60.547 2.767 13.956 1.00 29.27 363 ASP A C 1
ATOM 2678 O O . ASP A 1 363 ? -60.688 1.885 13.101 1.00 29.27 363 ASP A O 1
ATOM 2682 N N . SER A 1 364 ? -60.957 4.022 13.741 1.00 31.64 364 SER A N 1
ATOM 2683 C CA . SER A 1 364 ? -61.722 4.503 12.571 1.00 31.64 364 SER A CA 1
ATOM 2684 C C . SER A 1 364 ? -60.833 4.679 11.327 1.00 31.64 364 SER A C 1
ATOM 2686 O O . SER A 1 364 ? -60.799 5.702 10.650 1.00 31.64 364 SER A O 1
ATOM 2688 N N . SER A 1 365 ? -60.091 3.616 11.034 1.00 38.19 365 SER A N 1
ATOM 2689 C CA . SER A 1 365 ? -58.821 3.594 10.311 1.00 38.19 365 SER A CA 1
ATOM 2690 C C . SER A 1 365 ? -58.950 3.006 8.895 1.00 38.19 365 SER A C 1
ATOM 2692 O O . SER A 1 365 ? -57.951 2.656 8.271 1.00 38.19 365 SER A O 1
ATOM 2694 N N . HIS A 1 366 ? -60.177 2.802 8.400 1.00 36.47 366 HIS A N 1
ATOM 2695 C CA . HIS A 1 366 ? -60.422 2.009 7.188 1.00 36.47 366 HIS A CA 1
ATOM 2696 C C . HIS A 1 366 ? -60.271 2.777 5.867 1.00 36.47 366 HIS A C 1
ATOM 2698 O O . HIS A 1 366 ? -59.768 2.187 4.915 1.00 36.47 366 HIS A O 1
ATOM 2704 N N . ASP A 1 367 ? -60.608 4.071 5.804 1.00 38.97 367 ASP A N 1
ATOM 2705 C CA . ASP A 1 367 ? -60.498 4.850 4.556 1.00 38.97 367 ASP A CA 1
ATOM 2706 C C . ASP A 1 367 ? -59.045 5.096 4.125 1.00 38.97 367 ASP A C 1
ATOM 2708 O O . ASP A 1 367 ? -58.708 4.991 2.943 1.00 38.97 367 ASP A O 1
ATOM 2712 N N . TRP A 1 368 ? -58.138 5.395 5.065 1.00 37.47 368 TRP A N 1
ATOM 2713 C CA . TRP A 1 368 ? -56.764 5.746 4.689 1.00 37.47 368 TRP A CA 1
ATOM 2714 C C . TRP A 1 368 ? -55.937 4.530 4.234 1.00 37.47 368 TRP A C 1
ATOM 2716 O O . TRP A 1 368 ? -54.957 4.736 3.516 1.00 37.47 368 TRP A O 1
ATOM 2726 N N . LYS A 1 369 ? -56.338 3.284 4.567 1.00 42.06 369 LYS A N 1
ATOM 2727 C CA . LYS A 1 369 ? -55.660 2.037 4.132 1.00 42.06 369 LYS A CA 1
ATOM 2728 C C . LYS A 1 369 ? -55.467 1.965 2.612 1.00 42.06 369 LYS A C 1
ATOM 2730 O O . LYS A 1 369 ? -54.508 1.347 2.166 1.00 42.06 369 LYS A O 1
ATOM 2735 N N . ASN A 1 370 ? -56.344 2.624 1.850 1.00 40.38 370 ASN A N 1
ATOM 2736 C CA . ASN A 1 370 ? -56.277 2.720 0.391 1.00 40.38 370 ASN A CA 1
ATOM 2737 C C . ASN A 1 370 ? -55.686 4.059 -0.106 1.00 40.38 370 ASN A C 1
ATOM 2739 O O . ASN A 1 370 ? -55.304 4.164 -1.267 1.00 40.38 370 ASN A O 1
ATOM 2743 N N . ALA A 1 371 ? -55.617 5.091 0.746 1.00 39.09 371 ALA A N 1
ATOM 2744 C CA . ALA A 1 371 ? -55.102 6.418 0.392 1.00 39.09 371 ALA A CA 1
ATOM 2745 C C . ALA A 1 371 ? -53.566 6.468 0.438 1.00 39.09 371 ALA A C 1
ATOM 2747 O O . ALA A 1 371 ? -52.910 6.906 -0.509 1.00 39.09 371 ALA A O 1
ATOM 2748 N N . CYS A 1 372 ? -52.955 5.939 1.500 1.00 44.19 372 CYS A N 1
ATOM 2749 C CA . CYS A 1 372 ? -51.551 5.557 1.417 1.00 44.19 372 CYS A CA 1
ATOM 2750 C C . CYS A 1 372 ? -51.468 4.310 0.533 1.00 44.19 372 CYS A C 1
ATOM 2752 O O . CYS A 1 372 ? -51.584 3.198 1.040 1.00 44.19 372 CYS A O 1
ATOM 2754 N N . GLY A 1 373 ? -51.253 4.511 -0.774 1.00 43.75 373 GLY A N 1
ATOM 2755 C CA . GLY A 1 373 ? -50.996 3.482 -1.794 1.00 43.75 373 GLY A CA 1
ATOM 2756 C C . GLY A 1 373 ? -49.667 2.745 -1.598 1.00 43.75 373 GLY A C 1
ATOM 2757 O O . GLY A 1 373 ? -48.911 2.534 -2.542 1.00 43.75 373 GLY A O 1
ATOM 2758 N N . ALA A 1 374 ? -49.373 2.389 -0.350 1.00 46.69 374 ALA A N 1
ATOM 2759 C CA . ALA A 1 374 ? -48.264 1.570 0.070 1.00 46.69 374 ALA A CA 1
ATOM 2760 C C . ALA A 1 374 ? -48.451 0.172 -0.526 1.00 46.69 374 ALA A C 1
ATOM 2762 O O . ALA A 1 374 ? -49.243 -0.631 -0.030 1.00 46.69 374 ALA A O 1
ATOM 2763 N N . SER A 1 375 ? -47.708 -0.091 -1.599 1.00 52.03 375 SER A N 1
ATOM 2764 C CA . SER A 1 375 ? -47.572 -1.398 -2.238 1.00 52.03 375 SER A CA 1
ATOM 2765 C C . SER A 1 375 ? -47.362 -2.528 -1.225 1.00 52.03 375 SER A C 1
ATOM 2767 O O . SER A 1 375 ? -46.916 -2.324 -0.091 1.00 52.03 375 SER A O 1
ATOM 2769 N N . GLN A 1 376 ? -47.654 -3.754 -1.653 1.00 54.41 376 GLN A N 1
ATOM 2770 C CA . GLN A 1 376 ? -47.640 -4.960 -0.826 1.00 54.41 376 GLN A CA 1
ATOM 2771 C C . GLN A 1 376 ? -46.300 -5.171 -0.082 1.00 54.41 376 GLN A C 1
ATOM 2773 O O . GLN A 1 376 ? -46.293 -5.694 1.033 1.00 54.41 376 GLN A O 1
ATOM 2778 N N . ALA A 1 377 ? -45.185 -4.672 -0.634 1.00 51.66 377 ALA A N 1
ATOM 2779 C CA . ALA A 1 377 ? -43.858 -4.658 -0.002 1.00 51.66 377 ALA A CA 1
ATOM 2780 C C . ALA A 1 377 ? -43.743 -3.752 1.249 1.00 51.66 377 ALA A C 1
ATOM 2782 O O . ALA A 1 377 ? -42.920 -4.002 2.133 1.00 51.66 377 ALA A O 1
ATOM 2783 N N . VAL A 1 378 ? -44.558 -2.697 1.332 1.00 58.31 378 VAL A N 1
ATOM 2784 C CA . VAL A 1 378 ? -44.552 -1.682 2.400 1.00 58.31 378 VAL A CA 1
ATOM 2785 C C . VAL A 1 378 ? -45.636 -1.963 3.448 1.00 58.31 378 VAL A C 1
ATOM 2787 O O . VAL A 1 378 ? -45.429 -1.676 4.628 1.00 58.31 378 VAL A O 1
ATOM 2790 N N . ALA A 1 379 ? -46.752 -2.593 3.060 1.00 58.56 379 ALA A N 1
ATOM 2791 C CA . ALA A 1 379 ? -47.852 -2.955 3.963 1.00 58.56 379 ALA A CA 1
ATOM 2792 C C . ALA A 1 379 ? -47.389 -3.779 5.186 1.00 58.56 379 ALA A C 1
ATOM 2794 O O . ALA A 1 379 ? -47.791 -3.497 6.316 1.00 58.56 379 ALA A O 1
ATOM 2795 N N . GLY A 1 380 ? -46.469 -4.731 4.984 1.00 66.06 380 GLY A N 1
ATOM 2796 C CA . GLY A 1 380 ? -45.857 -5.534 6.055 1.00 66.06 380 GLY A CA 1
ATOM 2797 C C . GLY A 1 380 ? -44.821 -4.801 6.925 1.00 66.06 380 GLY A C 1
ATOM 2798 O O . GLY A 1 380 ? -44.248 -5.410 7.824 1.00 66.06 380 GLY A O 1
ATOM 2799 N N . ARG A 1 381 ? -44.548 -3.513 6.666 1.00 78.12 381 ARG A N 1
ATOM 2800 C CA . ARG A 1 381 ? -43.576 -2.676 7.400 1.00 78.12 381 ARG A CA 1
ATOM 2801 C C . ARG A 1 381 ? -44.209 -1.394 7.970 1.00 78.12 381 ARG A C 1
ATOM 2803 O O . ARG A 1 381 ? -43.514 -0.399 8.187 1.00 78.12 381 ARG A O 1
ATOM 2810 N N . ARG A 1 382 ? -45.522 -1.398 8.237 1.00 81.88 382 ARG A N 1
ATOM 2811 C CA . ARG A 1 382 ? -46.187 -0.315 8.984 1.00 81.88 382 ARG A CA 1
ATOM 2812 C C . ARG A 1 382 ? -45.801 -0.368 10.465 1.00 81.88 382 ARG A C 1
ATOM 2814 O O . ARG A 1 382 ? -45.995 -1.384 11.125 1.00 81.88 382 ARG A O 1
ATOM 2821 N N . LEU A 1 383 ? -45.319 0.751 10.995 1.00 85.25 383 LEU A N 1
ATOM 2822 C CA . LEU A 1 383 ? -45.042 0.960 12.416 1.00 85.25 383 LEU A CA 1
ATOM 2823 C C . LEU A 1 383 ? -46.149 1.831 13.025 1.00 85.25 383 LEU A C 1
ATOM 2825 O O . LEU A 1 383 ? -46.689 2.709 12.346 1.00 85.25 383 LEU A O 1
ATOM 2829 N N . ARG A 1 384 ? -46.487 1.629 14.304 1.00 83.50 384 ARG A N 1
ATOM 2830 C CA . ARG A 1 384 ? -47.424 2.525 14.997 1.00 83.50 384 ARG A CA 1
ATOM 2831 C C . ARG A 1 384 ? -46.673 3.742 15.549 1.00 83.50 384 ARG A C 1
ATOM 2833 O O . ARG A 1 384 ? -45.547 3.626 16.029 1.00 83.50 384 ARG A O 1
ATOM 2840 N N . MET A 1 385 ? -47.273 4.927 15.444 1.00 80.31 385 MET A N 1
ATOM 2841 C CA . MET A 1 385 ? -46.601 6.198 15.758 1.00 80.31 385 MET A CA 1
ATOM 2842 C C . MET A 1 385 ? -46.354 6.394 17.266 1.00 80.31 385 MET A C 1
ATOM 2844 O O . MET A 1 385 ? -45.387 7.044 17.651 1.00 80.31 385 MET A O 1
ATOM 2848 N N . ASP A 1 386 ? -47.181 5.787 18.120 1.00 82.00 386 ASP A N 1
ATOM 2849 C CA . ASP A 1 386 ? -47.004 5.711 19.579 1.00 82.00 386 ASP A CA 1
ATOM 2850 C C . ASP A 1 386 ? -45.712 4.975 19.988 1.00 82.00 386 ASP A C 1
ATOM 2852 O O . ASP A 1 386 ? -45.114 5.280 21.020 1.00 82.00 386 ASP A O 1
ATOM 2856 N N . GLN A 1 387 ? -45.225 4.056 19.147 1.00 83.25 387 GLN A N 1
ATOM 2857 C CA . GLN A 1 387 ? -43.965 3.334 19.351 1.00 83.25 387 GLN A CA 1
ATOM 2858 C C . GLN A 1 387 ? -42.718 4.188 19.034 1.00 83.25 387 GLN A C 1
ATOM 2860 O O . GLN A 1 387 ? -41.599 3.744 19.308 1.00 83.25 387 GLN A O 1
ATOM 2865 N N . LEU A 1 388 ? -42.880 5.395 18.469 1.00 85.56 388 LEU A N 1
ATOM 2866 C CA . LEU A 1 388 ? -41.794 6.301 18.077 1.00 85.56 388 LEU A CA 1
ATOM 2867 C C . LEU A 1 388 ? -41.636 7.459 19.074 1.00 85.56 388 LEU A C 1
ATOM 2869 O O . LEU A 1 388 ? -42.195 8.542 18.917 1.00 85.56 388 LEU A O 1
ATOM 2873 N N . ALA A 1 389 ? -40.796 7.273 20.091 1.00 87.38 389 ALA A N 1
ATOM 2874 C CA . ALA A 1 389 ? -40.513 8.323 21.069 1.00 87.38 389 ALA A CA 1
ATOM 2875 C C . ALA A 1 389 ? -39.445 9.306 20.545 1.00 87.38 389 ALA A C 1
ATOM 2877 O O . ALA A 1 389 ? -38.248 9.105 20.784 1.00 87.38 389 ALA A O 1
ATOM 2878 N N . PHE A 1 390 ? -39.877 10.354 19.833 1.00 85.81 390 PHE A N 1
ATOM 2879 C CA . PHE A 1 390 ? -39.051 11.456 19.304 1.00 85.81 390 PHE A CA 1
ATOM 2880 C C . PHE A 1 390 ? -38.163 12.120 20.382 1.00 85.81 390 PHE A C 1
ATOM 2882 O O . PHE A 1 390 ? -38.487 12.110 21.573 1.00 85.81 390 PHE A O 1
ATOM 2889 N N . ARG A 1 391 ? -36.994 12.652 19.982 1.00 87.06 391 ARG A N 1
ATOM 2890 C CA . ARG A 1 391 ? -35.966 13.180 20.908 1.00 87.06 391 ARG A CA 1
ATOM 2891 C C . ARG A 1 391 ? -35.305 14.490 20.485 1.00 87.06 391 ARG A C 1
ATOM 2893 O O . ARG A 1 391 ? -35.358 15.451 21.241 1.00 87.06 391 ARG A O 1
ATOM 2900 N N . LYS A 1 392 ? -34.630 14.520 19.336 1.00 87.06 392 LYS A N 1
ATOM 2901 C CA . LYS A 1 392 ? -33.894 15.694 18.833 1.00 87.06 392 LYS A CA 1
ATOM 2902 C C . LYS A 1 392 ? -33.991 15.758 17.312 1.00 87.06 392 LYS A C 1
ATOM 2904 O O . LYS A 1 392 ? -33.685 14.763 16.653 1.00 87.06 392 LYS A O 1
ATOM 2909 N N . LEU A 1 393 ? -34.349 16.925 16.785 1.00 85.56 393 LEU A N 1
ATOM 2910 C CA . LEU A 1 393 ? -34.235 17.275 15.370 1.00 85.56 393 LEU A CA 1
ATOM 2911 C C . LEU A 1 393 ? -32.751 17.308 14.954 1.00 85.56 393 LEU A C 1
ATOM 2913 O O . LEU A 1 393 ? -31.920 17.905 15.642 1.00 85.56 393 LEU A O 1
ATOM 2917 N N . LEU A 1 394 ? -32.416 16.623 13.861 1.00 80.38 394 LEU A N 1
ATOM 2918 C CA . LEU A 1 394 ? -31.067 16.539 13.292 1.00 80.38 394 LEU A CA 1
ATOM 2919 C C . LEU A 1 394 ? -30.879 17.519 12.134 1.00 80.38 394 LEU A C 1
ATOM 2921 O O . LEU A 1 394 ? -29.857 18.193 12.073 1.00 80.38 394 LEU A O 1
ATOM 2925 N N . ALA A 1 395 ? -31.850 17.577 11.220 1.00 75.62 395 ALA A N 1
ATOM 2926 C CA . ALA A 1 395 ? -31.766 18.370 9.999 1.00 75.62 395 ALA A CA 1
ATOM 2927 C C . ALA A 1 395 ? -33.155 18.745 9.466 1.00 75.62 395 ALA A C 1
ATOM 2929 O O . ALA A 1 395 ? -34.126 18.009 9.659 1.00 75.62 395 ALA A O 1
ATOM 2930 N N . HIS A 1 396 ? -33.206 19.853 8.729 1.00 77.81 396 HIS A N 1
ATOM 2931 C CA . HIS A 1 396 ? -34.294 20.178 7.810 1.00 77.81 396 HIS A CA 1
ATOM 2932 C C . HIS A 1 396 ? -33.878 19.752 6.395 1.00 77.81 396 HIS A C 1
ATOM 2934 O O . HIS A 1 396 ? -32.710 19.880 6.029 1.00 77.81 396 HIS A O 1
ATOM 2940 N N . GLY A 1 397 ? -34.821 19.250 5.605 1.00 62.72 397 GLY A N 1
ATOM 2941 C CA . GLY A 1 397 ? -34.634 18.893 4.200 1.00 62.72 397 GLY A CA 1
ATOM 2942 C C . GLY A 1 397 ? -35.514 19.728 3.271 1.00 62.72 397 GLY A C 1
ATOM 2943 O O . GLY A 1 397 ? -36.396 20.468 3.711 1.00 62.72 397 GLY A O 1
ATOM 2944 N N . ALA A 1 398 ? -35.299 19.575 1.963 1.00 55.28 398 ALA A N 1
ATOM 2945 C CA . ALA A 1 398 ? -36.128 20.215 0.944 1.00 55.28 398 ALA A CA 1
ATOM 2946 C C . ALA A 1 398 ? -37.628 19.890 1.127 1.00 55.28 398 ALA A C 1
ATOM 2948 O O . ALA A 1 398 ? -38.001 18.829 1.643 1.00 55.28 398 ALA A O 1
ATOM 2949 N N . GLY A 1 399 ? -38.488 20.830 0.723 1.00 60.78 399 GLY A N 1
ATOM 2950 C CA . GLY A 1 399 ? -39.944 20.701 0.849 1.00 60.78 399 GLY A CA 1
ATOM 2951 C C . GLY A 1 399 ? -40.467 20.682 2.292 1.00 60.78 399 GLY A C 1
ATOM 2952 O O . GLY A 1 399 ? -41.539 20.139 2.530 1.00 60.78 399 GLY A O 1
ATOM 2953 N N . GLY A 1 400 ? -39.715 21.211 3.266 1.00 65.12 400 GLY A N 1
ATOM 2954 C CA . GLY A 1 400 ? -40.127 21.218 4.677 1.00 65.12 400 GLY A CA 1
ATOM 2955 C C . GLY A 1 400 ? -40.030 19.853 5.369 1.00 65.12 400 GLY A C 1
ATOM 2956 O O . GLY A 1 400 ? -40.655 19.647 6.405 1.00 65.12 400 GLY A O 1
ATOM 2957 N N . SER A 1 401 ? -39.263 18.912 4.807 1.00 73.38 401 SER A N 1
ATOM 2958 C CA . SER A 1 401 ? -38.993 17.619 5.449 1.00 73.38 401 SER A CA 1
ATOM 2959 C C . SER A 1 401 ? -38.184 17.809 6.742 1.00 73.38 401 SER A C 1
ATOM 2961 O O . SER A 1 401 ? -37.266 18.627 6.779 1.00 73.38 401 SER A O 1
ATOM 2963 N N . GLU A 1 402 ? -38.438 17.007 7.775 1.00 83.31 402 GLU A N 1
ATOM 2964 C CA . GLU A 1 402 ? -37.687 17.032 9.040 1.00 83.31 402 GLU A CA 1
ATOM 2965 C C . GLU A 1 402 ? -37.024 15.672 9.290 1.00 83.31 402 GLU A C 1
ATOM 2967 O O . GLU A 1 402 ? -37.669 14.633 9.152 1.00 83.31 402 GLU A O 1
ATOM 2972 N N . VAL A 1 403 ? -35.760 15.644 9.717 1.00 84.88 403 VAL A N 1
ATOM 2973 C CA . VAL A 1 403 ? -35.084 14.403 10.133 1.00 84.88 403 VAL A CA 1
ATOM 2974 C C . VAL A 1 403 ? -34.859 14.429 11.638 1.00 84.88 403 VAL A C 1
ATOM 2976 O O . VAL A 1 403 ? -34.060 15.213 12.143 1.00 84.88 403 VAL A O 1
ATOM 2979 N N . TRP A 1 404 ? -35.543 13.551 12.362 1.00 87.75 404 TRP A N 1
ATOM 2980 C CA . TRP A 1 404 ? -35.503 13.442 13.818 1.00 87.75 404 TRP A CA 1
ATOM 2981 C C . TRP A 1 404 ? -34.729 12.205 14.285 1.00 87.75 404 TRP A C 1
ATOM 2983 O O . TRP A 1 4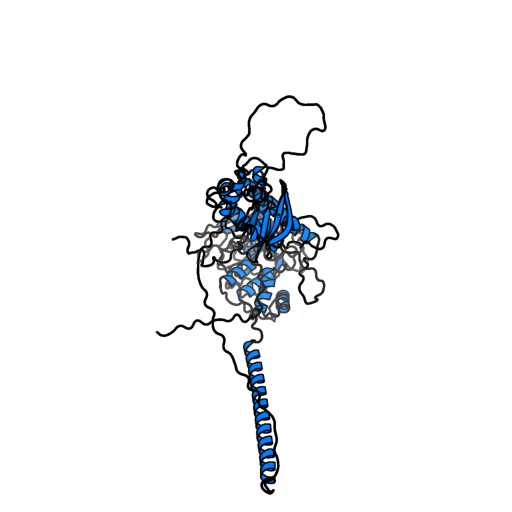04 ? -34.669 11.183 13.606 1.00 87.75 404 TRP A O 1
ATOM 2993 N N . THR A 1 405 ? -34.210 12.259 15.509 1.00 89.56 405 THR A N 1
ATOM 2994 C CA . THR A 1 405 ? -33.945 11.057 16.312 1.00 89.56 405 THR A CA 1
ATOM 2995 C C . THR A 1 405 ? -35.187 10.655 17.091 1.00 89.56 405 THR A C 1
ATOM 2997 O O . THR A 1 405 ? -35.852 11.507 17.684 1.00 89.56 405 THR A O 1
ATOM 3000 N N . ALA A 1 406 ? -35.443 9.352 17.174 1.00 89.06 406 ALA A N 1
ATOM 3001 C CA . ALA A 1 406 ? -36.431 8.767 18.076 1.00 89.06 406 ALA A CA 1
ATOM 3002 C C . ALA A 1 406 ? -35.868 7.518 18.776 1.00 89.06 406 ALA A C 1
ATOM 3004 O O . ALA A 1 406 ? -34.777 7.035 18.448 1.00 89.06 406 ALA A O 1
ATOM 3005 N N . LYS A 1 407 ? -36.612 6.986 19.751 1.00 88.69 407 LYS A N 1
ATOM 3006 C CA . LYS A 1 407 ? -36.482 5.589 20.186 1.00 88.69 407 LYS A CA 1
ATOM 3007 C C . LYS A 1 407 ? -37.607 4.741 19.594 1.00 88.69 407 LYS A C 1
ATOM 3009 O O . LYS A 1 407 ? -38.747 5.190 19.588 1.00 88.69 407 LYS A O 1
ATOM 3014 N N . TYR A 1 408 ? -37.274 3.518 19.191 1.00 87.06 408 TYR A N 1
ATOM 3015 C CA . TYR A 1 408 ? -38.190 2.470 18.733 1.00 87.06 408 TYR A CA 1
ATOM 3016 C C . TYR A 1 408 ? -37.698 1.131 19.309 1.00 87.06 408 TYR A C 1
ATOM 3018 O O . TYR A 1 408 ? -36.513 0.820 19.187 1.00 87.06 408 TYR A O 1
ATOM 3026 N N . HIS A 1 409 ? -38.557 0.400 20.032 1.00 84.38 409 HIS A N 1
ATOM 3027 C CA . HIS A 1 409 ? -38.185 -0.776 20.852 1.00 84.38 409 HIS A CA 1
ATOM 3028 C C . HIS A 1 409 ? -36.880 -0.589 21.663 1.00 84.38 409 HIS A C 1
ATOM 3030 O O . HIS A 1 409 ? -35.988 -1.432 21.674 1.00 84.38 409 HIS A O 1
ATOM 3036 N N . GLY A 1 410 ? -36.734 0.568 22.320 1.00 77.06 410 GLY A N 1
ATOM 3037 C CA . GLY A 1 410 ? -35.558 0.925 23.129 1.00 77.06 410 GLY A CA 1
ATOM 3038 C C . GLY A 1 410 ? -34.331 1.401 22.333 1.00 77.06 410 GLY A C 1
ATOM 3039 O O . GLY A 1 410 ? -33.631 2.306 22.803 1.00 77.06 410 GLY A O 1
ATOM 3040 N N . SER A 1 411 ? -34.115 0.869 21.127 1.00 84.19 411 SER A N 1
ATOM 3041 C CA . SER A 1 411 ? -33.067 1.285 20.184 1.00 84.19 411 SER A CA 1
ATOM 3042 C C . SER A 1 411 ? -33.279 2.706 19.656 1.00 84.19 411 SER A C 1
ATOM 3044 O O . SER A 1 411 ? -34.401 3.209 19.605 1.00 84.19 411 SER A O 1
ATOM 3046 N N . ARG A 1 412 ? -32.190 3.377 19.254 1.00 88.56 412 ARG A N 1
ATOM 3047 C CA . ARG A 1 412 ? -32.238 4.710 18.629 1.00 88.56 412 ARG A CA 1
ATOM 3048 C C . ARG A 1 412 ? -32.394 4.567 17.114 1.00 88.56 412 ARG A C 1
ATOM 3050 O O . ARG A 1 412 ? -31.611 3.857 16.492 1.00 88.56 412 ARG A O 1
ATOM 3057 N N . VAL A 1 413 ? -33.352 5.288 16.544 1.00 90.62 413 VAL A N 1
ATOM 3058 C CA . VAL A 1 413 ? -33.662 5.299 15.105 1.00 90.62 413 VAL A CA 1
ATOM 3059 C C . VAL A 1 413 ? -33.640 6.724 14.557 1.00 90.62 413 VAL A C 1
ATOM 3061 O O . VAL A 1 413 ? -33.789 7.689 15.317 1.00 90.62 413 VAL A O 1
ATOM 3064 N N . ALA A 1 414 ? -33.444 6.852 13.247 1.00 90.00 414 ALA A N 1
ATOM 3065 C CA . ALA A 1 414 ? -33.689 8.089 12.517 1.00 90.00 414 ALA A CA 1
ATOM 3066 C C . ALA A 1 414 ? -35.108 8.056 11.927 1.00 90.00 414 ALA A C 1
ATOM 3068 O O . ALA A 1 414 ? -35.582 7.005 11.495 1.00 90.00 414 ALA A O 1
ATOM 3069 N N . VAL A 1 415 ? -35.794 9.199 11.943 1.00 88.69 415 VAL A N 1
ATOM 3070 C CA . VAL A 1 415 ? -37.172 9.351 11.462 1.00 88.69 415 VAL A CA 1
ATOM 3071 C C . VAL A 1 415 ? -37.245 10.564 10.540 1.00 88.69 415 VAL A C 1
ATOM 3073 O O . VAL A 1 415 ? -37.186 11.703 11.000 1.00 88.69 415 VAL A O 1
ATOM 3076 N N . LYS A 1 416 ? -37.360 10.321 9.234 1.00 86.69 416 LYS A N 1
ATOM 3077 C CA . LYS A 1 416 ? -37.559 11.344 8.200 1.00 86.69 416 LYS A CA 1
ATOM 3078 C C . LYS A 1 416 ? -39.061 11.580 8.045 1.00 86.69 416 LYS A C 1
ATOM 3080 O O . LYS A 1 416 ? -39.752 10.793 7.399 1.00 86.69 416 LYS A O 1
ATOM 3085 N N . ARG A 1 417 ? -39.562 12.644 8.667 1.00 84.44 417 ARG A N 1
ATOM 3086 C CA . ARG A 1 417 ? -40.938 13.129 8.528 1.00 84.44 417 ARG A CA 1
ATOM 3087 C C . ARG A 1 417 ? -41.059 13.965 7.256 1.00 84.44 417 ARG A C 1
ATOM 3089 O O . ARG A 1 417 ? -40.193 14.797 6.980 1.00 84.44 417 ARG A O 1
ATOM 3096 N N . ARG A 1 418 ? -42.149 13.783 6.513 1.00 73.38 418 ARG A N 1
ATOM 3097 C CA . ARG A 1 418 ? -42.543 14.667 5.412 1.00 73.38 418 ARG A CA 1
ATOM 3098 C C . ARG A 1 418 ? -43.896 15.320 5.693 1.00 73.38 418 ARG A C 1
ATOM 3100 O O . ARG A 1 418 ? -44.815 14.603 6.085 1.00 73.38 418 ARG A O 1
ATOM 3107 N N . PRO A 1 419 ? -44.054 16.629 5.439 1.00 61.44 419 PRO A N 1
ATOM 3108 C CA . PRO A 1 419 ? -45.368 17.178 5.144 1.00 61.44 419 PRO A CA 1
ATOM 3109 C C . PRO A 1 419 ? -45.817 16.675 3.762 1.00 61.44 419 PRO A C 1
ATOM 3111 O O . PRO A 1 419 ? -45.007 16.567 2.837 1.00 61.44 419 PRO A O 1
ATOM 3114 N N . THR A 1 420 ? -47.103 16.377 3.600 1.00 53.09 420 THR A N 1
ATOM 3115 C CA . THR A 1 420 ? -47.706 16.217 2.270 1.00 53.09 420 THR A CA 1
ATOM 3116 C C . THR A 1 420 ? -47.917 17.579 1.608 1.00 53.09 420 THR A C 1
ATOM 3118 O O . THR A 1 420 ? -47.985 18.617 2.271 1.00 53.09 420 THR A O 1
ATOM 3121 N N . LEU A 1 421 ? -48.020 17.588 0.276 1.00 45.78 421 LEU A N 1
ATOM 3122 C CA . LEU A 1 421 ? -48.247 18.793 -0.532 1.00 45.78 421 LEU A CA 1
ATOM 3123 C C . LEU A 1 421 ? -49.702 19.287 -0.410 1.00 45.78 421 LEU A C 1
ATOM 3125 O O . LEU A 1 421 ? -50.492 19.193 -1.341 1.00 45.78 421 LEU A O 1
ATOM 3129 N N . SER A 1 422 ? -50.027 19.815 0.770 1.00 40.47 422 SER A N 1
ATOM 3130 C CA . SER A 1 422 ? -51.311 20.438 1.118 1.00 40.47 422 SER A CA 1
ATOM 3131 C C . SER A 1 422 ? -51.118 21.909 1.526 1.00 40.47 422 SER A C 1
ATOM 3133 O O . SER A 1 422 ? -51.805 22.804 1.039 1.00 40.47 422 SER A O 1
ATOM 3135 N N . ALA A 1 423 ? -50.089 22.201 2.332 1.00 33.12 423 ALA A N 1
ATOM 3136 C CA . ALA A 1 423 ? -49.842 23.536 2.896 1.00 33.12 423 ALA A CA 1
ATOM 3137 C C . ALA A 1 423 ? -49.092 24.531 1.976 1.00 33.12 423 ALA A C 1
ATOM 3139 O O . ALA A 1 423 ? -48.880 25.678 2.360 1.00 33.12 423 ALA A O 1
ATOM 3140 N N . ALA A 1 424 ? -48.678 24.128 0.769 1.00 35.00 424 ALA A N 1
ATOM 3141 C CA . ALA A 1 424 ? -47.884 24.972 -0.138 1.00 35.00 424 ALA A CA 1
ATOM 3142 C C . ALA A 1 424 ? -48.720 25.941 -1.009 1.00 35.00 424 ALA A C 1
ATOM 3144 O O . ALA A 1 424 ? -48.157 26.697 -1.797 1.00 35.00 424 ALA A O 1
ATOM 3145 N N . ALA A 1 425 ? -50.054 25.919 -0.888 1.00 33.50 425 ALA A N 1
ATOM 3146 C CA . ALA A 1 425 ? -50.981 26.597 -1.802 1.00 33.50 425 ALA A CA 1
ATOM 3147 C C . ALA A 1 425 ? -51.599 27.911 -1.268 1.00 33.50 425 ALA A C 1
ATOM 3149 O O . ALA A 1 425 ? -52.505 28.461 -1.892 1.00 33.50 425 ALA A O 1
ATOM 3150 N N . THR A 1 426 ? -51.120 28.453 -0.141 1.00 33.09 426 THR A N 1
ATOM 3151 C CA . THR A 1 426 ? -51.580 29.747 0.404 1.00 33.09 426 THR A CA 1
ATOM 3152 C C . THR A 1 426 ? -50.417 30.558 0.979 1.00 33.09 426 THR A C 1
ATOM 3154 O O . THR A 1 426 ? -49.875 30.174 2.013 1.00 33.09 426 THR A O 1
ATOM 3157 N N . GLY A 1 427 ? -50.056 31.698 0.367 1.00 31.81 427 GLY A N 1
ATOM 3158 C CA . GLY A 1 427 ? -49.097 32.623 1.002 1.00 31.81 427 GLY A CA 1
ATOM 3159 C C . GLY A 1 427 ? -48.257 33.580 0.141 1.00 31.81 427 GLY A C 1
ATOM 3160 O O . GLY A 1 427 ? -47.340 34.174 0.698 1.00 31.81 427 GLY A O 1
ATOM 3161 N N . ALA A 1 428 ? -48.501 33.752 -1.168 1.00 28.97 428 ALA A N 1
ATOM 3162 C CA . ALA A 1 428 ? -47.622 34.588 -2.012 1.00 28.97 428 ALA A CA 1
ATOM 3163 C C . ALA A 1 428 ? -48.312 35.355 -3.168 1.00 28.97 428 ALA A C 1
ATOM 3165 O O . ALA A 1 428 ? -47.721 35.513 -4.235 1.00 28.97 428 ALA A O 1
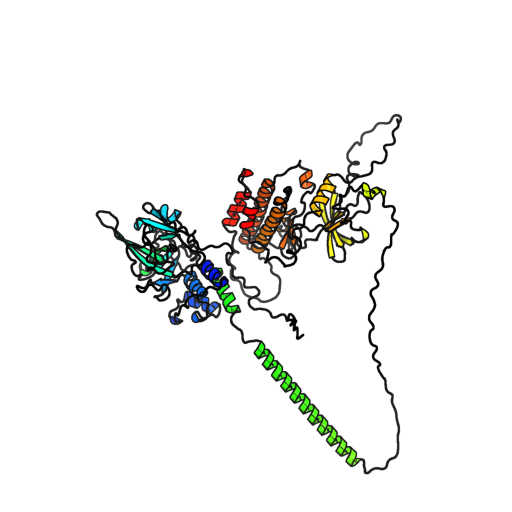ATOM 3166 N N . ALA A 1 429 ? -49.547 35.850 -2.995 1.00 26.98 429 ALA A N 1
ATOM 3167 C CA . ALA A 1 429 ? -50.200 36.686 -4.014 1.00 26.98 429 ALA A CA 1
ATOM 3168 C C . ALA A 1 429 ? -51.197 37.719 -3.449 1.00 26.98 429 ALA A C 1
ATOM 3170 O O . ALA A 1 429 ? -51.901 37.453 -2.482 1.00 26.98 429 ALA A O 1
ATOM 3171 N N . ALA A 1 430 ? -51.283 38.860 -4.147 1.00 31.75 430 ALA A N 1
ATOM 3172 C CA . ALA A 1 430 ? -52.355 39.866 -4.120 1.00 31.75 430 ALA A CA 1
ATOM 3173 C C . ALA A 1 430 ? -52.684 40.588 -2.790 1.00 31.75 430 ALA A C 1
ATOM 3175 O O . ALA A 1 430 ? -53.669 40.302 -2.116 1.00 31.75 430 ALA A O 1
ATOM 3176 N N . GLY A 1 431 ? -51.970 41.692 -2.543 1.00 26.47 431 GLY A N 1
ATOM 3177 C CA . GLY A 1 431 ? -52.509 42.863 -1.837 1.00 26.47 431 GLY A CA 1
ATOM 3178 C C . GLY A 1 431 ? -53.101 43.883 -2.821 1.00 26.47 431 GLY A C 1
ATOM 3179 O O . GLY A 1 431 ? -52.582 44.988 -2.935 1.00 26.47 431 GLY A O 1
ATOM 3180 N N . GLY A 1 432 ? -54.135 43.505 -3.582 1.00 26.81 432 GLY A N 1
ATOM 3181 C CA . GLY A 1 432 ? -54.759 44.348 -4.616 1.00 26.81 432 GLY A CA 1
ATOM 3182 C C . GLY A 1 432 ? -56.275 44.143 -4.668 1.00 26.81 432 GLY A C 1
ATOM 3183 O O . GLY A 1 432 ? -56.745 43.011 -4.695 1.00 26.81 432 GLY A O 1
ATOM 3184 N N . SER A 1 433 ? -57.047 45.230 -4.627 1.00 25.62 433 SER A N 1
ATOM 3185 C CA . SER A 1 433 ? -58.498 45.194 -4.380 1.00 25.62 433 SER A CA 1
ATOM 3186 C C . SER A 1 433 ? -59.325 45.353 -5.658 1.00 25.62 433 SER A C 1
ATOM 3188 O O . SER A 1 433 ? -59.041 46.273 -6.421 1.00 25.62 433 SER A O 1
ATOM 3190 N N . LEU A 1 434 ? -60.388 44.541 -5.836 1.00 28.41 434 LEU A N 1
ATOM 3191 C CA . LEU A 1 434 ? -61.784 45.027 -5.971 1.00 28.41 434 LEU A CA 1
ATOM 3192 C C . LEU A 1 434 ? -62.832 43.932 -6.312 1.00 28.41 434 LEU A C 1
ATOM 3194 O O . LEU A 1 434 ? -62.939 43.509 -7.453 1.00 28.41 434 LEU A O 1
ATOM 3198 N N . LYS A 1 435 ? -63.699 43.643 -5.323 1.00 29.48 435 LYS A N 1
ATOM 3199 C CA . LYS A 1 435 ? -65.133 43.233 -5.377 1.00 29.48 435 LYS A CA 1
ATOM 3200 C C . LYS A 1 435 ? -65.622 41.990 -6.191 1.00 29.48 435 LYS A C 1
ATOM 3202 O O . LYS A 1 435 ? -64.954 41.529 -7.104 1.00 29.48 435 LYS A O 1
ATOM 3207 N N . PRO A 1 436 ? -66.809 41.422 -5.842 1.00 36.47 436 PRO A N 1
ATOM 3208 C CA . PRO A 1 436 ? -67.268 40.112 -6.336 1.00 36.47 436 PRO A CA 1
ATOM 3209 C C . PRO A 1 436 ? -68.513 40.147 -7.254 1.00 36.47 436 PRO A C 1
ATOM 3211 O O . PRO A 1 436 ? -69.246 41.136 -7.301 1.00 36.47 436 PRO A O 1
ATOM 3214 N N . SER A 1 437 ? -68.838 39.002 -7.869 1.00 26.55 437 SER A N 1
ATOM 3215 C CA . SER A 1 437 ? -70.178 38.686 -8.399 1.00 26.55 437 SER A CA 1
ATOM 3216 C C . SER A 1 437 ? -70.551 37.198 -8.176 1.00 26.55 437 SER A C 1
ATOM 3218 O O . SER A 1 437 ? -69.780 36.445 -7.587 1.00 26.55 437 SER A O 1
ATOM 3220 N N . ARG A 1 438 ? -71.806 36.826 -8.484 1.00 29.55 438 ARG A N 1
ATOM 3221 C CA . ARG A 1 438 ? -72.584 35.714 -7.871 1.00 29.55 438 ARG A CA 1
ATOM 3222 C C . ARG A 1 438 ? -72.127 34.264 -8.189 1.00 29.55 438 ARG A C 1
ATOM 3224 O O . ARG A 1 438 ? -71.439 34.046 -9.179 1.00 29.55 438 ARG A O 1
ATOM 3231 N N . PRO A 1 439 ? -72.551 33.265 -7.375 1.00 36.44 439 PRO A N 1
ATOM 3232 C CA . PRO A 1 439 ? -72.054 31.885 -7.449 1.00 36.44 439 PRO A CA 1
ATOM 3233 C C . PRO A 1 439 ? -72.730 31.013 -8.522 1.00 36.44 439 PRO A C 1
ATOM 3235 O O . PRO A 1 439 ? -73.911 31.188 -8.830 1.00 36.44 439 PRO A O 1
ATOM 3238 N N . GLY A 1 440 ? -71.992 30.000 -8.988 1.00 26.30 440 GLY A N 1
ATOM 3239 C CA . GLY A 1 440 ? -72.468 28.852 -9.767 1.00 26.30 440 GLY A CA 1
ATOM 3240 C C . GLY A 1 440 ? -71.877 27.556 -9.196 1.00 26.30 440 GLY A C 1
ATOM 3241 O O . GLY A 1 440 ? -70.754 27.558 -8.698 1.00 26.30 440 GLY A O 1
ATOM 3242 N N . ALA A 1 441 ? -72.655 26.474 -9.182 1.00 28.81 441 ALA A N 1
ATOM 3243 C CA . ALA A 1 441 ? -72.355 25.289 -8.379 1.00 28.81 441 ALA A CA 1
ATOM 3244 C C . ALA A 1 441 ? -71.296 24.351 -8.985 1.00 28.81 441 ALA A C 1
ATOM 3246 O O . ALA A 1 441 ? -71.413 23.951 -10.139 1.00 28.81 441 ALA A O 1
ATOM 3247 N N . ALA A 1 442 ? -70.387 23.870 -8.135 1.00 27.61 442 ALA A N 1
ATOM 3248 C CA . ALA A 1 442 ? -70.152 22.436 -7.943 1.00 27.61 442 ALA A CA 1
ATOM 3249 C C . ALA A 1 442 ? -69.454 22.211 -6.591 1.00 27.61 442 ALA A C 1
ATOM 3251 O O . ALA A 1 442 ? -68.466 22.876 -6.285 1.00 27.61 442 ALA A O 1
ATOM 3252 N N . ALA A 1 443 ? -69.944 21.269 -5.783 1.00 30.50 443 ALA A N 1
ATOM 3253 C CA . ALA A 1 443 ? -69.176 20.778 -4.645 1.00 30.50 443 ALA A CA 1
ATOM 3254 C C . ALA A 1 443 ? -68.131 19.790 -5.176 1.00 30.50 443 ALA A C 1
ATOM 3256 O O . ALA A 1 443 ? -68.471 18.660 -5.524 1.00 30.50 443 ALA A O 1
ATOM 3257 N N . ALA A 1 444 ? -66.870 20.217 -5.260 1.00 28.22 444 ALA A N 1
ATOM 3258 C CA . ALA A 1 444 ? -65.774 19.282 -5.467 1.00 28.22 444 ALA A CA 1
ATOM 3259 C C . ALA A 1 444 ? -65.729 18.334 -4.261 1.00 28.22 444 ALA A C 1
ATOM 3261 O O . ALA A 1 444 ? -65.519 18.770 -3.127 1.00 28.22 444 ALA A O 1
ATOM 3262 N N . THR A 1 445 ? -65.971 17.045 -4.501 1.00 25.30 445 THR A N 1
ATOM 3263 C CA . THR A 1 445 ? -65.785 15.991 -3.499 1.00 25.30 445 THR A CA 1
ATOM 3264 C C . THR A 1 445 ? -64.374 16.076 -2.919 1.00 25.30 445 THR A C 1
ATOM 3266 O O . THR A 1 445 ? -63.447 16.325 -3.692 1.00 25.30 445 THR A O 1
ATOM 3269 N N . PRO A 1 446 ? -64.172 15.845 -1.608 1.00 30.91 446 PRO A N 1
ATOM 3270 C CA . PRO A 1 446 ? -62.834 15.826 -1.031 1.00 30.91 446 PRO A CA 1
ATOM 3271 C C . PRO A 1 446 ? -62.045 14.667 -1.647 1.00 30.91 446 PRO A C 1
ATOM 3273 O O . PRO A 1 446 ? -62.230 13.510 -1.274 1.00 30.91 446 PRO A O 1
ATOM 3276 N N . THR A 1 447 ? -61.197 14.976 -2.629 1.00 27.64 447 THR A N 1
ATOM 3277 C CA . THR A 1 447 ? -60.350 13.990 -3.299 1.00 27.64 447 THR A CA 1
ATOM 3278 C C . THR A 1 447 ? -59.495 13.306 -2.243 1.00 27.64 447 THR A C 1
ATOM 3280 O O . THR A 1 447 ? -58.723 13.971 -1.552 1.00 27.64 447 THR A O 1
ATOM 3283 N N . THR A 1 448 ? -59.650 11.989 -2.093 1.00 33.38 448 THR A N 1
ATOM 3284 C CA . THR A 1 448 ? -58.885 11.190 -1.130 1.00 33.38 448 THR A CA 1
ATOM 3285 C C . THR A 1 448 ? -57.398 11.460 -1.319 1.00 33.38 448 THR A C 1
ATOM 3287 O O . THR A 1 448 ? -56.859 11.163 -2.386 1.00 33.38 448 THR A O 1
ATOM 3290 N N . ALA A 1 449 ? -56.761 12.052 -0.306 1.00 40.66 449 ALA A N 1
ATOM 3291 C CA . ALA A 1 449 ? -55.389 12.543 -0.378 1.00 40.66 449 ALA A CA 1
ATOM 3292 C C . ALA A 1 449 ? -54.394 11.375 -0.426 1.00 40.66 449 ALA A C 1
ATOM 3294 O O . ALA A 1 449 ? -53.846 10.955 0.595 1.00 40.66 449 ALA A O 1
ATOM 3295 N N . THR A 1 450 ? -54.197 10.824 -1.622 1.00 41.72 450 THR A N 1
ATOM 3296 C CA . THR A 1 450 ? -53.228 9.765 -1.864 1.00 41.72 450 THR A CA 1
ATOM 3297 C C . THR A 1 450 ? -51.807 10.302 -1.757 1.00 41.72 450 THR A C 1
ATOM 3299 O O . THR A 1 450 ? -51.507 11.417 -2.188 1.00 41.72 450 THR A O 1
ATOM 3302 N N . ALA A 1 451 ? -50.903 9.503 -1.187 1.00 45.62 451 ALA A N 1
ATOM 3303 C CA . ALA A 1 451 ? -49.482 9.834 -1.223 1.00 45.62 451 ALA A CA 1
ATOM 3304 C C . ALA A 1 451 ? -49.010 9.896 -2.696 1.00 45.62 451 ALA A C 1
ATOM 3306 O O . ALA A 1 451 ? -49.328 8.967 -3.448 1.00 45.62 451 ALA A O 1
ATOM 3307 N N . PRO A 1 452 ? -48.267 10.943 -3.120 1.00 56.34 452 PRO A N 1
ATOM 3308 C CA . PRO A 1 452 ? -47.750 11.054 -4.484 1.00 56.34 452 PRO A CA 1
ATOM 3309 C C . PRO A 1 452 ? -47.043 9.769 -4.947 1.00 56.34 452 PRO A C 1
ATOM 3311 O O . PRO A 1 452 ? -46.292 9.189 -4.158 1.00 56.34 452 PRO A O 1
ATOM 3314 N N . PRO A 1 453 ? -47.231 9.326 -6.205 1.00 58.69 453 PRO A N 1
ATOM 3315 C CA . PRO A 1 453 ? -46.746 8.021 -6.672 1.00 58.69 453 PRO A CA 1
ATOM 3316 C C . PRO A 1 453 ? -45.223 7.858 -6.537 1.00 58.69 453 PRO A C 1
ATOM 3318 O O . PRO A 1 453 ? -44.747 6.774 -6.209 1.00 58.69 453 PRO A O 1
ATOM 3321 N N . GLU A 1 454 ? -44.473 8.954 -6.677 1.00 63.19 454 GLU A N 1
ATOM 3322 C CA . GLU A 1 454 ? -43.027 9.040 -6.421 1.00 63.19 454 GLU A CA 1
ATOM 3323 C C . GLU A 1 454 ? -42.627 8.546 -5.018 1.00 63.19 454 GLU A C 1
ATOM 3325 O O . GLU A 1 454 ? -41.598 7.893 -4.853 1.00 63.19 454 GLU A O 1
ATOM 3330 N N . ILE A 1 455 ? -43.445 8.824 -3.994 1.00 67.75 455 ILE A N 1
ATOM 3331 C CA . ILE A 1 455 ? -43.164 8.425 -2.609 1.00 67.75 455 ILE A CA 1
ATOM 3332 C C . ILE A 1 455 ? -43.384 6.923 -2.419 1.00 67.75 455 ILE A C 1
ATOM 3334 O O . ILE A 1 455 ? -42.628 6.297 -1.679 1.00 67.75 455 ILE A O 1
ATOM 3338 N N . ASN A 1 456 ? -44.372 6.330 -3.094 1.00 69.75 456 ASN A N 1
ATOM 3339 C CA . ASN A 1 456 ? -44.586 4.884 -3.031 1.00 69.75 456 ASN A CA 1
ATOM 3340 C C . ASN A 1 456 ? -43.397 4.151 -3.677 1.00 69.75 456 ASN A C 1
ATOM 3342 O O . ASN A 1 456 ? -42.843 3.249 -3.054 1.00 69.75 456 ASN A O 1
ATOM 3346 N N . ALA A 1 457 ? -42.900 4.639 -4.820 1.00 71.38 457 ALA A N 1
ATOM 3347 C CA . ALA A 1 457 ? -41.687 4.122 -5.457 1.00 71.38 457 ALA A CA 1
ATOM 3348 C C . ALA A 1 457 ? -40.420 4.268 -4.579 1.00 71.38 457 ALA A C 1
ATOM 3350 O O . ALA A 1 457 ? -39.661 3.306 -4.453 1.00 71.38 457 ALA A O 1
ATOM 3351 N N . GLU A 1 458 ? -40.203 5.417 -3.914 1.00 75.19 458 GLU A N 1
ATOM 3352 C CA . GLU A 1 458 ? -39.103 5.589 -2.938 1.00 75.19 458 GLU A CA 1
ATOM 3353 C C . GLU A 1 458 ? -39.211 4.555 -1.800 1.00 75.19 458 GLU A C 1
ATOM 3355 O O . GLU A 1 458 ? -38.213 3.947 -1.411 1.00 75.19 458 GLU A O 1
ATOM 3360 N N . LEU A 1 459 ? -40.420 4.314 -1.278 1.00 77.06 459 LEU A N 1
ATOM 3361 C CA . LEU A 1 459 ? -40.655 3.372 -0.179 1.00 77.06 459 LEU A CA 1
ATOM 3362 C C . LEU A 1 459 ? -40.518 1.901 -0.588 1.00 77.06 459 LEU A C 1
ATOM 3364 O O . LEU A 1 459 ? -39.959 1.120 0.179 1.00 77.06 459 LEU A O 1
ATOM 3368 N N . GLU A 1 460 ? -40.990 1.516 -1.772 1.00 80.06 460 GLU A N 1
ATOM 3369 C CA . GLU A 1 460 ? -40.829 0.163 -2.317 1.00 80.06 460 GLU A CA 1
ATOM 3370 C C . GLU A 1 460 ? -39.363 -0.161 -2.581 1.00 80.06 460 GLU A C 1
ATOM 3372 O O . GLU A 1 460 ? -38.874 -1.220 -2.172 1.00 80.06 460 GLU A O 1
ATOM 3377 N N . LEU A 1 461 ? -38.634 0.784 -3.186 1.00 81.94 461 LEU A N 1
ATOM 3378 C CA . LEU A 1 461 ? -37.204 0.643 -3.398 1.00 81.94 461 LEU A CA 1
ATOM 3379 C C . LEU A 1 461 ? -36.494 0.464 -2.053 1.00 81.94 461 LEU A C 1
ATOM 3381 O O . LEU A 1 461 ? -35.867 -0.575 -1.854 1.00 81.94 461 LEU A O 1
ATOM 3385 N N . LEU A 1 462 ? -36.667 1.393 -1.102 1.00 83.81 462 LEU A N 1
ATOM 3386 C CA . LEU A 1 462 ? -36.071 1.316 0.241 1.00 83.81 462 LEU A CA 1
ATOM 3387 C C . LEU A 1 462 ? -36.466 0.044 1.016 1.00 83.81 462 LEU A C 1
ATOM 3389 O O . LEU A 1 462 ? -35.648 -0.480 1.771 1.00 83.81 462 LEU A O 1
ATOM 3393 N N . ALA A 1 463 ? -37.678 -0.486 0.825 1.00 84.62 463 ALA A N 1
ATOM 3394 C CA . ALA A 1 463 ? -38.101 -1.754 1.418 1.00 84.62 463 ALA A CA 1
ATOM 3395 C C . ALA A 1 463 ? -37.346 -2.963 0.842 1.00 84.62 463 ALA A C 1
ATOM 3397 O O . ALA A 1 463 ? -37.124 -3.936 1.564 1.00 84.62 463 ALA A O 1
ATOM 3398 N N . SER A 1 464 ? -36.917 -2.894 -0.421 1.00 85.94 464 SER A N 1
ATOM 3399 C CA . SER A 1 464 ? -36.179 -3.959 -1.109 1.00 85.94 464 SER A CA 1
ATOM 3400 C C . SER A 1 464 ? -34.662 -3.969 -0.847 1.00 85.94 464 SER A C 1
ATOM 3402 O O . SER A 1 464 ? -34.018 -5.000 -1.070 1.00 85.94 464 SER A O 1
ATOM 3404 N N . LEU A 1 465 ? -34.076 -2.858 -0.376 1.00 88.50 465 LEU A N 1
ATOM 3405 C CA . LEU A 1 465 ? -32.627 -2.739 -0.159 1.00 88.50 465 LEU A CA 1
ATOM 3406 C C . LEU A 1 465 ? -32.191 -3.400 1.155 1.00 88.50 465 LEU A C 1
ATOM 3408 O O . LEU A 1 465 ? -32.595 -2.998 2.247 1.00 88.50 465 LEU A O 1
ATOM 3412 N N . HIS A 1 466 ? -31.296 -4.380 1.049 1.00 90.31 466 HIS A N 1
ATOM 3413 C CA . HIS A 1 466 ? -30.725 -5.099 2.185 1.00 90.31 466 HIS A CA 1
ATOM 3414 C C . HIS A 1 466 ? -29.215 -5.257 1.969 1.00 90.31 466 HIS A C 1
ATOM 3416 O O . HIS A 1 466 ? -28.758 -6.261 1.435 1.00 90.31 466 HIS A O 1
ATOM 3422 N N . HIS A 1 467 ? -28.438 -4.245 2.365 1.00 93.75 467 HIS A N 1
ATOM 3423 C CA . HIS A 1 467 ? -26.977 -4.272 2.274 1.00 93.75 467 HIS A CA 1
ATOM 3424 C C . HIS A 1 467 ? -26.326 -3.582 3.480 1.00 93.75 467 HIS A C 1
ATOM 3426 O O . HIS A 1 467 ? -26.841 -2.583 3.984 1.00 93.75 467 HIS A O 1
ATOM 3432 N N . ARG A 1 468 ? -25.173 -4.085 3.945 1.00 92.88 468 ARG A N 1
ATOM 3433 C CA . ARG A 1 468 ? -24.496 -3.593 5.163 1.00 92.88 468 ARG A CA 1
ATOM 3434 C C . ARG A 1 468 ? -24.083 -2.117 5.085 1.00 92.88 468 ARG A C 1
ATOM 3436 O O . ARG A 1 468 ? -24.103 -1.448 6.117 1.00 92.88 468 ARG A O 1
ATOM 3443 N N . ASN A 1 469 ? -23.779 -1.603 3.890 1.00 95.62 469 ASN A N 1
ATOM 3444 C CA . ASN A 1 469 ? -23.393 -0.203 3.654 1.00 95.62 469 ASN A CA 1
ATOM 3445 C C . ASN A 1 469 ? -24.514 0.685 3.082 1.00 95.62 469 ASN A C 1
ATOM 3447 O O . ASN A 1 469 ? -24.265 1.830 2.711 1.00 95.62 469 ASN A O 1
ATOM 3451 N N . ILE A 1 470 ? -25.754 0.200 3.044 1.00 93.75 470 ILE A N 1
ATOM 3452 C CA . ILE A 1 470 ? -26.945 1.028 2.804 1.00 93.75 470 ILE A CA 1
ATOM 3453 C C . ILE A 1 470 ? -27.660 1.217 4.148 1.00 93.75 470 ILE A C 1
ATOM 3455 O O . ILE A 1 470 ? -27.535 0.383 5.049 1.00 93.75 470 ILE A O 1
ATOM 3459 N N . VAL A 1 471 ? -28.365 2.336 4.326 1.00 90.81 471 VAL A N 1
ATOM 3460 C CA . VAL A 1 471 ? -29.175 2.562 5.526 1.00 90.81 471 VAL A CA 1
ATOM 3461 C C . VAL A 1 471 ? -30.290 1.512 5.625 1.00 90.81 471 VAL A C 1
ATOM 3463 O O . VAL A 1 471 ? -31.102 1.348 4.715 1.00 90.81 471 VAL A O 1
ATOM 3466 N N . ARG A 1 472 ? -30.362 0.785 6.742 1.00 89.69 472 ARG A N 1
ATOM 3467 C CA . ARG A 1 472 ? -31.438 -0.178 6.981 1.00 89.69 472 ARG A CA 1
ATOM 3468 C C . ARG A 1 472 ? -32.754 0.562 7.208 1.00 89.69 472 ARG A C 1
ATOM 3470 O O . ARG A 1 472 ? -32.924 1.242 8.222 1.00 89.69 472 ARG A O 1
ATOM 3477 N N . PHE A 1 473 ? -33.696 0.378 6.292 1.00 89.81 473 PHE A N 1
ATOM 3478 C CA . PHE A 1 473 ? -35.094 0.759 6.466 1.00 89.81 473 PHE A CA 1
ATOM 3479 C C . PHE A 1 473 ? -35.794 -0.210 7.432 1.00 89.81 473 PHE A C 1
ATOM 3481 O O . PHE A 1 473 ? -35.704 -1.429 7.274 1.00 89.81 473 PHE A O 1
ATOM 3488 N N . TYR A 1 474 ? -36.483 0.327 8.442 1.00 87.94 474 TYR A N 1
ATOM 3489 C CA . TYR A 1 474 ? -37.291 -0.462 9.379 1.00 87.94 474 TYR A CA 1
ATOM 3490 C C . TYR A 1 474 ? -38.770 -0.470 9.003 1.00 87.94 474 TYR A C 1
ATOM 3492 O O . TYR A 1 474 ? -39.427 -1.494 9.168 1.00 87.94 474 TYR A O 1
ATOM 3500 N N . GLY A 1 475 ? -39.291 0.656 8.516 1.00 85.88 475 GLY A N 1
ATOM 3501 C CA . GLY A 1 475 ? -40.707 0.796 8.215 1.00 85.88 475 GLY A CA 1
ATOM 3502 C C . GLY A 1 475 ? -41.176 2.243 8.155 1.00 85.88 475 GLY A C 1
ATOM 3503 O O . GLY A 1 475 ? -40.380 3.183 8.186 1.00 85.88 475 GLY A O 1
ATOM 3504 N N . VAL A 1 476 ? -42.490 2.412 8.079 1.00 86.56 476 VAL A N 1
ATOM 3505 C CA . VAL A 1 476 ? -43.161 3.711 7.948 1.00 86.56 476 VAL A CA 1
ATOM 3506 C C . VAL A 1 476 ? -44.293 3.856 8.958 1.00 86.56 476 VAL A C 1
ATOM 3508 O O . VAL A 1 476 ? -45.032 2.907 9.204 1.00 86.56 476 VAL A O 1
ATOM 3511 N N . ALA A 1 477 ? -44.433 5.051 9.529 1.00 84.44 477 ALA A N 1
ATOM 3512 C CA . ALA A 1 477 ? -45.496 5.418 10.463 1.00 84.44 477 ALA A CA 1
ATOM 3513 C C . ALA A 1 477 ? -46.254 6.660 9.975 1.00 84.44 477 ALA A C 1
ATOM 3515 O O . ALA A 1 477 ? -45.688 7.497 9.273 1.00 84.44 477 ALA A O 1
ATOM 3516 N N . TRP A 1 478 ? -47.522 6.779 10.363 1.00 80.25 478 TRP A N 1
ATOM 3517 C CA . TRP A 1 478 ? -48.382 7.943 10.131 1.00 80.25 478 TRP A CA 1
ATOM 3518 C C . TRP A 1 478 ? -49.600 7.876 11.060 1.00 80.25 478 TRP A C 1
ATOM 3520 O O . TRP A 1 478 ? -50.097 6.784 11.351 1.00 80.25 478 TRP A O 1
ATOM 3530 N N . ASN A 1 479 ? -50.110 9.046 11.456 1.00 70.62 479 ASN A N 1
ATOM 3531 C CA . ASN A 1 479 ? -51.421 9.212 12.108 1.00 70.62 479 ASN A CA 1
ATOM 3532 C C . ASN A 1 479 ? -52.414 10.007 11.231 1.00 70.62 479 ASN A C 1
ATOM 3534 O O . ASN A 1 479 ? -53.595 10.094 11.545 1.00 70.62 479 ASN A O 1
ATOM 3538 N N . SER A 1 480 ? -51.926 10.611 10.149 1.00 65.31 480 SER A N 1
ATOM 3539 C CA . SER A 1 480 ? -52.639 11.463 9.194 1.00 65.31 480 SER A CA 1
ATOM 3540 C C . SER A 1 480 ? -51.819 11.540 7.894 1.00 65.31 480 SER A C 1
ATOM 3542 O O . SER A 1 480 ? -50.626 11.220 7.938 1.00 65.31 480 SER A O 1
ATOM 3544 N N . PRO A 1 481 ? -52.386 12.003 6.762 1.00 56.12 481 PRO A N 1
ATOM 3545 C CA . PRO A 1 481 ? -51.620 12.218 5.529 1.00 56.12 481 PRO A CA 1
ATOM 3546 C C . PRO A 1 481 ? -50.366 13.088 5.749 1.00 56.12 481 PRO A C 1
ATOM 3548 O O . PRO A 1 481 ? -49.267 12.710 5.348 1.00 56.12 481 PRO A O 1
ATOM 3551 N N . ASP A 1 482 ? -50.498 14.175 6.518 1.00 62.91 482 ASP A N 1
ATOM 3552 C CA . ASP A 1 482 ? -49.427 15.145 6.807 1.00 62.91 482 ASP A CA 1
ATOM 3553 C C . ASP A 1 482 ? -48.453 14.722 7.930 1.00 62.91 482 ASP A C 1
ATOM 3555 O O . ASP A 1 482 ? -47.740 15.551 8.510 1.00 62.91 482 ASP A O 1
ATOM 3559 N N . SER A 1 483 ? -48.423 13.432 8.284 1.00 71.88 483 SER A N 1
ATOM 3560 C CA . SER A 1 483 ? -47.516 12.880 9.303 1.00 71.88 483 SER A CA 1
ATOM 3561 C C . SER A 1 483 ? -46.754 11.624 8.865 1.00 71.88 483 SER A C 1
ATOM 3563 O O . SER A 1 483 ? -46.293 10.865 9.719 1.00 71.88 483 SER A O 1
ATOM 3565 N N . LEU A 1 484 ? -46.563 11.424 7.555 1.00 80.88 484 LEU A N 1
ATOM 3566 C CA . LEU A 1 484 ? -45.744 10.328 7.032 1.00 80.88 484 LEU A CA 1
ATOM 3567 C C . LEU A 1 484 ? -44.289 10.416 7.530 1.00 80.88 484 LEU A C 1
ATOM 3569 O O . LEU A 1 484 ? -43.565 11.379 7.264 1.00 80.88 484 LEU A O 1
ATOM 3573 N N . CYS A 1 485 ? -43.856 9.360 8.212 1.00 85.12 485 CYS A N 1
ATOM 3574 C CA . CYS A 1 485 ? -42.550 9.212 8.841 1.00 85.12 485 CYS A CA 1
ATOM 3575 C C . CYS A 1 485 ? -41.851 7.941 8.347 1.00 85.12 485 CYS A C 1
ATOM 3577 O O . CYS A 1 485 ? -42.298 6.831 8.626 1.00 85.12 485 CYS A O 1
ATOM 3579 N N . ILE A 1 486 ? -40.722 8.106 7.657 1.00 86.25 486 ILE A N 1
ATOM 3580 C CA . ILE A 1 486 ? -39.848 7.023 7.185 1.00 86.25 486 ILE A CA 1
ATOM 3581 C C . ILE A 1 486 ? -38.824 6.714 8.284 1.00 86.25 486 ILE A C 1
ATOM 3583 O O . ILE A 1 486 ? -38.089 7.611 8.701 1.00 86.25 486 ILE A O 1
ATOM 3587 N N . VAL A 1 487 ? -38.773 5.469 8.766 1.00 89.06 487 VAL A N 1
ATOM 3588 C CA . VAL A 1 487 ? -37.963 5.062 9.927 1.00 89.06 487 VAL A CA 1
ATOM 3589 C C . VAL A 1 487 ? -36.798 4.168 9.499 1.00 89.06 487 VAL A C 1
ATOM 3591 O O . VAL A 1 487 ? -36.990 3.132 8.858 1.00 89.06 487 VAL A O 1
ATOM 3594 N N . THR A 1 488 ? -35.579 4.552 9.880 1.00 90.56 488 THR A N 1
ATOM 3595 C CA . THR A 1 488 ? -34.327 3.877 9.495 1.00 90.56 488 THR A CA 1
ATOM 3596 C C . THR A 1 488 ? -33.367 3.718 10.677 1.00 90.56 488 THR A C 1
ATOM 3598 O O . THR A 1 488 ? -33.567 4.294 11.751 1.00 90.56 488 THR A O 1
ATOM 3601 N N . GLU A 1 489 ? -32.279 2.964 10.494 1.00 89.50 489 GLU A N 1
ATOM 3602 C CA . GLU A 1 489 ? -31.171 2.963 11.457 1.00 89.50 489 GLU A CA 1
ATOM 3603 C C . GLU A 1 489 ? -30.591 4.372 11.674 1.00 89.50 489 GLU A C 1
ATOM 3605 O O . GLU A 1 489 ? -30.644 5.239 10.797 1.00 89.50 489 GLU A O 1
ATOM 3610 N N . TYR A 1 490 ? -30.043 4.600 12.869 1.00 86.62 490 TYR A N 1
ATOM 3611 C CA . TYR A 1 490 ? -29.390 5.852 13.240 1.00 86.62 490 TYR A CA 1
ATOM 3612 C C . TYR A 1 490 ? -27.866 5.724 13.121 1.00 86.62 490 TYR A C 1
ATOM 3614 O O . TYR A 1 490 ? -27.217 5.066 13.940 1.00 86.62 490 TYR A O 1
ATOM 3622 N N . ALA A 1 491 ? -27.284 6.413 12.140 1.00 84.81 491 ALA A N 1
ATOM 3623 C CA . ALA A 1 491 ? -25.840 6.574 12.029 1.00 84.81 491 ALA A CA 1
ATOM 3624 C C . ALA A 1 491 ? -25.303 7.481 13.154 1.00 84.81 491 ALA A C 1
ATOM 3626 O O . ALA A 1 491 ? -25.846 8.551 13.436 1.00 84.81 491 ALA A O 1
ATOM 3627 N N . ARG A 1 492 ? -24.240 7.042 13.839 1.00 77.25 492 ARG A N 1
ATOM 3628 C CA . ARG A 1 492 ? -23.743 7.699 15.063 1.00 77.25 492 ARG A CA 1
ATOM 3629 C C . ARG A 1 492 ? -22.805 8.880 14.810 1.00 77.25 492 ARG A C 1
ATOM 3631 O O . ARG A 1 492 ? -22.773 9.772 15.651 1.00 77.25 492 ARG A O 1
ATOM 3638 N N . LYS A 1 493 ? -22.058 8.866 13.704 1.00 71.81 493 LYS A N 1
ATOM 3639 C CA . LYS A 1 493 ? -21.023 9.843 13.325 1.00 71.81 493 LYS A CA 1
ATOM 3640 C C . LYS A 1 493 ? -21.519 10.768 12.192 1.00 71.81 493 LYS A C 1
ATOM 3642 O O . LYS A 1 493 ? -20.741 11.106 11.318 1.00 71.81 493 LYS A O 1
ATOM 3647 N N . SER A 1 494 ? -22.806 11.143 12.220 1.00 80.38 494 SER A N 1
ATOM 3648 C CA . SER A 1 494 ? -23.464 12.079 11.280 1.00 80.38 494 SER A CA 1
ATOM 3649 C C . SER A 1 494 ? -23.188 11.795 9.787 1.00 80.38 494 SER A C 1
ATOM 3651 O O . SER A 1 494 ? -23.159 10.622 9.402 1.00 80.38 494 SER A O 1
ATOM 3653 N N . SER A 1 495 ? -23.104 12.830 8.941 1.00 87.75 495 SER A N 1
ATOM 3654 C CA . SER A 1 495 ? -22.836 12.735 7.500 1.00 87.75 495 SER A CA 1
ATOM 3655 C C . SER A 1 495 ? -21.390 13.103 7.180 1.00 87.75 495 SER A C 1
ATOM 3657 O O . SER A 1 495 ? -20.792 13.953 7.837 1.00 87.75 495 SER A O 1
ATOM 3659 N N . LEU A 1 496 ? -20.832 12.487 6.139 1.00 89.38 496 LEU A N 1
ATOM 3660 C CA . LEU A 1 496 ? -19.444 12.675 5.723 1.00 89.38 496 LEU A CA 1
ATOM 3661 C C . LEU A 1 496 ? -19.122 14.139 5.365 1.00 89.38 496 LEU A C 1
ATOM 3663 O O . LEU A 1 496 ? -18.028 14.614 5.659 1.00 89.38 496 LEU A O 1
ATOM 3667 N N . GLU A 1 497 ? -20.093 14.888 4.836 1.00 87.81 497 GLU A N 1
ATOM 3668 C CA . GLU A 1 497 ? -19.980 16.338 4.598 1.00 87.81 497 GLU A CA 1
ATOM 3669 C C . GLU A 1 497 ? -19.522 17.118 5.853 1.00 87.81 497 GLU A C 1
ATOM 3671 O O . GLU A 1 497 ? -18.732 18.051 5.747 1.00 87.81 497 GLU A O 1
ATOM 3676 N N . GLU A 1 498 ? -19.935 16.721 7.064 1.00 84.19 498 GLU A N 1
ATOM 3677 C CA . GLU A 1 498 ? -19.535 17.384 8.320 1.00 84.19 498 GLU A CA 1
ATOM 3678 C C . GLU A 1 498 ? -18.054 17.161 8.700 1.00 84.19 498 GLU A C 1
ATOM 3680 O O . GLU A 1 498 ? -17.487 17.918 9.494 1.00 84.19 498 GLU A O 1
ATOM 3685 N N . TYR A 1 499 ? -17.407 16.166 8.090 1.00 84.06 499 TYR A N 1
ATOM 3686 C CA . TYR A 1 499 ? -15.975 15.890 8.222 1.00 84.06 499 TYR A CA 1
ATOM 3687 C C . TYR A 1 499 ? -15.180 16.621 7.138 1.00 84.06 499 TYR A C 1
ATOM 3689 O O . TYR A 1 499 ? -14.095 17.122 7.418 1.00 84.06 499 TYR A O 1
ATOM 3697 N N . LEU A 1 500 ? -15.733 16.729 5.923 1.00 81.56 500 LEU A N 1
ATOM 3698 C CA . LEU A 1 500 ? -15.067 17.357 4.777 1.00 81.56 500 LEU A CA 1
ATOM 3699 C C . LEU A 1 500 ? -15.101 18.898 4.810 1.00 81.56 500 LEU A C 1
ATOM 3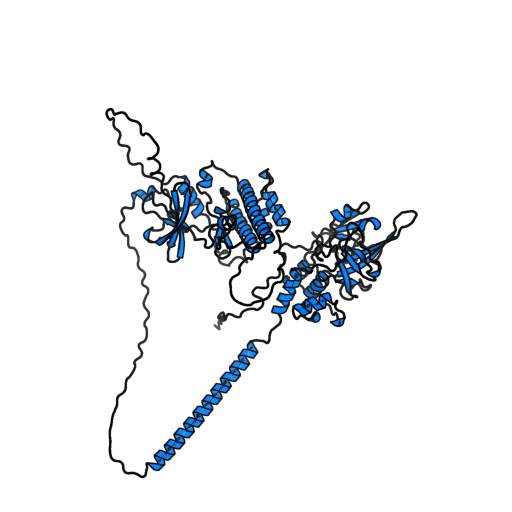701 O O . LEU A 1 500 ? -14.167 19.531 4.316 1.00 81.56 500 LEU A O 1
ATOM 3705 N N . ARG A 1 501 ? -16.119 19.515 5.437 1.00 78.94 501 ARG A N 1
ATOM 3706 C CA . ARG A 1 501 ? -16.269 20.984 5.544 1.00 78.94 501 ARG A CA 1
ATOM 3707 C C . ARG A 1 501 ? -15.000 21.694 6.069 1.00 78.94 501 ARG A C 1
ATOM 3709 O O . ARG A 1 501 ? -14.467 21.311 7.115 1.00 78.94 501 ARG A O 1
ATOM 3716 N N . PRO A 1 502 ? -14.565 22.809 5.441 1.00 64.50 502 PRO A N 1
ATOM 3717 C CA . PRO A 1 502 ? -13.455 23.624 5.932 1.00 64.50 502 PRO A CA 1
ATOM 3718 C C . PRO A 1 502 ? -13.660 24.122 7.370 1.00 64.50 502 PRO A C 1
ATOM 3720 O O . PRO A 1 502 ? -14.670 24.743 7.706 1.00 64.50 502 PRO A O 1
ATOM 3723 N N . ARG A 1 503 ? -12.668 23.879 8.233 1.00 63.47 503 ARG A N 1
ATOM 3724 C CA . ARG A 1 503 ? -12.749 24.200 9.664 1.00 63.47 503 ARG A CA 1
ATOM 3725 C C . ARG A 1 503 ? -12.587 25.704 9.909 1.00 63.47 503 ARG A C 1
ATOM 3727 O O . ARG A 1 503 ? -11.511 26.255 9.676 1.00 63.47 503 ARG A O 1
ATOM 3734 N N . GLN A 1 504 ? -13.608 26.361 10.461 1.00 51.94 504 GLN A N 1
ATOM 3735 C CA . GLN A 1 504 ? -13.441 27.721 10.985 1.00 51.94 504 GLN A CA 1
ATOM 3736 C C . GLN A 1 504 ? -12.571 27.724 12.255 1.00 51.94 504 GLN A C 1
ATOM 3738 O O . GLN A 1 504 ? -12.633 26.805 13.080 1.00 51.94 504 GLN A O 1
ATOM 3743 N N . ARG A 1 505 ? -11.741 28.766 12.410 1.00 39.56 505 ARG A N 1
ATOM 3744 C CA . ARG A 1 505 ? -10.831 28.926 13.556 1.00 39.56 505 ARG A CA 1
ATOM 3745 C C . ARG A 1 505 ? -11.638 28.996 14.858 1.00 39.56 505 ARG A C 1
ATOM 3747 O O . ARG A 1 505 ? -12.389 29.941 15.056 1.00 39.56 505 ARG A O 1
ATOM 3754 N N . GLY A 1 506 ? -11.447 28.010 15.736 1.00 43.38 506 GLY A N 1
ATOM 3755 C CA . GLY A 1 506 ? -12.087 27.936 17.056 1.00 43.38 506 GLY A CA 1
ATOM 3756 C C . GLY A 1 506 ? -13.053 26.762 17.259 1.00 43.38 506 GLY A C 1
ATOM 3757 O O . GLY A 1 506 ? -13.377 26.464 18.402 1.00 43.38 506 GLY A O 1
ATOM 3758 N N . SER A 1 507 ? -13.480 26.053 16.205 1.00 44.78 507 SER A N 1
ATOM 3759 C CA . SER A 1 507 ? -14.358 24.879 16.365 1.00 44.78 507 SER A CA 1
ATOM 3760 C C . SER A 1 507 ? -13.584 23.631 16.819 1.00 44.78 507 SER A C 1
ATOM 3762 O O . SER A 1 507 ? -12.659 23.170 16.138 1.00 44.78 507 SER A O 1
ATOM 3764 N N . SER A 1 508 ? -13.978 23.059 17.957 1.00 45.44 508 SER A N 1
ATOM 3765 C CA . SER A 1 508 ? -13.372 21.870 18.574 1.00 45.44 508 SER A CA 1
ATOM 3766 C C . SER A 1 508 ? -13.859 20.532 18.002 1.00 45.44 508 SER A C 1
ATOM 3768 O O . SER A 1 508 ? -13.097 19.571 18.013 1.00 45.44 508 SER A O 1
ATOM 3770 N N . ASP A 1 509 ? -15.068 20.464 17.441 1.00 46.22 509 ASP A N 1
ATOM 3771 C CA . ASP A 1 509 ? -15.874 19.235 17.579 1.00 46.22 509 ASP A CA 1
ATOM 3772 C C . ASP A 1 509 ? -15.789 18.209 16.433 1.00 46.22 509 ASP A C 1
ATOM 3774 O O . ASP A 1 509 ? -16.148 17.051 16.640 1.00 46.22 509 ASP A O 1
ATOM 3778 N N . SER A 1 510 ? -15.308 18.580 15.239 1.00 53.28 510 SER A N 1
ATOM 3779 C CA . SER A 1 510 ? -15.149 17.617 14.131 1.00 53.28 510 SER A CA 1
ATOM 3780 C C . SER A 1 510 ? -13.778 16.925 14.182 1.00 53.28 510 SER A C 1
ATOM 3782 O O . SER A 1 510 ? -12.734 17.582 14.254 1.00 53.28 510 SER A O 1
ATOM 3784 N N . GLU A 1 511 ? -13.769 15.595 14.170 1.00 63.69 511 GLU A N 1
ATOM 3785 C CA . GLU A 1 511 ? -12.572 14.744 14.167 1.00 63.69 511 GLU A CA 1
ATOM 3786 C C . GLU A 1 511 ? -12.051 14.601 12.728 1.00 63.69 511 GLU A C 1
ATOM 3788 O O . GLU A 1 511 ? -12.821 14.269 11.833 1.00 63.69 511 GLU A O 1
ATOM 3793 N N . ARG A 1 512 ? -10.759 14.849 12.469 1.00 71.50 512 ARG A N 1
ATOM 3794 C CA . ARG A 1 512 ? -10.199 14.655 11.117 1.00 71.50 512 ARG A CA 1
ATOM 3795 C C . ARG A 1 512 ? -10.145 13.170 10.765 1.00 71.50 512 ARG A C 1
ATOM 3797 O O . ARG A 1 512 ? -9.659 12.376 11.567 1.00 71.50 512 ARG A O 1
ATOM 3804 N N . LEU A 1 513 ? -10.566 12.828 9.548 1.00 80.81 513 LEU A N 1
ATOM 3805 C CA . LEU A 1 513 ? -10.500 11.455 9.054 1.00 80.81 513 LEU A CA 1
ATOM 3806 C C . LEU A 1 513 ? -9.045 11.021 8.825 1.00 80.81 513 LEU A C 1
ATOM 3808 O O . LEU A 1 513 ? -8.257 11.730 8.196 1.00 80.81 513 LEU A O 1
ATOM 3812 N N . THR A 1 514 ? -8.695 9.835 9.319 1.00 81.69 514 THR A N 1
ATOM 3813 C CA . THR A 1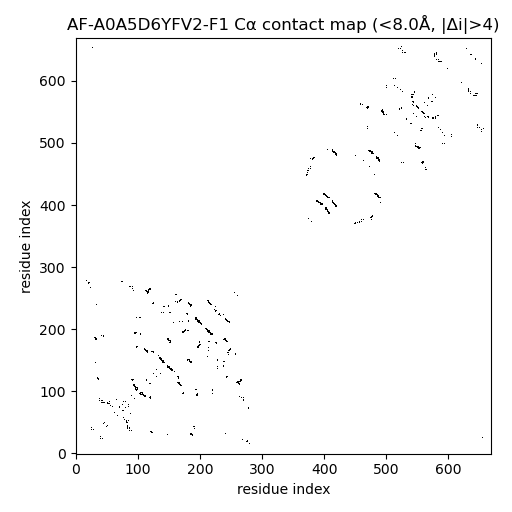 514 ? -7.418 9.177 9.012 1.00 81.69 514 THR A CA 1
ATOM 3814 C C . THR A 1 514 ? -7.493 8.456 7.666 1.00 81.69 514 THR A C 1
ATOM 3816 O O . THR A 1 514 ? -8.576 8.075 7.222 1.00 81.69 514 THR A O 1
ATOM 3819 N N . TRP A 1 515 ? -6.346 8.197 7.028 1.00 82.25 515 TRP A N 1
ATOM 3820 C CA . TRP A 1 515 ? -6.312 7.485 5.742 1.00 82.25 515 TRP A CA 1
ATOM 3821 C C . TRP A 1 515 ? -7.011 6.113 5.799 1.00 82.25 515 TRP A C 1
ATOM 3823 O O . TRP A 1 515 ? -7.811 5.791 4.928 1.00 82.25 515 TRP A O 1
ATOM 3833 N N . MET A 1 516 ? -6.822 5.357 6.886 1.00 82.31 516 MET A N 1
ATOM 3834 C CA . MET A 1 516 ? -7.514 4.082 7.121 1.00 82.31 516 MET A CA 1
ATOM 3835 C C . MET A 1 516 ? -9.043 4.239 7.241 1.00 82.31 516 MET A C 1
ATOM 3837 O O . MET A 1 516 ? -9.791 3.393 6.752 1.00 82.31 516 MET A O 1
ATOM 3841 N N . GLN A 1 517 ? -9.532 5.318 7.867 1.00 87.06 517 GLN A N 1
ATOM 3842 C CA . GLN A 1 517 ? -10.969 5.624 7.894 1.00 87.06 517 GLN A CA 1
ATOM 3843 C C . GLN A 1 517 ? -11.469 5.989 6.491 1.00 87.06 517 GLN A C 1
ATOM 3845 O O . GLN A 1 517 ? -12.512 5.494 6.077 1.00 87.06 517 GLN A O 1
ATOM 3850 N N . VAL A 1 518 ? -10.708 6.786 5.735 1.00 88.19 518 VAL A N 1
ATOM 3851 C CA . VAL A 1 518 ? -11.032 7.153 4.349 1.00 88.19 518 VAL A CA 1
ATOM 3852 C C . VAL A 1 518 ? -11.083 5.928 3.428 1.00 88.19 518 VAL A C 1
ATOM 3854 O O . VAL A 1 518 ? -12.084 5.753 2.742 1.00 88.19 518 VAL A O 1
ATOM 3857 N N . GLN A 1 519 ? -10.104 5.018 3.475 1.00 86.94 519 GLN A N 1
ATOM 3858 C CA . GLN A 1 519 ? -10.150 3.748 2.734 1.00 86.94 519 GLN A CA 1
ATOM 3859 C C . GLN A 1 519 ? -11.375 2.902 3.103 1.00 86.94 519 GLN A C 1
ATOM 3861 O O . GLN A 1 519 ? -12.058 2.394 2.215 1.00 86.94 519 GLN A O 1
ATOM 3866 N N . LYS A 1 520 ? -11.707 2.799 4.396 1.00 90.00 520 LYS A N 1
ATOM 3867 C CA . LYS A 1 520 ? -12.893 2.063 4.864 1.00 90.00 520 LYS A CA 1
ATOM 3868 C C . LYS A 1 520 ? -14.211 2.696 4.393 1.00 90.00 520 LYS A C 1
ATOM 3870 O O . LYS A 1 520 ? -15.172 1.979 4.111 1.00 90.00 520 LYS A O 1
ATOM 3875 N N . ILE A 1 521 ? -14.257 4.025 4.297 1.00 92.69 521 ILE A N 1
ATOM 3876 C CA . ILE A 1 521 ? -15.398 4.778 3.765 1.00 92.69 521 ILE A CA 1
ATOM 3877 C C . ILE A 1 521 ? -15.516 4.558 2.252 1.00 92.69 521 ILE A C 1
ATOM 3879 O O . ILE A 1 521 ? -16.598 4.197 1.799 1.00 92.69 521 ILE A O 1
ATOM 3883 N N . MET A 1 522 ? -14.422 4.694 1.492 1.00 93.69 522 MET A N 1
ATOM 3884 C CA . MET A 1 522 ? -14.405 4.453 0.041 1.00 93.69 522 MET A CA 1
ATOM 3885 C C . MET A 1 522 ? -14.852 3.025 -0.296 1.00 93.69 522 MET A C 1
ATOM 3887 O O . MET A 1 522 ? -15.805 2.856 -1.053 1.00 93.69 522 MET A O 1
ATOM 3891 N N . ALA A 1 523 ? -14.262 2.009 0.348 1.00 93.38 523 ALA A N 1
ATOM 3892 C CA . ALA A 1 523 ? -14.666 0.611 0.189 1.00 93.38 523 ALA A CA 1
ATOM 3893 C C . ALA A 1 523 ? -16.172 0.422 0.447 1.00 93.38 523 ALA A C 1
ATOM 3895 O O . ALA A 1 523 ? -16.891 -0.075 -0.411 1.00 93.38 523 ALA A O 1
ATOM 3896 N N . GLY A 1 524 ? -16.684 0.914 1.583 1.00 95.00 524 GLY A N 1
ATOM 3897 C CA . GLY A 1 524 ? -18.101 0.773 1.925 1.00 95.00 524 GLY A CA 1
ATOM 3898 C C . GLY A 1 524 ? -19.064 1.492 0.968 1.00 95.00 524 GLY A C 1
ATOM 3899 O O . GLY A 1 524 ? -20.175 1.011 0.755 1.00 95.00 524 GLY A O 1
ATOM 3900 N N . VAL A 1 525 ? -18.667 2.624 0.377 1.00 96.19 525 VAL A N 1
ATOM 3901 C CA . VAL A 1 525 ? -19.467 3.301 -0.659 1.00 96.19 525 VAL A CA 1
ATOM 3902 C C . VAL A 1 525 ? -19.437 2.511 -1.973 1.00 96.19 525 VAL A C 1
ATOM 3904 O O . VAL A 1 525 ? -20.488 2.346 -2.591 1.00 96.19 525 VAL A O 1
ATOM 3907 N N . ALA A 1 526 ? -18.279 1.980 -2.375 1.00 95.94 526 ALA A N 1
ATOM 3908 C CA . ALA A 1 526 ? -18.148 1.158 -3.577 1.00 95.94 526 ALA A CA 1
ATOM 3909 C C . ALA A 1 526 ? -18.937 -0.164 -3.458 1.00 95.94 526 ALA A C 1
ATOM 3911 O O . ALA A 1 526 ? -19.714 -0.479 -4.359 1.00 95.94 526 ALA A O 1
ATOM 3912 N N . ASP A 1 527 ? -18.836 -0.864 -2.319 1.00 95.56 527 ASP A N 1
ATOM 3913 C CA . ASP A 1 527 ? -19.630 -2.058 -1.979 1.00 95.56 527 ASP A CA 1
ATOM 3914 C C . ASP A 1 527 ? -21.145 -1.760 -2.102 1.00 95.56 527 ASP A C 1
ATOM 3916 O O . ASP A 1 527 ? -21.915 -2.521 -2.692 1.00 95.56 527 ASP A O 1
ATOM 3920 N N . ALA A 1 528 ? -21.597 -0.619 -1.560 1.00 95.06 528 ALA A N 1
ATOM 3921 C CA . ALA A 1 528 ? -23.003 -0.213 -1.607 1.00 95.06 528 ALA A CA 1
ATOM 3922 C C . ALA A 1 528 ? -23.495 0.131 -3.017 1.00 95.06 528 ALA A C 1
ATOM 3924 O O . ALA A 1 528 ? -24.635 -0.193 -3.353 1.00 95.06 528 ALA A O 1
ATOM 3925 N N . LEU A 1 529 ? -22.661 0.779 -3.832 1.00 95.06 529 LEU A N 1
ATOM 3926 C CA . LEU A 1 529 ? -23.018 1.119 -5.203 1.00 95.06 529 LEU A CA 1
ATOM 3927 C C . LEU A 1 529 ? -23.010 -0.122 -6.107 1.00 95.06 529 LEU A C 1
ATOM 3929 O O . LEU A 1 529 ? -23.912 -0.279 -6.925 1.00 95.06 529 LEU A O 1
ATOM 3933 N N . GLN A 1 530 ? -22.077 -1.059 -5.891 1.00 95.50 530 GLN A N 1
ATOM 3934 C CA . GLN A 1 530 ? -22.067 -2.354 -6.573 1.00 95.50 530 GLN A CA 1
ATOM 3935 C C . GLN A 1 530 ? -23.363 -3.125 -6.317 1.00 95.50 530 GLN A C 1
ATOM 3937 O O . GLN A 1 530 ? -23.973 -3.613 -7.266 1.00 95.50 530 GLN A O 1
ATOM 3942 N N . TYR A 1 531 ? -23.828 -3.172 -5.065 1.00 95.25 531 TYR A N 1
ATOM 3943 C CA . TYR A 1 531 ? -25.105 -3.797 -4.712 1.00 95.25 531 TYR A CA 1
ATOM 3944 C C . TYR A 1 531 ? -26.311 -3.172 -5.440 1.00 95.25 531 TYR A C 1
ATOM 3946 O O . TYR A 1 531 ? -27.258 -3.887 -5.752 1.00 95.25 531 TYR A O 1
ATOM 3954 N N . LEU A 1 532 ? -26.303 -1.860 -5.710 1.00 92.44 532 LEU A N 1
ATOM 3955 C CA . LEU A 1 532 ? -27.386 -1.172 -6.428 1.00 92.44 532 LEU A CA 1
ATOM 3956 C C . LEU A 1 532 ? -27.323 -1.410 -7.945 1.00 92.44 532 LEU A C 1
ATOM 3958 O O . LEU A 1 532 ? -28.338 -1.727 -8.570 1.00 92.44 532 LEU A O 1
ATOM 3962 N N . HIS A 1 533 ? -26.127 -1.312 -8.527 1.00 93.19 533 HIS A N 1
ATOM 3963 C CA . HIS A 1 533 ? -25.883 -1.513 -9.959 1.00 93.19 533 HIS A CA 1
ATOM 3964 C C . HIS A 1 533 ? -26.047 -2.978 -10.394 1.00 93.19 533 HIS A C 1
ATOM 3966 O O . HIS A 1 533 ? -26.387 -3.228 -11.544 1.00 93.19 533 HIS A O 1
ATOM 3972 N N . ALA A 1 534 ? -25.848 -3.941 -9.488 1.00 92.69 534 ALA A N 1
ATOM 3973 C CA . ALA A 1 534 ? -26.017 -5.377 -9.741 1.00 92.69 534 ALA A CA 1
ATOM 3974 C C . ALA A 1 534 ? -27.454 -5.901 -9.521 1.00 92.69 534 ALA A C 1
ATOM 3976 O O . ALA A 1 534 ? -27.665 -7.113 -9.479 1.00 92.69 534 ALA A O 1
ATOM 3977 N N . ARG A 1 535 ? -28.445 -5.018 -9.338 1.00 88.50 535 ARG A N 1
ATOM 3978 C CA . ARG A 1 535 ? -29.862 -5.410 -9.253 1.00 88.50 535 ARG A CA 1
ATOM 3979 C C . ARG A 1 535 ? -30.442 -5.711 -10.633 1.00 88.50 535 ARG A C 1
ATOM 3981 O O . ARG A 1 535 ? -29.932 -5.247 -11.646 1.00 88.50 535 ARG A O 1
ATOM 3988 N N . GLU A 1 536 ? -31.572 -6.411 -10.652 1.00 84.31 536 GLU A N 1
ATOM 3989 C CA . GLU A 1 536 ? -32.402 -6.588 -11.844 1.00 84.31 536 GLU A CA 1
ATOM 3990 C C . GLU A 1 536 ? -33.790 -5.957 -11.603 1.00 84.31 536 GLU A C 1
ATOM 3992 O O . GLU A 1 536 ? -34.525 -6.429 -10.731 1.00 84.31 536 GLU A O 1
ATOM 3997 N N . PRO A 1 537 ? -34.162 -4.873 -12.320 1.00 86.31 537 PRO A N 1
ATOM 3998 C CA . PRO A 1 537 ? -33.291 -4.031 -13.147 1.00 86.31 537 PRO A CA 1
ATOM 3999 C C . PRO A 1 537 ? -32.233 -3.274 -12.306 1.00 86.31 537 PRO A C 1
ATOM 4001 O O . PRO A 1 537 ? -32.455 -3.052 -11.109 1.00 86.31 537 PRO A O 1
ATOM 4004 N N . PRO A 1 538 ? -31.109 -2.839 -12.913 1.00 88.38 538 PRO A N 1
ATOM 4005 C CA . PRO A 1 538 ? -30.093 -2.037 -12.233 1.00 88.38 538 PRO A CA 1
ATOM 4006 C C . PRO A 1 538 ? -30.656 -0.737 -11.659 1.00 88.38 538 PRO A C 1
ATOM 4008 O O . PRO A 1 538 ? -31.453 -0.052 -12.303 1.00 88.38 538 PRO A O 1
ATOM 4011 N N . VAL A 1 539 ? -30.216 -0.371 -10.455 1.00 88.00 539 VAL A N 1
ATOM 4012 C CA . VAL A 1 539 ? -30.662 0.842 -9.761 1.00 88.00 539 VAL A CA 1
ATOM 4013 C C . VAL A 1 539 ? -29.515 1.842 -9.697 1.00 88.00 539 VAL A C 1
ATOM 4015 O O . VAL A 1 539 ? -28.513 1.590 -9.034 1.00 88.00 539 VAL A O 1
ATOM 4018 N N . ALA A 1 540 ? -29.682 3.003 -10.331 1.00 87.38 540 ALA A N 1
ATOM 4019 C CA . ALA A 1 540 ? -28.811 4.149 -10.087 1.00 87.38 540 ALA A CA 1
ATOM 4020 C C . ALA A 1 540 ? -29.107 4.763 -8.704 1.00 87.38 540 ALA A C 1
ATOM 4022 O O . ALA A 1 540 ? -30.265 4.864 -8.288 1.00 87.38 540 ALA A O 1
ATOM 4023 N N . HIS A 1 541 ? -28.072 5.206 -7.990 1.00 89.38 541 HIS A N 1
ATOM 4024 C CA . HIS A 1 541 ? -28.215 5.952 -6.741 1.00 89.38 541 HIS A CA 1
ATOM 4025 C C . HIS A 1 541 ? -28.780 7.356 -7.009 1.00 89.38 541 HIS A C 1
ATOM 4027 O O . HIS A 1 541 ? -29.593 7.860 -6.232 1.00 89.38 541 HIS A O 1
ATOM 4033 N N . GLY A 1 542 ? -28.357 7.998 -8.103 1.00 81.50 542 GLY A N 1
ATOM 4034 C CA . GLY A 1 542 ? -28.925 9.241 -8.641 1.00 81.50 542 GLY A CA 1
ATOM 4035 C C . GLY A 1 542 ? -28.616 10.510 -7.836 1.00 81.50 542 GLY A C 1
ATOM 4036 O O . GLY A 1 542 ? -28.769 11.616 -8.350 1.00 81.50 542 GLY A O 1
ATOM 4037 N N . ALA A 1 543 ? -28.156 10.384 -6.592 1.00 82.31 543 ALA A N 1
ATOM 4038 C CA . ALA A 1 543 ? -27.730 11.492 -5.733 1.00 82.31 543 ALA A CA 1
ATOM 4039 C C . ALA A 1 543 ? -26.536 11.092 -4.842 1.00 82.31 543 ALA A C 1
ATOM 4041 O O . ALA A 1 543 ? -26.603 11.194 -3.618 1.00 82.31 543 ALA A O 1
ATOM 4042 N N . LEU A 1 544 ? -25.473 10.521 -5.421 1.00 89.62 544 LEU A N 1
ATOM 4043 C CA . LEU A 1 544 ? -24.281 10.129 -4.657 1.00 89.62 544 LEU A CA 1
ATOM 4044 C C . LEU A 1 544 ? -23.404 11.358 -4.357 1.00 89.62 544 LEU A C 1
ATOM 4046 O O . LEU A 1 544 ? -22.952 12.037 -5.269 1.00 89.62 544 LEU A O 1
ATOM 4050 N N . GLU A 1 545 ? -23.204 11.668 -3.076 1.00 87.19 545 GLU A N 1
ATOM 4051 C CA . GLU A 1 545 ? -22.512 12.878 -2.602 1.00 87.19 545 GLU A CA 1
ATOM 4052 C C . GLU A 1 545 ? -22.240 12.794 -1.089 1.00 87.19 545 GLU A C 1
ATOM 4054 O O . GLU A 1 545 ? -22.913 12.046 -0.375 1.00 87.19 545 GLU A O 1
ATOM 4059 N N . ALA A 1 546 ? -21.306 13.595 -0.563 1.00 87.19 546 ALA A N 1
ATOM 4060 C CA . ALA A 1 546 ? -20.852 13.504 0.830 1.00 87.19 546 ALA A CA 1
ATOM 4061 C C . ALA A 1 546 ? -21.959 13.682 1.892 1.00 87.19 546 ALA A C 1
ATOM 4063 O O . ALA A 1 546 ? -21.897 13.059 2.954 1.00 87.19 546 ALA A O 1
ATOM 4064 N N . ARG A 1 547 ? -23.011 14.476 1.639 1.00 85.88 547 ARG A N 1
ATOM 4065 C CA . ARG A 1 547 ? -24.145 14.582 2.586 1.00 85.88 547 ARG A CA 1
ATOM 4066 C C . ARG A 1 547 ? -25.023 13.332 2.639 1.00 85.88 547 ARG A C 1
ATOM 4068 O O . ARG A 1 547 ? -25.685 13.110 3.651 1.00 85.88 547 ARG A O 1
ATOM 4075 N N . ASN A 1 548 ? -24.978 12.504 1.595 1.00 90.00 548 ASN A N 1
ATOM 4076 C CA . ASN A 1 548 ? -25.748 11.268 1.473 1.00 90.00 548 ASN A CA 1
ATOM 4077 C C . ASN A 1 548 ? -24.944 10.013 1.875 1.00 90.00 548 ASN A C 1
ATOM 4079 O O . ASN A 1 548 ? -25.462 8.897 1.814 1.00 90.00 548 ASN A O 1
ATOM 4083 N N . VAL A 1 549 ? -23.709 10.188 2.360 1.00 93.69 549 VAL A N 1
ATOM 4084 C CA . VAL A 1 549 ? -22.940 9.153 3.062 1.00 93.69 549 VAL A CA 1
ATOM 4085 C C . VAL A 1 549 ? -23.002 9.433 4.562 1.00 93.69 549 VAL A C 1
ATOM 4087 O O . VAL A 1 549 ? -22.405 10.394 5.044 1.00 93.69 549 VAL A O 1
ATOM 4090 N N . LEU A 1 550 ? -23.709 8.598 5.323 1.00 91.44 550 LEU A N 1
ATOM 4091 C CA . LEU A 1 550 ? -23.672 8.641 6.787 1.00 91.44 550 LEU A CA 1
ATOM 4092 C C . LEU A 1 550 ? -22.582 7.717 7.346 1.00 91.44 550 LEU A C 1
ATOM 4094 O O . LEU A 1 550 ? -22.197 6.745 6.698 1.00 91.44 550 LEU A O 1
ATOM 4098 N N . LEU A 1 551 ? -22.107 7.992 8.565 1.00 90.69 551 LEU A N 1
ATOM 4099 C CA . LEU A 1 551 ? -21.030 7.225 9.201 1.00 90.69 551 LEU A CA 1
ATOM 4100 C C . LEU A 1 551 ? -21.492 6.480 10.467 1.00 90.69 551 LEU A C 1
ATOM 4102 O O . LEU A 1 551 ? -22.081 7.044 11.401 1.00 90.69 551 LEU A O 1
ATOM 4106 N N . SER A 1 552 ? -21.185 5.182 10.537 1.00 86.50 552 SER A N 1
ATOM 4107 C CA . SER A 1 552 ? -21.332 4.387 11.764 1.00 86.50 552 SER A CA 1
ATOM 4108 C C . SER A 1 552 ? -20.330 4.843 12.840 1.00 86.50 552 SER A C 1
ATOM 4110 O O . SER A 1 552 ? -19.335 5.507 12.550 1.00 86.50 552 SER A O 1
ATOM 4112 N N . SER A 1 553 ? -20.513 4.431 14.102 1.00 82.12 553 SER A N 1
ATOM 4113 C CA . SER A 1 553 ? -19.505 4.686 15.152 1.00 82.12 553 SER A CA 1
ATOM 4114 C C . SER A 1 553 ? -18.176 3.939 14.965 1.00 82.12 553 SER A C 1
ATOM 4116 O O . SER A 1 553 ? -17.280 4.105 15.784 1.00 82.12 553 SER A O 1
ATOM 4118 N N . ARG A 1 554 ? -18.045 3.117 13.918 1.00 83.69 554 ARG A N 1
ATOM 4119 C CA . ARG A 1 554 ? -16.807 2.453 13.486 1.00 83.69 554 ARG A CA 1
ATOM 4120 C C . ARG A 1 554 ? -16.328 2.967 12.117 1.00 83.69 554 ARG A C 1
ATOM 4122 O O . ARG A 1 554 ? -15.537 2.285 11.466 1.00 83.69 554 ARG A O 1
ATOM 4129 N N . PHE A 1 555 ? -16.824 4.124 11.667 1.00 86.75 555 PHE A N 1
ATOM 4130 C CA . PHE A 1 555 ? -16.555 4.696 10.342 1.00 86.75 555 PHE A CA 1
ATOM 4131 C C . PHE A 1 555 ? -16.883 3.725 9.184 1.00 86.75 555 PHE A C 1
ATOM 4133 O O . PHE A 1 555 ? -16.182 3.686 8.179 1.00 86.75 555 PHE A O 1
ATOM 4140 N N . GLU A 1 556 ? -17.948 2.919 9.310 1.00 89.50 556 GLU A N 1
ATOM 4141 C CA . GLU A 1 556 ? -18.562 2.289 8.131 1.00 89.50 556 GLU A CA 1
ATOM 4142 C C . GLU A 1 556 ? -19.464 3.304 7.414 1.00 89.50 556 GLU A C 1
ATOM 4144 O O . GLU A 1 556 ? -20.298 3.945 8.060 1.00 89.50 556 GLU A O 1
ATOM 4149 N N . ALA A 1 557 ? -19.334 3.400 6.089 1.00 94.19 557 ALA A N 1
ATOM 4150 C CA . ALA A 1 557 ? -20.244 4.165 5.242 1.00 94.19 557 ALA A CA 1
ATOM 4151 C C . ALA A 1 557 ? -21.657 3.552 5.218 1.00 94.19 557 ALA A C 1
ATOM 4153 O O . ALA A 1 557 ? -21.816 2.328 5.181 1.00 94.19 557 ALA A O 1
ATOM 4154 N N . LYS A 1 558 ? -22.672 4.419 5.216 1.00 93.25 558 LYS A N 1
ATOM 4155 C CA . LYS A 1 558 ? -24.104 4.107 5.132 1.00 93.25 558 LYS A CA 1
ATOM 4156 C C . LYS A 1 558 ? -24.767 5.051 4.128 1.00 93.25 558 LYS A C 1
ATOM 4158 O O . LYS A 1 558 ? -25.030 6.205 4.466 1.00 93.25 558 LYS A O 1
ATOM 4163 N N . LEU A 1 559 ? -25.029 4.580 2.910 1.00 92.88 559 LEU A N 1
ATOM 4164 C CA . LEU A 1 559 ? -25.712 5.378 1.888 1.00 92.88 559 LEU A CA 1
ATOM 4165 C C . LEU A 1 559 ? -27.176 5.643 2.258 1.00 92.88 559 LEU A C 1
ATOM 4167 O O . LEU A 1 559 ? -27.892 4.741 2.707 1.00 92.88 559 LEU A O 1
ATOM 4171 N N . ILE A 1 560 ? -27.609 6.885 2.041 1.00 88.75 560 ILE A N 1
ATOM 4172 C CA . ILE A 1 560 ? -28.988 7.364 2.185 1.00 88.75 560 ILE A CA 1
ATOM 4173 C C . ILE A 1 560 ? -29.443 8.057 0.894 1.00 88.75 560 ILE A C 1
ATOM 4175 O O . ILE A 1 560 ? -28.630 8.513 0.101 1.00 88.75 560 ILE A O 1
ATOM 4179 N N . GLY A 1 561 ? -30.755 8.205 0.703 1.00 77.19 561 GLY A N 1
ATOM 4180 C CA . GLY A 1 561 ? -31.300 9.019 -0.392 1.00 77.19 561 GLY A CA 1
ATOM 4181 C C . GLY A 1 561 ? -31.473 8.305 -1.735 1.00 77.19 561 GLY A C 1
ATOM 4182 O O . GLY A 1 561 ? -31.968 8.940 -2.663 1.00 77.19 561 GLY A O 1
ATOM 4183 N N . VAL A 1 562 ? -31.154 7.006 -1.823 1.00 78.12 562 VAL A N 1
ATOM 4184 C CA . VAL A 1 562 ? -31.487 6.137 -2.969 1.00 78.12 562 VAL A CA 1
ATOM 4185 C C . VAL A 1 562 ? -32.961 6.318 -3.356 1.00 78.12 562 VAL A C 1
ATOM 4187 O O . VAL A 1 562 ? -33.839 6.148 -2.509 1.00 78.12 562 VAL A O 1
ATOM 4190 N N . GLY A 1 563 ? -33.236 6.697 -4.608 1.00 64.56 563 GLY A N 1
ATOM 4191 C CA . GLY A 1 563 ? -34.601 6.941 -5.102 1.00 64.56 563 GLY A CA 1
ATOM 4192 C C . GLY A 1 563 ? -35.333 8.146 -4.492 1.00 64.56 563 GLY A C 1
ATOM 4193 O O . GLY A 1 563 ? -36.534 8.291 -4.691 1.00 64.56 563 GLY A O 1
ATOM 4194 N N . GLY A 1 564 ? -34.653 9.009 -3.731 1.00 59.75 564 GLY A N 1
ATOM 4195 C CA . GLY A 1 564 ? -35.267 10.181 -3.107 1.00 59.75 564 GLY A CA 1
ATOM 4196 C C . GLY A 1 564 ? -35.552 11.329 -4.090 1.00 59.75 564 GLY A C 1
ATOM 4197 O O . GLY A 1 564 ? -34.960 11.399 -5.165 1.00 59.75 564 GLY A O 1
ATOM 4198 N N . PRO A 1 565 ? -36.375 12.325 -3.706 1.00 50.19 565 PRO A N 1
ATOM 4199 C CA . PRO A 1 565 ? -36.816 13.401 -4.595 1.00 50.19 565 PRO A CA 1
ATOM 4200 C C . PRO A 1 565 ? -35.707 14.370 -5.035 1.00 50.19 565 PRO A C 1
ATOM 4202 O O . PRO A 1 565 ? -35.947 15.192 -5.908 1.00 50.19 565 PRO A O 1
ATOM 4205 N N . ALA A 1 566 ? -34.482 14.263 -4.508 1.00 45.97 566 ALA A N 1
ATOM 4206 C CA . ALA A 1 566 ? -33.314 14.935 -5.090 1.00 45.97 566 ALA A CA 1
ATOM 4207 C C . ALA A 1 566 ? -32.908 14.345 -6.462 1.00 45.97 566 ALA A C 1
ATOM 4209 O O . ALA A 1 566 ? -32.238 15.021 -7.237 1.00 45.97 566 ALA A O 1
ATOM 4210 N N . ALA A 1 567 ? -33.336 13.114 -6.762 1.00 41.69 567 ALA A N 1
ATOM 4211 C CA . ALA A 1 567 ? -33.240 12.480 -8.075 1.00 41.69 567 ALA A CA 1
ATOM 4212 C C . ALA A 1 567 ? -34.535 12.612 -8.909 1.00 41.69 567 ALA A C 1
ATOM 4214 O O . ALA A 1 567 ? -34.489 12.377 -10.109 1.00 41.69 567 ALA A O 1
ATOM 4215 N N . ALA A 1 568 ? -35.668 13.020 -8.313 1.00 37.66 568 ALA A N 1
ATOM 4216 C CA . ALA A 1 568 ? -36.922 13.292 -9.036 1.00 37.66 568 ALA A CA 1
ATOM 4217 C C . ALA A 1 568 ? -37.085 14.772 -9.446 1.00 37.66 568 ALA A C 1
ATOM 4219 O O . ALA A 1 568 ? -37.615 15.067 -10.513 1.00 37.66 568 ALA A O 1
ATOM 4220 N N . ALA A 1 569 ? -36.595 15.717 -8.630 1.00 40.06 569 ALA A N 1
ATOM 4221 C CA . ALA A 1 569 ? -36.706 17.161 -8.876 1.00 40.06 569 ALA A CA 1
ATOM 4222 C C . ALA A 1 569 ? -35.848 17.670 -10.054 1.00 40.06 569 ALA A C 1
ATOM 4224 O O . ALA A 1 569 ? -36.036 18.792 -10.522 1.00 40.06 569 ALA A O 1
ATOM 4225 N N . THR A 1 570 ? -34.925 16.846 -10.550 1.00 37.88 570 THR A N 1
ATOM 4226 C CA . THR A 1 570 ? -34.325 16.970 -11.884 1.00 37.88 570 THR A CA 1
ATOM 4227 C C . THR A 1 570 ? -34.750 15.746 -12.682 1.00 37.88 570 THR A C 1
ATOM 4229 O O . THR A 1 570 ? -34.556 14.640 -12.187 1.00 37.88 570 THR A O 1
ATOM 4232 N N . ALA A 1 571 ? -35.322 15.933 -13.875 1.00 32.78 571 ALA A N 1
ATOM 4233 C CA . ALA A 1 571 ? -35.957 14.856 -14.638 1.00 32.78 571 ALA A CA 1
ATOM 4234 C C . ALA A 1 571 ? -35.068 13.602 -14.780 1.00 32.78 571 ALA A C 1
ATOM 4236 O O . ALA A 1 571 ? -33.904 13.686 -15.168 1.00 32.78 571 ALA A O 1
ATOM 4237 N N . TRP A 1 572 ? -35.649 12.447 -14.452 1.00 35.59 572 TRP A N 1
ATOM 4238 C CA . TRP A 1 572 ? -35.006 11.129 -14.462 1.00 35.59 572 TRP A CA 1
ATOM 4239 C C . TRP A 1 572 ? -34.698 10.672 -15.907 1.00 35.59 572 TRP A C 1
ATOM 4241 O O . TRP A 1 572 ? -35.524 10.944 -16.783 1.00 35.59 572 TRP A O 1
ATOM 4251 N N . PRO A 1 573 ? -33.597 9.937 -16.188 1.00 46.47 573 PRO A N 1
ATOM 4252 C CA . PRO A 1 573 ? -32.611 9.368 -15.260 1.00 46.47 573 PRO A CA 1
ATOM 4253 C C . PRO A 1 573 ? -31.287 10.142 -15.173 1.00 46.47 573 PRO A C 1
ATOM 4255 O O . PRO A 1 573 ? -30.843 10.764 -16.135 1.00 46.47 573 PRO A O 1
ATOM 4258 N N . ARG A 1 574 ? -30.574 9.947 -14.056 1.00 67.06 574 ARG A N 1
ATOM 4259 C CA . ARG A 1 574 ? -29.104 9.857 -14.081 1.00 67.06 574 ARG A CA 1
ATOM 4260 C C . ARG A 1 574 ? -28.707 8.407 -14.356 1.00 67.06 574 ARG A C 1
ATOM 4262 O O . ARG A 1 574 ? -29.411 7.489 -13.933 1.00 67.06 574 ARG A O 1
ATOM 4269 N N . SER A 1 575 ? -27.621 8.221 -15.093 1.00 83.50 575 SER A N 1
ATOM 4270 C CA . SER A 1 575 ? -27.137 6.909 -15.535 1.00 83.50 575 SER A CA 1
ATOM 4271 C C . SER A 1 575 ? -26.322 6.187 -14.449 1.00 83.50 575 SER A C 1
ATOM 4273 O O . SER A 1 575 ? -25.953 6.790 -13.438 1.00 83.50 575 SER A O 1
ATOM 4275 N N . LEU A 1 576 ? -26.015 4.897 -14.646 1.00 89.19 576 LEU A N 1
ATOM 4276 C CA . LEU A 1 576 ? -25.106 4.167 -13.746 1.00 89.19 576 LEU A CA 1
ATOM 4277 C C . LEU A 1 576 ? -23.705 4.801 -13.807 1.00 89.19 576 LEU A C 1
ATOM 4279 O O . LEU A 1 576 ? -23.022 4.960 -12.799 1.00 89.19 576 LEU A O 1
ATOM 4283 N N . GLU A 1 577 ? -23.322 5.234 -15.003 1.00 89.31 577 GLU A N 1
ATOM 4284 C CA . GLU A 1 577 ? -22.089 5.919 -15.355 1.00 89.31 577 GLU A CA 1
ATOM 4285 C C . GLU A 1 577 ? -21.969 7.292 -14.666 1.00 89.31 577 GLU A C 1
ATOM 4287 O O . GLU A 1 577 ? -20.857 7.745 -14.380 1.00 89.31 577 GLU A O 1
ATOM 4292 N N . ASP A 1 578 ? -23.085 7.962 -14.359 1.00 87.81 578 ASP A N 1
ATOM 4293 C CA . ASP A 1 578 ? -23.095 9.207 -13.578 1.00 87.81 578 ASP A CA 1
ATOM 4294 C C . ASP A 1 578 ? -22.863 8.958 -12.086 1.00 87.81 578 ASP A C 1
ATOM 4296 O O . ASP A 1 578 ? -22.168 9.752 -11.449 1.00 87.81 578 ASP A O 1
ATOM 4300 N N . ASP A 1 579 ? -23.350 7.839 -11.533 1.00 91.38 579 ASP A N 1
ATOM 4301 C CA . ASP A 1 579 ? -22.955 7.434 -10.181 1.00 91.38 579 ASP A CA 1
ATOM 4302 C C . ASP A 1 579 ? -21.451 7.124 -10.118 1.00 91.38 579 ASP A C 1
ATOM 4304 O O . ASP A 1 579 ? -20.814 7.472 -9.127 1.00 91.38 579 ASP A O 1
ATOM 4308 N N . ILE A 1 580 ? -20.855 6.521 -11.161 1.00 94.44 580 ILE A N 1
ATOM 4309 C CA . ILE A 1 580 ? -19.394 6.309 -11.229 1.00 94.44 580 ILE A CA 1
ATOM 4310 C C . ILE A 1 580 ? -18.647 7.651 -11.223 1.00 94.44 580 ILE A C 1
ATOM 4312 O O . ILE A 1 580 ? -17.659 7.803 -10.504 1.00 94.44 580 ILE A O 1
ATOM 4316 N N . CYS A 1 581 ? -19.129 8.651 -11.964 1.00 91.62 581 CYS A N 1
ATOM 4317 C CA . CYS A 1 581 ? -18.534 9.989 -11.949 1.00 91.62 581 CYS A CA 1
ATOM 4318 C C . CYS A 1 581 ? -18.638 10.643 -10.561 1.00 91.62 581 CYS A C 1
ATOM 4320 O O . CYS A 1 581 ? -17.644 11.137 -10.024 1.00 91.62 581 CYS A O 1
ATOM 4322 N N . ALA A 1 582 ? -19.813 10.566 -9.931 1.00 90.69 582 ALA A N 1
ATOM 4323 C CA . ALA A 1 582 ? -20.044 11.075 -8.581 1.00 90.69 582 ALA A CA 1
ATOM 4324 C C . ALA A 1 582 ? -19.200 10.348 -7.512 1.00 90.69 582 ALA A C 1
ATOM 4326 O O . ALA A 1 582 ? -18.685 10.984 -6.593 1.00 90.69 582 ALA A O 1
ATOM 4327 N N . LEU A 1 583 ? -18.999 9.034 -7.662 1.00 94.44 583 LEU A N 1
ATOM 4328 C CA . LEU A 1 583 ? -18.093 8.220 -6.849 1.00 94.44 583 LEU A CA 1
ATOM 4329 C C . LEU A 1 583 ? -16.644 8.714 -6.975 1.00 94.44 583 LEU A C 1
ATOM 4331 O O . LEU A 1 583 ? -15.969 8.895 -5.964 1.00 94.44 583 LEU A O 1
ATOM 4335 N N . GLY A 1 584 ? -16.188 8.982 -8.203 1.00 91.44 584 GLY A N 1
ATOM 4336 C CA . GLY A 1 584 ? -14.863 9.541 -8.478 1.00 91.44 584 GLY A CA 1
ATOM 4337 C C . GLY A 1 584 ? -14.648 10.902 -7.813 1.00 91.44 584 GLY A C 1
ATOM 4338 O O . GLY A 1 584 ? -13.657 11.085 -7.108 1.00 91.44 584 GLY A O 1
ATOM 4339 N N . VAL A 1 585 ? -15.608 11.824 -7.954 1.00 90.56 585 VAL A N 1
ATOM 4340 C CA . VAL A 1 585 ? -15.564 13.150 -7.307 1.00 90.56 585 VAL A CA 1
ATOM 4341 C C . VAL A 1 585 ? -15.512 13.023 -5.780 1.00 90.56 585 VAL A C 1
ATOM 4343 O O . VAL A 1 585 ? -14.669 13.649 -5.138 1.00 90.56 585 VAL A O 1
ATOM 4346 N N . LEU A 1 586 ? -16.359 12.171 -5.195 1.00 92.38 586 LEU A N 1
ATOM 4347 C CA . LEU A 1 586 ? -16.393 11.923 -3.751 1.00 92.38 586 LEU A CA 1
ATOM 4348 C C . LEU A 1 586 ? -15.072 11.332 -3.228 1.00 92.38 586 LEU A C 1
ATOM 4350 O O . LEU A 1 586 ? -14.603 11.703 -2.151 1.00 92.38 586 LEU A O 1
ATOM 4354 N N . PHE A 1 587 ? -14.462 10.411 -3.976 1.00 93.81 587 PHE A N 1
ATOM 4355 C CA . PHE A 1 587 ? -13.196 9.786 -3.592 1.00 93.81 587 PHE A CA 1
ATOM 4356 C C . PHE A 1 587 ? -12.025 10.765 -3.749 1.00 93.81 587 PHE A C 1
ATOM 4358 O O . PHE A 1 587 ? -11.149 10.803 -2.887 1.00 93.81 587 PHE A O 1
ATOM 4365 N N . ALA A 1 588 ? -12.039 11.621 -4.774 1.00 86.81 588 ALA A N 1
ATOM 4366 C CA . ALA A 1 588 ? -11.073 12.706 -4.920 1.00 86.81 588 ALA A CA 1
ATOM 4367 C C . ALA A 1 588 ? -11.161 13.720 -3.760 1.00 86.81 588 ALA A C 1
ATOM 4369 O O . ALA A 1 588 ? -10.127 14.098 -3.209 1.00 86.81 588 ALA A O 1
ATOM 4370 N N . GLU A 1 589 ? -12.370 14.101 -3.328 1.00 88.69 589 GLU A N 1
ATOM 4371 C CA . GLU A 1 589 ? -12.584 14.981 -2.165 1.00 88.69 589 GLU A CA 1
ATOM 4372 C C . GLU A 1 589 ? -12.053 14.348 -0.862 1.00 88.69 589 GLU A C 1
ATOM 4374 O O . GLU A 1 589 ? -11.360 15.002 -0.080 1.00 88.69 589 GLU A O 1
ATOM 4379 N N . LEU A 1 590 ? -12.305 13.050 -0.660 1.00 88.81 590 LEU A N 1
ATOM 4380 C CA . LEU A 1 590 ? -11.788 12.259 0.463 1.00 88.81 590 LEU A CA 1
ATOM 4381 C C . LEU A 1 590 ? -10.250 12.168 0.483 1.00 88.81 590 LEU A C 1
ATOM 4383 O O . LEU A 1 590 ? -9.634 12.359 1.535 1.00 88.81 590 LEU A O 1
ATOM 4387 N N . ILE A 1 591 ? -9.624 11.891 -0.667 1.00 86.62 591 ILE A N 1
ATOM 4388 C CA . ILE A 1 591 ? -8.161 11.819 -0.811 1.00 86.62 591 ILE A CA 1
ATOM 4389 C C . ILE A 1 591 ? -7.542 13.191 -0.521 1.00 86.62 591 ILE A C 1
ATOM 4391 O O . ILE A 1 591 ? -6.665 13.293 0.341 1.00 86.62 591 ILE A O 1
ATOM 4395 N N . ALA A 1 592 ? -8.054 14.249 -1.157 1.00 81.94 592 ALA A N 1
ATOM 4396 C CA . ALA A 1 592 ? -7.590 15.617 -0.946 1.00 81.94 592 ALA A CA 1
ATOM 4397 C C . ALA A 1 592 ? -7.743 16.053 0.521 1.00 81.94 592 ALA A C 1
ATOM 4399 O O . ALA A 1 592 ? -6.843 16.691 1.069 1.00 81.94 592 ALA A O 1
ATOM 4400 N N . HIS A 1 593 ? -8.830 15.667 1.202 1.00 77.25 593 HIS A N 1
ATOM 4401 C CA . HIS A 1 593 ? -8.999 15.944 2.630 1.00 77.25 593 HIS A CA 1
ATOM 4402 C C . HIS A 1 593 ? -7.884 15.309 3.475 1.00 77.25 593 HIS A C 1
ATOM 4404 O O . HIS A 1 593 ? -7.337 15.981 4.351 1.00 77.25 593 HIS A O 1
ATOM 4410 N N . CYS A 1 594 ? -7.496 14.055 3.211 1.00 71.38 594 CYS A N 1
ATOM 4411 C CA . CYS A 1 594 ? -6.370 13.419 3.906 1.00 71.38 594 CYS A CA 1
ATOM 4412 C C . CYS A 1 594 ? -5.011 14.054 3.563 1.00 71.38 594 CYS A C 1
ATOM 4414 O O . CYS A 1 594 ? -4.200 14.259 4.467 1.00 71.38 594 CYS A O 1
ATOM 4416 N N . GLU A 1 595 ? -4.762 14.414 2.301 1.00 70.88 595 GLU A N 1
ATOM 4417 C CA . GLU A 1 595 ? -3.518 15.079 1.883 1.00 70.88 595 GLU A CA 1
ATOM 4418 C C . GLU A 1 595 ? -3.374 16.463 2.537 1.00 70.88 595 GLU A C 1
ATOM 4420 O O . GLU A 1 595 ? -2.366 16.747 3.191 1.00 70.88 595 GLU A O 1
ATOM 4425 N N . HIS A 1 596 ? -4.421 17.294 2.482 1.00 66.06 596 HIS A N 1
ATOM 4426 C CA . HIS A 1 596 ? -4.471 18.564 3.208 1.00 66.06 596 HIS A CA 1
ATOM 4427 C C . HIS A 1 596 ? -4.401 18.366 4.729 1.00 66.06 596 HIS A C 1
ATOM 4429 O O . HIS A 1 596 ? -3.833 19.213 5.428 1.00 66.06 596 HIS A O 1
ATOM 4435 N N . ALA A 1 597 ? -4.947 17.272 5.272 1.00 59.44 597 ALA A N 1
ATOM 4436 C CA . ALA A 1 597 ? -4.858 16.976 6.697 1.00 59.44 597 ALA A CA 1
ATOM 4437 C C . ALA A 1 597 ? -3.414 16.695 7.140 1.00 59.44 597 ALA A C 1
ATOM 4439 O O . ALA A 1 597 ? -2.982 17.264 8.147 1.00 59.44 597 ALA A O 1
ATOM 4440 N N . ALA A 1 598 ? -2.669 15.897 6.369 1.00 55.34 598 ALA A N 1
ATOM 4441 C CA . ALA A 1 598 ? -1.254 15.620 6.601 1.00 55.34 598 ALA A CA 1
ATOM 4442 C C . ALA A 1 598 ? -0.391 16.883 6.425 1.00 55.34 598 ALA A C 1
ATOM 4444 O O . ALA A 1 598 ? 0.335 17.263 7.343 1.00 55.34 598 ALA A O 1
ATOM 4445 N N . ALA A 1 599 ? -0.542 17.597 5.303 1.00 51.94 599 ALA A N 1
ATOM 4446 C CA . ALA A 1 599 ? 0.243 18.795 4.988 1.00 51.94 599 ALA A CA 1
ATOM 4447 C C . ALA A 1 599 ? 0.045 19.953 5.988 1.00 51.94 599 ALA A C 1
ATOM 4449 O O . ALA A 1 599 ? 0.944 20.766 6.186 1.00 51.94 599 ALA A O 1
ATOM 4450 N N . SER A 1 600 ? -1.116 20.029 6.650 1.00 50.72 600 SER A N 1
ATOM 4451 C CA . SER A 1 600 ? -1.395 21.039 7.687 1.00 50.72 600 SER A CA 1
ATOM 4452 C C . SER A 1 600 ? -1.042 20.602 9.116 1.00 50.72 600 SER A C 1
ATOM 4454 O O . SER A 1 600 ? -1.332 21.339 10.058 1.00 50.72 600 SER A O 1
ATOM 4456 N N . GLY A 1 601 ? -0.440 19.420 9.305 1.00 45.19 601 GLY A N 1
ATOM 4457 C CA . GLY A 1 601 ? 0.168 18.981 10.570 1.00 45.19 601 GLY A CA 1
ATOM 4458 C C . GLY A 1 601 ? -0.766 18.877 11.785 1.00 45.19 601 GLY A C 1
ATOM 4459 O O . GLY A 1 601 ? -0.288 18.754 12.916 1.00 45.19 601 GLY A O 1
ATOM 4460 N N . ALA A 1 602 ? -2.090 18.957 11.608 1.00 42.12 602 ALA A N 1
ATOM 4461 C CA . ALA A 1 602 ? -3.003 18.974 12.747 1.00 42.12 602 ALA A CA 1
ATOM 4462 C C . ALA A 1 602 ? -3.178 17.565 13.324 1.00 42.12 602 ALA A C 1
ATOM 4464 O O . ALA A 1 602 ? -3.691 16.662 12.662 1.00 42.12 602 ALA A O 1
ATOM 4465 N N . ARG A 1 603 ? -2.778 17.422 14.590 1.00 36.12 603 ARG A N 1
ATOM 4466 C CA . ARG A 1 603 ? -2.911 16.215 15.411 1.00 36.12 603 ARG A CA 1
ATOM 4467 C C . ARG A 1 603 ? -4.307 15.591 15.297 1.00 36.12 603 ARG A C 1
ATOM 4469 O O . ARG A 1 603 ? -5.290 16.212 15.698 1.00 36.12 603 ARG A O 1
ATOM 4476 N N . ALA A 1 604 ? -4.369 14.333 14.866 1.00 36.38 604 ALA A N 1
ATOM 4477 C CA . ALA A 1 604 ? -5.501 13.468 15.174 1.00 36.38 604 ALA A CA 1
ATOM 4478 C C . ALA A 1 604 ? -5.480 13.184 16.685 1.00 36.38 604 ALA A C 1
ATOM 4480 O O . ALA A 1 604 ? -4.587 12.500 17.187 1.00 36.38 604 ALA A O 1
ATOM 4481 N N . SER A 1 605 ? -6.413 13.775 17.429 1.00 28.30 605 SER A N 1
ATOM 4482 C CA . SER A 1 605 ? -6.472 13.679 18.888 1.00 28.30 605 SER A CA 1
ATOM 4483 C C . SER A 1 605 ? -7.095 12.355 19.335 1.00 28.30 605 SER A C 1
ATOM 4485 O O . SER A 1 605 ? -8.256 12.315 19.741 1.00 28.30 605 SER A O 1
ATOM 4487 N N . PHE A 1 606 ? -6.315 11.275 19.282 1.00 29.12 606 PHE A N 1
ATOM 4488 C CA . PHE A 1 606 ? -6.644 10.044 19.998 1.00 29.12 606 PHE A CA 1
ATOM 4489 C C . PHE A 1 606 ? -6.596 10.315 21.505 1.00 29.12 606 PHE A C 1
ATOM 4491 O O . PHE A 1 606 ? -5.522 10.410 22.094 1.00 29.12 606 PHE A O 1
ATOM 4498 N N . VAL A 1 607 ? -7.771 10.464 22.118 1.00 27.48 607 VAL A N 1
ATOM 4499 C CA . VAL A 1 607 ? -7.917 10.549 23.573 1.00 27.48 607 VAL A CA 1
ATOM 4500 C C . VAL A 1 607 ? -8.283 9.173 24.108 1.00 27.48 607 VAL A C 1
ATOM 4502 O O . VAL A 1 607 ? -9.440 8.762 24.066 1.00 27.48 607 VAL A O 1
ATOM 4505 N N . HIS A 1 608 ? -7.272 8.489 24.627 1.00 27.75 608 HIS A N 1
ATOM 4506 C CA . HIS A 1 608 ? -7.395 7.712 25.852 1.00 27.75 608 HIS A CA 1
ATOM 4507 C C . HIS A 1 608 ? -6.025 7.663 26.540 1.00 27.75 608 HIS A C 1
ATOM 4509 O O . HIS A 1 608 ? -5.012 7.400 25.896 1.00 27.75 608 HIS A O 1
ATOM 4515 N N . GLU A 1 609 ? -6.024 7.942 27.841 1.00 29.97 609 GLU A N 1
ATOM 4516 C CA . GLU A 1 609 ? -4.969 7.658 28.817 1.00 29.97 609 GLU A CA 1
ATOM 4517 C C . GLU A 1 609 ? -4.242 6.314 28.569 1.00 29.97 609 GLU A C 1
ATOM 4519 O O . GLU A 1 609 ? -4.867 5.327 28.185 1.00 29.97 609 GLU A O 1
ATOM 4524 N N . GLU A 1 610 ? -2.939 6.171 28.827 1.00 31.98 610 GLU A N 1
ATOM 4525 C CA . GLU A 1 610 ? -1.973 7.107 29.427 1.00 31.98 610 GLU A CA 1
ATOM 4526 C C . GLU A 1 610 ? -0.545 6.645 29.078 1.00 31.98 610 GLU A C 1
ATOM 4528 O O . GLU A 1 610 ? -0.258 5.463 29.244 1.00 31.98 610 GLU A O 1
ATOM 4533 N N . HIS A 1 611 ? 0.339 7.542 28.612 1.00 30.12 611 HIS A N 1
ATOM 4534 C CA . HIS A 1 611 ? 1.788 7.609 28.918 1.00 30.12 611 HIS A CA 1
ATOM 4535 C C . HIS A 1 611 ? 2.465 8.724 28.098 1.00 30.12 611 HIS A C 1
ATOM 4537 O O . HIS A 1 611 ? 2.102 9.004 26.956 1.00 30.12 611 HIS A O 1
ATOM 4543 N N . LYS A 1 612 ? 3.461 9.389 28.693 1.00 31.64 612 LYS A N 1
ATOM 4544 C CA . LYS A 1 612 ? 4.079 10.616 28.169 1.00 31.64 612 LYS A CA 1
ATOM 4545 C C . LYS A 1 612 ? 5.453 10.324 27.552 1.00 31.64 612 LYS A C 1
ATOM 4547 O O . LYS A 1 612 ? 6.441 10.266 28.276 1.00 31.64 612 LYS A O 1
ATOM 4552 N N . ILE A 1 613 ? 5.507 10.181 26.228 1.00 30.47 613 ILE A N 1
ATOM 4553 C CA . ILE A 1 613 ? 6.755 10.129 25.442 1.00 30.47 613 ILE A CA 1
ATOM 4554 C C . ILE A 1 613 ? 6.915 11.448 24.667 1.00 30.47 613 ILE A C 1
ATOM 4556 O O . ILE A 1 613 ? 5.929 12.116 24.344 1.00 30.47 613 ILE A O 1
ATOM 4560 N N . GLU A 1 614 ? 8.161 11.877 24.466 1.00 27.61 614 GLU A N 1
ATOM 4561 C CA . GLU A 1 614 ? 8.496 13.212 23.964 1.00 27.61 614 GLU A CA 1
ATOM 4562 C C . GLU A 1 614 ? 8.449 13.331 22.428 1.00 27.61 614 GLU A C 1
ATOM 4564 O O . GLU A 1 614 ? 8.056 12.412 21.711 1.00 27.61 614 GLU A O 1
ATOM 4569 N N . ARG A 1 615 ? 8.743 14.533 21.920 1.00 30.55 615 ARG A N 1
ATOM 4570 C CA . ARG A 1 615 ? 8.517 14.909 20.520 1.00 30.55 615 ARG A CA 1
ATOM 4571 C C . ARG A 1 615 ? 9.646 14.433 19.604 1.00 30.55 615 ARG A C 1
ATOM 4573 O O . ARG A 1 615 ? 10.629 15.148 19.440 1.00 30.55 615 ARG A O 1
ATOM 4580 N N . GLU A 1 616 ? 9.409 13.349 18.881 1.00 30.30 616 GLU A N 1
ATOM 4581 C CA . GLU A 1 616 ? 9.985 13.169 17.544 1.00 30.30 616 GLU A CA 1
ATOM 4582 C C . GLU A 1 616 ? 8.878 13.223 16.482 1.00 30.30 616 GLU A C 1
ATOM 4584 O O . GLU A 1 616 ? 7.691 13.034 16.770 1.00 30.30 616 GLU A O 1
ATOM 4589 N N . SER A 1 617 ? 9.246 13.585 15.254 1.00 32.53 617 SER A N 1
ATOM 4590 C CA . SER A 1 617 ? 8.295 13.771 14.160 1.00 32.53 617 SER A CA 1
ATOM 4591 C C . SER A 1 617 ? 7.811 12.425 13.629 1.00 32.53 617 SER A C 1
ATOM 4593 O O . SER A 1 617 ? 8.531 11.758 12.886 1.00 32.53 617 SER A O 1
ATOM 4595 N N . LEU A 1 618 ? 6.572 12.061 13.969 1.00 28.98 618 LEU A N 1
ATOM 4596 C CA . LEU A 1 618 ? 5.841 10.985 13.296 1.00 28.98 618 LEU A CA 1
ATOM 4597 C C . LEU A 1 618 ? 5.922 11.188 11.769 1.00 28.98 618 LEU A C 1
ATOM 4599 O O . LEU A 1 618 ? 5.588 12.285 11.306 1.00 28.98 618 LEU A O 1
ATOM 4603 N N . PRO A 1 619 ? 6.341 10.175 10.987 1.00 35.34 619 PRO A N 1
ATOM 4604 C CA . PRO A 1 619 ? 6.322 10.273 9.533 1.00 35.34 619 PRO A CA 1
ATOM 4605 C C . PRO A 1 619 ? 4.877 10.457 9.036 1.00 35.34 619 PRO A C 1
ATOM 4607 O O . PRO A 1 619 ? 3.934 10.010 9.703 1.00 35.34 619 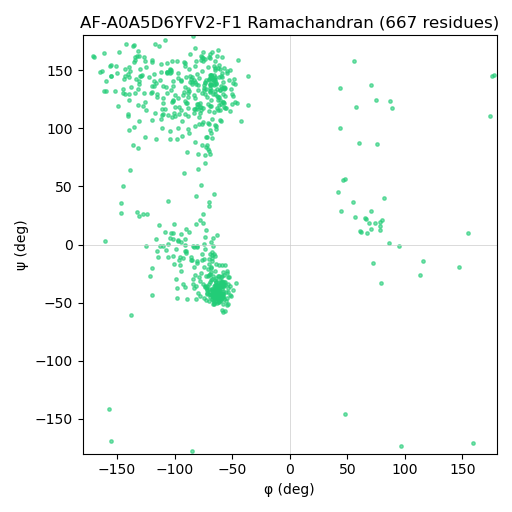PRO A O 1
ATOM 4610 N N . PRO A 1 620 ? 4.669 11.119 7.882 1.00 33.75 620 PRO A N 1
ATOM 4611 C CA . PRO A 1 620 ? 3.334 11.273 7.318 1.00 33.75 620 PRO A CA 1
ATOM 4612 C C . PRO A 1 620 ? 2.703 9.893 7.049 1.00 33.75 620 PRO A C 1
ATOM 4614 O O . PRO A 1 620 ? 3.417 8.961 6.670 1.00 33.75 620 PRO A O 1
ATOM 4617 N N . PRO A 1 621 ? 1.379 9.736 7.244 1.00 40.56 621 PRO A N 1
ATOM 4618 C CA . PRO A 1 621 ? 0.702 8.470 6.976 1.00 40.56 621 PRO A CA 1
ATOM 4619 C C . PRO A 1 621 ? 0.849 8.078 5.496 1.00 40.56 621 PRO A C 1
ATOM 4621 O O . PRO A 1 621 ? 0.945 8.975 4.653 1.00 40.56 621 PRO A O 1
ATOM 4624 N N . PRO A 1 622 ? 0.835 6.770 5.163 1.00 50.69 622 PRO A N 1
ATOM 4625 C CA . PRO A 1 622 ? 0.997 6.302 3.791 1.00 50.69 622 PRO A CA 1
ATOM 4626 C C . PRO A 1 622 ? -0.050 6.956 2.889 1.00 50.69 622 PRO A C 1
ATOM 4628 O O . PRO A 1 622 ? -1.256 6.820 3.097 1.00 50.69 622 PRO A O 1
ATOM 4631 N N . VAL A 1 623 ? 0.443 7.726 1.926 1.00 59.19 623 VAL A N 1
ATOM 4632 C CA . VAL A 1 623 ? -0.370 8.535 1.023 1.00 59.19 623 VAL A CA 1
ATOM 4633 C C . VAL A 1 623 ? -1.021 7.630 -0.031 1.00 59.19 623 VAL A C 1
ATOM 4635 O O . VAL A 1 623 ? -0.452 6.612 -0.415 1.00 59.19 623 VAL A O 1
ATOM 4638 N N . CYS A 1 624 ? -2.212 8.019 -0.498 1.00 65.12 624 CYS A N 1
ATOM 4639 C CA . CYS A 1 624 ? -2.994 7.342 -1.536 1.00 65.12 624 CYS A CA 1
ATOM 4640 C C . CYS A 1 624 ? -2.137 6.725 -2.663 1.00 65.12 624 CYS A C 1
ATOM 4642 O O . CYS A 1 624 ? -1.411 7.452 -3.357 1.00 65.12 624 CYS A O 1
ATOM 4644 N N . THR A 1 625 ? -2.249 5.398 -2.830 1.00 75.25 625 THR A N 1
ATOM 4645 C CA . THR A 1 625 ? -1.499 4.606 -3.819 1.00 75.25 625 THR A CA 1
ATOM 4646 C C . THR A 1 625 ? -1.818 5.048 -5.245 1.00 75.25 625 THR A C 1
ATOM 4648 O O . THR A 1 625 ? -2.902 5.568 -5.522 1.00 75.25 625 THR A O 1
ATOM 4651 N N . LEU A 1 626 ? -0.881 4.821 -6.171 1.00 73.12 626 LEU A N 1
ATOM 4652 C CA . LEU A 1 626 ? -1.071 5.170 -7.583 1.00 73.12 626 LEU A CA 1
ATOM 4653 C C . LEU A 1 626 ? -2.303 4.472 -8.179 1.00 73.12 626 LEU A C 1
ATOM 4655 O O . LEU A 1 626 ? -3.110 5.134 -8.817 1.00 73.12 626 LEU A O 1
ATOM 4659 N N . GLU A 1 627 ? -2.525 3.194 -7.860 1.00 80.56 627 GLU A N 1
ATOM 4660 C CA . GLU A 1 627 ? -3.701 2.431 -8.304 1.00 80.56 627 GLU A CA 1
ATOM 4661 C C . GLU A 1 627 ? -5.034 3.081 -7.872 1.00 80.56 627 GLU A C 1
ATOM 4663 O O . GLU A 1 627 ? -5.941 3.251 -8.691 1.00 80.56 627 GLU A O 1
ATOM 4668 N N . ILE A 1 628 ? -5.141 3.531 -6.610 1.00 83.56 628 ILE A N 1
ATOM 4669 C CA . ILE A 1 628 ? -6.333 4.241 -6.116 1.00 83.56 628 ILE A CA 1
ATOM 4670 C C . ILE A 1 628 ? -6.490 5.593 -6.834 1.00 83.56 628 ILE A C 1
ATOM 4672 O O . ILE A 1 628 ? -7.608 5.964 -7.194 1.00 83.56 628 ILE A O 1
ATOM 4676 N N . ARG A 1 629 ? -5.399 6.330 -7.093 1.00 83.25 629 ARG A N 1
ATOM 4677 C CA . ARG A 1 629 ? -5.459 7.589 -7.863 1.00 83.25 629 ARG A CA 1
ATOM 4678 C C . ARG A 1 629 ? -5.922 7.359 -9.299 1.00 83.25 629 ARG A C 1
ATOM 4680 O O . ARG A 1 629 ? -6.765 8.107 -9.786 1.00 83.25 629 ARG A O 1
ATOM 4687 N N . GLU A 1 630 ? -5.394 6.339 -9.967 1.00 85.88 630 GLU A N 1
ATOM 4688 C CA . GLU A 1 630 ? -5.701 6.017 -11.361 1.00 85.88 630 GLU A CA 1
ATOM 4689 C C . GLU A 1 630 ? -7.153 5.573 -11.540 1.00 85.88 630 GLU A C 1
ATOM 4691 O O . GLU A 1 630 ? -7.832 6.069 -12.443 1.00 85.88 630 GLU A O 1
ATOM 4696 N N . ILE A 1 631 ? -7.677 4.701 -10.669 1.00 90.50 631 ILE A N 1
ATOM 4697 C CA . ILE A 1 631 ? -9.081 4.285 -10.768 1.00 90.50 631 ILE A CA 1
ATOM 4698 C C . ILE A 1 631 ? -10.034 5.451 -10.464 1.00 90.50 631 ILE A C 1
ATOM 4700 O O . ILE A 1 631 ? -11.014 5.631 -11.184 1.00 90.50 631 ILE A O 1
ATOM 4704 N N . VAL A 1 632 ? -9.710 6.305 -9.483 1.00 91.25 632 VAL A N 1
ATOM 4705 C CA . VAL A 1 632 ? -10.492 7.512 -9.153 1.00 91.25 632 VAL A CA 1
ATOM 4706 C C . VAL A 1 632 ? -10.464 8.533 -10.293 1.00 91.25 632 VAL A C 1
ATOM 4708 O O . VAL A 1 632 ? -11.510 9.081 -10.642 1.00 91.25 632 VAL A O 1
ATOM 4711 N N . ALA A 1 633 ? -9.312 8.746 -10.935 1.00 88.69 633 ALA A N 1
ATOM 4712 C CA . ALA A 1 633 ? -9.210 9.595 -12.120 1.00 88.69 633 ALA A CA 1
ATOM 4713 C C . ALA A 1 633 ? -10.056 9.049 -13.283 1.00 88.69 633 ALA A C 1
ATOM 4715 O O . ALA A 1 633 ? -10.810 9.802 -13.898 1.00 88.69 633 ALA A O 1
ATOM 4716 N N . ARG A 1 634 ? -10.007 7.732 -13.537 1.00 90.62 634 ARG A N 1
ATOM 4717 C CA . ARG A 1 634 ? -10.818 7.070 -14.575 1.00 90.62 634 ARG A CA 1
ATOM 4718 C C . ARG A 1 634 ? -12.323 7.117 -14.296 1.00 90.62 634 ARG A C 1
ATOM 4720 O O . ARG A 1 634 ? -13.102 7.168 -15.246 1.00 90.62 634 ARG A O 1
ATOM 4727 N N . CYS A 1 635 ? -12.751 7.128 -13.033 1.00 91.12 635 CYS A N 1
ATOM 4728 C CA . CYS A 1 635 ? -14.154 7.358 -12.671 1.00 91.12 635 CYS A CA 1
ATOM 4729 C C . CYS A 1 635 ? -14.666 8.724 -13.156 1.00 91.12 635 CYS A C 1
ATOM 4731 O O . CYS A 1 635 ? -15.818 8.831 -13.567 1.00 91.12 635 CYS A O 1
ATOM 4733 N N . MET A 1 636 ? -13.808 9.749 -13.158 1.00 92.00 636 MET A N 1
ATOM 4734 C CA . MET A 1 636 ? -14.143 11.123 -13.558 1.00 92.00 636 MET A CA 1
ATOM 4735 C C . MET A 1 636 ? -13.922 11.406 -15.058 1.00 92.00 636 MET A C 1
ATOM 4737 O O . MET A 1 636 ? -13.927 12.567 -15.471 1.00 92.00 636 MET A O 1
ATOM 4741 N N . THR A 1 637 ? -13.733 10.378 -15.896 1.00 87.75 637 THR A N 1
ATOM 4742 C CA . THR A 1 637 ? -13.576 10.558 -17.349 1.00 87.75 637 THR A CA 1
ATOM 4743 C C . THR A 1 637 ? -14.803 11.240 -17.969 1.00 87.75 637 THR A C 1
ATOM 4745 O O . THR A 1 637 ? -15.953 10.906 -17.662 1.00 87.75 637 THR A O 1
ATOM 4748 N N . ALA A 1 638 ? -14.551 12.199 -18.867 1.00 80.56 638 ALA A N 1
ATOM 4749 C CA . ALA A 1 638 ? -15.591 13.000 -19.511 1.00 80.56 638 ALA A CA 1
ATOM 4750 C C . ALA A 1 638 ? -16.585 12.145 -20.320 1.00 80.56 638 ALA A C 1
ATOM 4752 O O . ALA A 1 638 ? -17.791 12.312 -20.154 1.00 80.56 638 ALA A O 1
ATOM 4753 N N . ASP A 1 639 ? -16.088 11.200 -21.125 1.00 84.25 639 ASP A N 1
ATOM 4754 C CA . ASP A 1 639 ? -16.906 10.169 -21.776 1.00 84.25 639 ASP A CA 1
ATOM 4755 C C . ASP A 1 639 ? -17.449 9.173 -20.727 1.00 84.25 639 ASP A C 1
ATOM 4757 O O . ASP A 1 639 ? -16.644 8.496 -20.080 1.00 84.25 639 ASP A O 1
ATOM 4761 N N . PRO A 1 640 ? -18.784 9.042 -20.562 1.00 86.44 640 PRO A N 1
ATOM 4762 C CA . PRO A 1 640 ? -19.389 8.045 -19.679 1.00 86.44 640 PRO A CA 1
ATOM 4763 C C . PRO A 1 640 ? -18.990 6.607 -20.026 1.00 86.44 640 PRO A C 1
ATOM 4765 O O . PRO A 1 640 ? -18.784 5.796 -19.128 1.00 86.44 640 PRO A O 1
ATOM 4768 N N . SER A 1 641 ? -18.814 6.312 -21.316 1.00 87.44 641 SER A N 1
ATOM 4769 C CA . SER A 1 641 ? -18.518 4.975 -21.853 1.00 87.44 641 SER A CA 1
ATOM 4770 C C . SER A 1 641 ? -17.117 4.476 -21.482 1.00 87.44 641 SER A C 1
ATOM 4772 O O . SER A 1 641 ? -16.875 3.271 -21.429 1.00 87.44 641 SER A O 1
ATOM 4774 N N . ALA A 1 642 ? -16.190 5.403 -21.224 1.00 87.81 642 ALA A N 1
ATOM 4775 C CA . ALA A 1 642 ? -14.812 5.126 -20.827 1.00 87.81 642 ALA A CA 1
ATOM 4776 C C . ALA A 1 642 ? -14.621 5.019 -19.299 1.00 87.81 642 ALA A C 1
ATOM 4778 O O . ALA A 1 642 ? -13.518 4.696 -18.836 1.00 87.81 642 ALA A O 1
ATOM 4779 N N . ARG A 1 643 ? -15.666 5.289 -18.502 1.00 92.50 643 ARG A N 1
ATOM 4780 C CA . ARG A 1 643 ? -15.631 5.133 -17.040 1.00 92.50 643 ARG A CA 1
ATOM 4781 C C . ARG A 1 643 ? -15.546 3.635 -16.676 1.00 92.50 643 ARG A C 1
ATOM 4783 O O . ARG A 1 643 ? -16.112 2.794 -17.374 1.00 92.50 643 ARG A O 1
ATOM 4790 N N . PRO A 1 644 ? -14.822 3.256 -15.607 1.00 94.00 644 PRO A N 1
ATOM 4791 C CA . PRO A 1 644 ? -14.755 1.870 -15.148 1.00 94.00 644 PRO A CA 1
ATOM 4792 C C . PRO A 1 644 ? -16.130 1.391 -14.665 1.00 94.00 644 PRO A C 1
ATOM 4794 O O . PRO A 1 644 ? -16.910 2.172 -14.119 1.00 94.00 644 PRO A O 1
ATOM 4797 N N . ARG A 1 645 ? -16.422 0.090 -14.786 1.00 92.38 645 ARG A N 1
ATOM 4798 C CA . ARG A 1 645 ? -17.615 -0.472 -14.133 1.00 92.38 645 ARG A CA 1
ATOM 4799 C C . ARG A 1 645 ? -17.383 -0.515 -12.626 1.00 92.38 645 ARG A C 1
ATOM 4801 O O . ARG A 1 645 ? -16.252 -0.685 -12.178 1.00 92.38 645 ARG A O 1
ATOM 4808 N N . ILE A 1 646 ? -18.447 -0.452 -11.827 1.00 93.31 646 ILE A N 1
ATOM 4809 C CA . ILE A 1 646 ? -18.324 -0.445 -10.359 1.00 93.31 646 ILE A CA 1
ATOM 4810 C C . ILE A 1 646 ? -17.544 -1.653 -9.806 1.00 93.31 646 ILE A C 1
ATOM 4812 O O . ILE A 1 646 ? -16.789 -1.511 -8.851 1.00 93.31 646 ILE A O 1
ATOM 4816 N N . GLY A 1 647 ? -17.634 -2.823 -10.450 1.00 90.75 647 GLY A N 1
ATOM 4817 C CA . GLY A 1 647 ? -16.830 -3.999 -10.092 1.00 90.75 647 GLY A CA 1
ATOM 4818 C C . GLY A 1 647 ? -15.331 -3.872 -10.389 1.00 90.75 647 GLY A C 1
ATOM 4819 O O . GLY A 1 647 ? -14.537 -4.542 -9.738 1.00 90.75 647 GLY A O 1
ATOM 4820 N N . ASP A 1 648 ? -14.929 -3.005 -11.320 1.00 91.19 648 ASP A N 1
ATOM 4821 C CA . ASP A 1 648 ? -13.524 -2.657 -11.552 1.00 91.19 648 ASP A CA 1
ATOM 4822 C C . ASP A 1 648 ? -13.020 -1.672 -10.483 1.00 91.19 648 ASP A C 1
ATOM 4824 O O . ASP A 1 648 ? -11.865 -1.752 -10.080 1.00 91.19 648 ASP A O 1
ATOM 4828 N N . VAL A 1 649 ? -13.898 -0.805 -9.962 1.00 91.94 649 VAL A N 1
ATOM 4829 C CA . VAL A 1 649 ? -13.583 0.109 -8.850 1.00 91.94 649 VAL A CA 1
ATOM 4830 C C . VAL A 1 649 ? -13.465 -0.642 -7.521 1.00 91.94 649 VAL A C 1
ATOM 4832 O O . VAL A 1 649 ? -12.481 -0.464 -6.812 1.00 91.94 649 VAL A O 1
ATOM 4835 N N . VAL A 1 650 ? -14.423 -1.522 -7.196 1.00 91.38 650 VAL A N 1
ATOM 4836 C CA . VAL A 1 650 ? -14.415 -2.327 -5.955 1.00 91.38 650 VAL A CA 1
ATOM 4837 C C . VAL A 1 650 ? -13.140 -3.166 -5.823 1.00 91.38 650 VAL A C 1
ATOM 4839 O O . VAL A 1 650 ? -12.614 -3.278 -4.724 1.00 91.38 650 VAL A O 1
ATOM 4842 N N . ARG A 1 651 ? -12.586 -3.695 -6.925 1.00 86.44 651 ARG A N 1
ATOM 4843 C CA . ARG A 1 651 ? -11.342 -4.494 -6.915 1.00 86.44 651 ARG A CA 1
ATOM 4844 C C . ARG A 1 651 ? -10.118 -3.766 -6.347 1.00 86.44 651 ARG A C 1
ATOM 4846 O O . ARG A 1 651 ? -9.230 -4.436 -5.835 1.00 86.44 651 ARG A O 1
ATOM 4853 N N . VAL A 1 652 ? -10.080 -2.436 -6.428 1.00 83.75 652 VAL A N 1
ATOM 4854 C CA . VAL A 1 652 ? -8.958 -1.605 -5.949 1.00 83.75 652 VAL A CA 1
ATOM 4855 C C . VAL A 1 652 ? -9.085 -1.278 -4.448 1.00 83.75 652 VAL A C 1
ATOM 4857 O O . VAL A 1 652 ? -8.140 -0.806 -3.817 1.00 83.75 652 VAL A O 1
ATOM 4860 N N . PHE A 1 653 ? -10.237 -1.563 -3.831 1.00 77.75 653 PHE A N 1
ATOM 4861 C CA . PHE A 1 653 ? -10.462 -1.363 -2.399 1.00 77.75 653 PHE A CA 1
ATOM 4862 C C . PHE A 1 653 ? -10.573 -2.718 -1.682 1.00 77.75 653 PHE A C 1
ATOM 4864 O O . PHE A 1 653 ? -11.458 -3.508 -2.010 1.00 77.75 653 PHE A O 1
ATOM 4871 N N . PRO A 1 654 ? -9.721 -3.017 -0.680 1.00 56.03 654 PRO A N 1
ATOM 4872 C CA . PRO A 1 654 ? -9.740 -4.318 -0.018 1.00 56.03 654 PRO A CA 1
ATOM 4873 C C . PRO A 1 654 ? -11.091 -4.555 0.668 1.00 56.03 654 PRO A C 1
ATOM 4875 O O . PRO A 1 654 ? -11.501 -3.795 1.552 1.00 56.03 654 PRO A O 1
ATOM 4878 N N . SER A 1 655 ? -11.785 -5.616 0.246 1.00 46.75 655 SER A N 1
ATOM 4879 C CA . SER A 1 655 ? -13.154 -5.918 0.666 1.00 46.75 655 SER A CA 1
ATOM 4880 C C . SER A 1 655 ? -13.252 -6.033 2.186 1.00 46.75 655 SER A C 1
ATOM 4882 O O . SER A 1 655 ? -12.604 -6.867 2.816 1.00 46.75 655 SER A O 1
ATOM 4884 N N . SER A 1 656 ? -14.108 -5.213 2.798 1.00 43.12 656 SER A N 1
ATOM 4885 C CA . SER A 1 656 ? -14.221 -5.114 4.263 1.00 43.12 656 SER A CA 1
ATOM 4886 C C . SER A 1 656 ? -15.013 -6.265 4.919 1.00 43.12 656 SER A C 1
ATOM 4888 O O . SER A 1 656 ? -15.527 -6.132 6.035 1.00 43.12 656 SER A O 1
ATOM 4890 N N . SER A 1 657 ? -15.129 -7.390 4.213 1.00 39.28 657 SER A N 1
ATOM 4891 C CA . SER A 1 657 ? -15.811 -8.624 4.591 1.00 39.28 657 SER A CA 1
ATOM 4892 C C . SER A 1 657 ? -14.797 -9.712 4.951 1.00 39.28 657 SER A C 1
ATOM 4894 O O . SER A 1 657 ? -14.126 -10.262 4.079 1.00 39.28 657 SER A O 1
ATOM 4896 N N . GLY A 1 658 ? -14.745 -10.083 6.233 1.00 34.06 658 GLY A N 1
ATOM 4897 C CA . GLY A 1 658 ? -14.270 -11.418 6.605 1.00 34.06 658 GLY A CA 1
ATOM 4898 C C . GLY A 1 658 ? -15.181 -12.503 6.011 1.00 34.06 658 GLY A C 1
ATOM 4899 O O . GLY A 1 658 ? -16.269 -12.196 5.523 1.00 34.06 658 GLY A O 1
ATOM 4900 N N . ALA A 1 659 ? -14.732 -13.761 6.054 1.00 26.53 659 ALA A N 1
ATOM 4901 C CA . ALA A 1 659 ? -15.431 -14.898 5.445 1.00 26.53 659 ALA A CA 1
ATOM 4902 C C . ALA A 1 659 ? -16.936 -14.955 5.803 1.00 26.53 659 ALA A C 1
ATOM 4904 O O . ALA A 1 659 ? -17.293 -14.654 6.948 1.00 26.53 659 ALA A O 1
ATOM 4905 N N . PRO A 1 660 ? -17.812 -15.360 4.858 1.00 28.28 660 PRO A N 1
ATOM 4906 C CA . PRO A 1 660 ? -19.258 -15.319 5.045 1.00 28.28 660 PRO A CA 1
ATOM 4907 C C . PRO A 1 660 ? -19.689 -16.136 6.264 1.00 28.28 660 PRO A C 1
ATOM 4909 O O . PRO A 1 660 ? -19.323 -17.303 6.436 1.00 28.28 660 PRO A O 1
ATOM 4912 N N . THR A 1 661 ? -20.489 -15.511 7.125 1.00 36.75 661 THR A N 1
ATOM 4913 C CA . THR A 1 661 ? -21.096 -16.182 8.272 1.00 36.75 661 THR A CA 1
ATOM 4914 C C . THR A 1 661 ? -22.079 -17.246 7.798 1.00 36.75 661 THR A C 1
ATOM 4916 O O . THR A 1 661 ? -22.880 -17.012 6.898 1.00 36.75 661 THR A O 1
ATOM 4919 N N . ARG A 1 662 ? -22.046 -18.415 8.449 1.00 31.39 662 ARG A N 1
ATOM 4920 C CA . ARG A 1 662 ? -22.731 -19.664 8.048 1.00 31.39 662 ARG A CA 1
ATOM 4921 C C . ARG A 1 662 ? -24.275 -19.607 8.024 1.00 31.39 662 ARG A C 1
ATOM 4923 O O . ARG A 1 662 ? -24.911 -20.639 7.858 1.00 31.39 662 ARG A O 1
ATOM 4930 N N . GLU A 1 663 ? -24.865 -18.430 8.200 1.00 35.81 663 GLU A N 1
ATOM 4931 C CA . GLU A 1 663 ? -26.308 -18.169 8.146 1.00 35.81 663 GLU A CA 1
ATOM 4932 C C . GLU A 1 663 ? -26.768 -17.700 6.751 1.00 35.81 663 GLU A C 1
ATOM 4934 O O . GLU A 1 663 ? -27.920 -17.913 6.394 1.00 35.81 663 GLU A O 1
ATOM 4939 N N . GLU A 1 664 ? -25.880 -17.149 5.910 1.00 37.12 664 GLU A N 1
ATOM 4940 C CA . GLU A 1 664 ? -26.222 -16.735 4.530 1.00 37.12 664 GLU A CA 1
ATOM 4941 C C . GLU A 1 664 ? -26.239 -17.912 3.527 1.00 37.12 664 GLU A C 1
ATOM 4943 O O . GLU A 1 664 ? -26.556 -17.738 2.355 1.00 37.12 664 GLU A O 1
ATOM 4948 N N . ALA A 1 665 ? -25.929 -19.129 3.986 1.00 31.86 665 ALA A N 1
ATOM 4949 C CA . ALA A 1 665 ? -25.832 -20.342 3.169 1.00 31.86 665 ALA A CA 1
ATOM 4950 C C . ALA A 1 665 ? -27.074 -21.259 3.249 1.00 31.86 665 ALA A C 1
ATOM 4952 O O . ALA A 1 665 ? -26.975 -22.439 2.924 1.00 31.86 665 ALA A O 1
ATOM 4953 N N . SER A 1 666 ? -28.225 -20.756 3.715 1.00 33.47 666 SER A N 1
ATOM 4954 C CA . SER A 1 666 ? -29.463 -21.548 3.869 1.00 33.47 666 SER A CA 1
ATOM 4955 C C . SER A 1 666 ? -30.723 -20.867 3.316 1.00 33.47 666 SER A C 1
ATOM 4957 O O . SER A 1 666 ? -31.820 -21.097 3.820 1.00 33.47 666 SER A O 1
ATOM 4959 N N . SER A 1 667 ? -30.573 -19.999 2.312 1.00 35.00 667 SER A N 1
ATOM 4960 C CA . SER A 1 667 ? -31.692 -19.355 1.600 1.00 35.00 667 SER A CA 1
ATOM 4961 C C . SER A 1 667 ? -31.610 -19.516 0.076 1.00 35.00 667 SER A C 1
ATOM 4963 O O . SER A 1 667 ? -32.112 -18.667 -0.658 1.00 35.00 667 SER A O 1
ATOM 4965 N N . VAL A 1 668 ? -30.947 -20.583 -0.390 1.00 38.56 668 VAL A N 1
ATOM 4966 C CA . VAL A 1 668 ? -30.942 -21.048 -1.790 1.00 38.56 668 VAL A CA 1
ATOM 4967 C C . VAL A 1 668 ? -31.031 -22.583 -1.811 1.00 38.56 668 VAL A C 1
ATOM 4969 O O . VAL A 1 668 ? -30.096 -23.267 -2.217 1.00 38.56 668 VAL A O 1
ATOM 4972 N N . GLU A 1 669 ? -32.155 -23.099 -1.314 1.00 29.53 669 GLU A N 1
ATOM 4973 C CA . GLU A 1 669 ? -32.767 -24.405 -1.629 1.00 29.53 669 GLU A CA 1
ATOM 4974 C C . GLU A 1 669 ? -34.285 -24.284 -1.397 1.00 29.53 669 GLU A C 1
ATOM 4976 O O . GLU A 1 669 ? -34.665 -23.554 -0.447 1.00 29.53 669 GLU A O 1
#

Mean predicted aligned error: 21.81 Å

Secondary structure (DSSP, 8-state):
----------------TTTT------TT---SSS---HHHHHHHHHHTT---------GGGS-HHHHHHHHHTT--GGGS-HHHHHHHHHTTTEEEEP-TT--TTSS-EEEEEEETT--TTS-PPPHHHHHTSTT-EEEEEE-SSS-EEEEEEE--GGGTGGG--EEEES--PBPPTTB-S-EE---TT-----EEEEEEEE-SSTT--EEEEEEEESS-GGGPPBGGGBPPSSS------EEEEEEE-GGG---GGGPPEEPPPPPHHHHHHHHHHHHTS--S-HHHHHHHHHHHHHHHHHHHHHHHHHHHHHHHHHHHHHHTTTTTS-----------PPPPPPPPPPPPPP---------S-TTHHHHS---HHHHTTBPPGGG-EEEEEEEEEGGGEEEEEEEETTEEEEEEE---TTGGGSSS---------------------PPPHHHHHHHHHHHH---TTB--EEEEE-SSGGG-EEEEE--TT-BTHHHHSPPPTT---PPPPPHHHHHHHHHHHHHHHHHHHTSSS----S--SGGGEEE-TT--EEE--TT-HHHHSSPSPPPHHHHHHHHHHHHHHHHHHHHHHHHTT----------------PPPPPP--HHHHHHHHHHT-SSGGGSPPHHHHHTTS----PSPPTTTTSS--

pLDDT: mean 70.48, std 22.86, range [23.08, 96.62]

Foldseek 3Di:
DDDDDDDDDDPPPDPQLLVPLDQPADPPDFQLQQWQPLLNLLVVCVVVVHADDAQDADQVLDDPQLNVLCVVLVHDLNPDGRSLNVSSQLQFAWFFFADPVQQLRPHRIWGKFFFQQATSGHQAQGPCNQVVQPFWDWDWADAPDPSIKIFIQTHDQVRCLVRGGMEIEDDHAAAPQQATQFMGGAHSNDNFSWHKHKHWAFDPDPVRDIHIWIKIKRGGSLQAQTHNRHDRDDDRGNGIGIGTHHYDDVVVVDPGPVTDTHGHDRDSNSSSVSNSVSSPPCDPPVVVVVVVVVVVVVVVVVVVVVVVVVVVVVVVVVVVVVVVVPVPDDDDDDDDDDDDDDDDDDDDDDDDDDDDDDDDDDDPCPLCVVQAVQPPLAVVQEDEVVQWAWDDWDDADPQRWTWTWTDHPNAIKIKTWHFAPPPPPDDDDDPDDDDDDDDDDDDDDPDRNHGPPLVSVVSNVQSPDDDPQAWNWRHWYDPDNRTIITITHDADLAFQCQQLDDDDPPDDPHFHDAPVLLLQQLLSVLRRLCSQCPDVVRFAQQDQARNQWGAHPVSHTYGDNRSHCVNVVPPDDDDSLVSLQSSLVRSVSSLVSLVVVQVVPDDRDPDDDDDDDDDDDDDRDDHDDPLLVVLSVLSNDPDSVSRDRSVVNSVSRPNPDDDDDPPVVPPPD

Sequence (669 aa):
MPLATRRLRRDLNVSDPTAGIVVPAETMFVFNGSSADLAQQFYQRYEAGAMAAKLDIDSDALPQSVQARLAAVDLKFKHLHPLLQRALLWDSGYVFASDSRGGGSTGKLLRVYTANGMSMAEIAVSTSEFTDVAGCATANCSASSPAQRSTGTACSGARLAPVLKCAVEGDVESSPESQAFWATGGHERAIPELSVARHTWQDGSAAKQTYTVNAIHSIALAREAAVGCTAASSGGQYSSLIIPCAQYSPSSGASDAGRVWADPAPGALVSVWLQHARADKPGFNQYYTLLIIAGALAGIVLLLVMSCSCKSRYRRRKLRRAEAKMTSADPSALLESDDAIVVSAVALTPVHVMLESDLEASDSSHDWKNACGASQAVAGRRLRMDQLAFRKLLAHGAGGSEVWTAKYHGSRVAVKRRPTLSAAATGAAAGGSLKPSRPGAAAATPTTATAPPEINAELELLASLHHRNIVRFYGVAWNSPDSLCIVTEYARKSSLEEYLRPRQRGSSDSERLTWMQVQKIMAGVADALQYLHAREPPVAHGALEARNVLLSSRFEAKLIGVGGPAAAATAWPRSLEDDICALGVLFAELIAHCEHAAASGARASFVHEEHKIERESLPPPPVCTLEIREIVARCMTADPSARPRIGDVVRVFPSSSGAPTREEASSVE

Nearest PDB structures (foldseek):
  4m66-assembly2_B  TM=7.463E-01  e=2.350E-12  Mus musculus
  1p14-assembly1_A  TM=6.924E-01  e=6.434E-11  Homo sapiens
  5fxr-assembly1_A  TM=6.248E-01  e=8.958E-11  Homo sapiens
  3nw7-assembly1_A  TM=6.457E-01  e=2.165E-10  Homo sapiens
  3nw5-assembly1_A  TM=6.108E-01  e=7.592E-11  Homo sapiens

Solvent-accessible surface area (backbone atoms only — not comparable to full-atom values): 39838 Å² total; per-residue (Å²): 135,88,84,90,78,86,77,80,78,76,88,71,88,72,82,57,75,51,79,80,64,74,56,74,67,63,90,82,69,67,48,43,22,84,61,35,47,53,51,55,45,32,46,55,38,48,77,68,70,58,83,61,79,69,65,89,66,57,81,88,74,49,56,68,70,58,50,50,60,28,56,79,54,73,54,55,76,85,73,52,55,41,43,56,48,50,26,48,37,43,41,62,22,38,38,20,32,51,44,102,81,46,43,33,74,73,46,60,79,33,48,37,27,14,47,73,28,40,38,53,42,66,35,46,65,46,72,63,62,47,49,71,30,78,68,24,40,73,38,77,36,81,56,104,50,94,46,56,17,41,31,34,63,46,64,48,58,93,53,45,63,87,57,46,32,29,28,37,49,69,95,54,49,71,50,66,81,58,53,49,50,35,26,36,3,18,46,80,86,60,79,74,22,40,17,27,28,26,42,61,50,64,48,95,52,98,80,46,56,74,35,74,41,31,19,39,29,34,45,30,72,81,62,52,50,31,47,65,65,43,82,43,80,77,85,89,68,76,56,40,31,27,33,44,20,41,78,41,59,85,89,70,75,72,53,64,86,79,39,50,78,29,67,31,42,68,50,68,40,59,60,38,44,49,49,36,62,41,41,67,47,85,60,85,57,62,68,57,56,50,50,52,52,51,51,51,51,51,49,50,51,50,51,50,52,49,49,51,50,51,54,48,54,48,51,54,53,51,47,53,59,45,52,75,69,48,84,81,64,83,94,75,84,82,87,88,86,85,90,85,88,85,86,82,86,84,83,87,80,87,82,84,86,83,90,83,82,89,80,89,76,93,66,101,61,70,74,55,66,68,25,52,62,56,49,81,74,40,60,84,25,64,43,66,56,88,55,49,50,68,78,47,82,75,44,79,47,80,85,72,19,38,32,28,34,26,30,44,93,84,43,66,28,28,33,42,33,35,57,50,99,69,76,84,81,73,90,87,79,80,98,73,88,84,89,90,83,86,90,81,92,75,86,79,71,85,72,76,73,50,61,59,68,68,57,37,53,26,47,46,51,45,64,70,55,84,53,92,22,35,57,49,58,69,32,37,25,53,92,50,75,64,44,36,26,44,31,28,60,52,54,69,55,49,34,46,39,70,57,69,54,84,80,62,92,85,73,81,84,68,69,74,70,48,64,71,45,47,52,43,28,53,32,26,48,38,54,36,49,37,60,32,53,70,37,91,76,60,40,50,51,54,55,64,47,48,73,29,29,26,18,33,86,81,46,43,25,24,42,47,61,58,60,32,63,82,37,58,79,47,79,72,77,62,49,64,52,50,42,34,26,33,49,14,52,50,49,50,51,51,51,50,50,39,53,56,42,56,78,65,68,63,77,74,80,81,85,71,89,85,84,92,76,82,94,72,84,76,74,78,74,87,67,89,50,68,68,58,52,52,54,36,53,36,18,53,41,87,54,56,87,70,30,60,55,58,72,64,55,38,72,76,34,82,72,93,65,74,83,83,63,89,74,79,78,76,81,87,127